Protein AF-A0A811T6P3-F1 (afdb_monomer_lite)

Radius of gyration: 28.56 Å; chains: 1; bounding box: 84×73×71 Å

Foldseek 3Di:
DDDDDDDDDDDDDDDDPDPPPDDPPPPPDDDDDPPPDPDDDDDDDDDDPVVVVVVVVPPDPDDDDDDDPDPPPPPLDFDDLVLLVVLCVLADLVQEAEEEAADLCQQLLLLLLLVLPHAYEYEEEPPGQCVQVPVQAWDADPVGRTPGHRHPYYHYDNFSLCCLPPVNLVVCSNRNYAYADDPVNCVRNPLSCQGHRRSHWYFKASQCQCLQVPPPPRHVVNLCVVLVHFAFDWDPDQQPQQAKKKKWWAFQPPRVFIDIDIDNHSVRVVVVVVLCVVVSGDDPVRRVVIIIGHDFPFDKKKFKWWAAPPDDPDHSIFRFFIKDFDFPPVVVLVPDPPVVLVVDDSVPNTTGRHTDAMDGDDDDPVCVVVVVVSVVSQQVSQVVPRPVGTHTIKIQIWGAHPVRDTHRHHIRSHDGSRLNNQSPPTHPRNCVVVVHRHGSSSVSSVSSVVCSVVVNNSVRTD

pLDDT: mean 84.64, std 24.24, range [23.34, 98.88]

Organism: NCBI:txid2608793

Secondary structure (DSSP, 8-state):
--------------------S-SSSSSS-------S--S-----S---HHHHHHHHHSS------S-----------PPPHHHHHHGGGG--GGG-EEEEESSTTHHHHHHHHHHTT-EEEEEEETTS-HIIIIISB-EE-TTS-EEE-SBSEEEEESSGGGGGSHHHHHHHHTTTEEEEP-HHHHHHH-HHHHHHH--SPBBS-TGGGGGGSTTSTTSHHHHHHHHT---PPEESSGGG--S-EEEEEE-SS-TTSEEEEEESSHHHHHHHHHHHHHTTSS-HHHHHT-EEEE---S-EEEEEEEE-TT--SS-SEEEEEEEEEEEEEHHHHTTS-HHHHHT--HHHHS--EEEEEEEE----GGGHHHHHHHHHHHHHHHHHHSTT---EEEEEEEEE-TT--EEEEEEESS--SGGGGGTTT--HHHHHHHSS---HHHHHHHHHHHHHHTT-GGGTB-

Sequence (462 aa):
MGLCVPSRCSDQNPGDFLIFRNKVLENYLGNFDASRVKKSQKLHSKINLAMYQLLLLETCNITKPQGFITFSYKESYMIERSHITGCLDDYDYEKIKIGVLASHSAIDVCDGAIEEGFHTVAVCQKGRDKTYSKYFKSKRSNNGTVTRGVVDEAIVYEKFNEILKPKNQQALLDDNVLFVPNRSFTSYCGIDAVENQFYVPLVGSRNLLRSEERGDERDYYWLLDKAGLPYPEKLDGPGEIDELCIIKLPHAVKKLERGFFTAASYKEYIDKSELLSRQGIITEEALEHARIERYVIGPVFNLDFFYSPIEEERSPIELLGIDWRFETSLDGHVRLPAPQQISLSQSQIAPEYTVCGHNTATLRESLLEEAFRLAEDYVKAARRYYEPGIIGPFCLQTCVDKDLNFYIYDVAPRIGGGTNVHVSVGHPYGNTLWRKPMSTGRRIAIEIRSAIDTNQLEKIIT

Structure (mmCIF, N/CA/C/O backbone):
data_AF-A0A811T6P3-F1
#
_entry.id   AF-A0A811T6P3-F1
#
loop_
_atom_site.group_PDB
_atom_site.id
_atom_site.type_symbol
_atom_site.label_atom_id
_atom_site.label_alt_id
_atom_site.label_comp_id
_atom_site.label_asym_id
_atom_site.label_entity_id
_atom_site.label_seq_id
_atom_site.pdbx_PDB_ins_code
_atom_site.Cartn_x
_atom_site.Cartn_y
_atom_site.Cartn_z
_atom_site.occupancy
_atom_site.B_iso_or_equiv
_atom_site.auth_seq_id
_atom_site.auth_comp_id
_atom_site.auth_asym_id
_atom_site.auth_atom_id
_atom_site.pdbx_PDB_model_num
ATOM 1 N N . MET A 1 1 ? 58.741 6.554 -43.052 1.00 36.50 1 MET A N 1
ATOM 2 C CA . MET A 1 1 ? 59.481 6.020 -41.887 1.00 36.50 1 MET A CA 1
ATOM 3 C C . MET A 1 1 ? 58.499 5.094 -41.172 1.00 36.50 1 MET A C 1
ATOM 5 O O . MET A 1 1 ? 57.572 5.613 -40.580 1.00 36.50 1 MET A O 1
ATOM 9 N N . GLY A 1 2 ? 58.419 3.783 -41.437 1.00 24.11 2 GLY A N 1
ATOM 10 C CA . GLY A 1 2 ? 59.462 2.750 -41.284 1.00 24.11 2 GLY A CA 1
ATOM 11 C C . GLY A 1 2 ? 59.707 2.556 -39.782 1.00 24.11 2 GLY A C 1
ATOM 12 O O . GLY A 1 2 ? 60.241 3.481 -39.188 1.00 24.11 2 GLY A O 1
ATOM 13 N N . LEU A 1 3 ? 59.248 1.499 -39.098 1.00 24.84 3 LEU A N 1
ATOM 14 C CA . LEU A 1 3 ? 59.654 0.079 -39.189 1.00 24.84 3 LEU A CA 1
ATOM 15 C C . LEU A 1 3 ? 58.626 -0.791 -38.407 1.00 24.84 3 LEU A C 1
ATOM 17 O O . LEU A 1 3 ? 58.202 -0.387 -37.332 1.00 24.84 3 LEU A O 1
ATOM 21 N N . CYS A 1 4 ? 58.018 -1.828 -38.999 1.00 23.34 4 CYS A N 1
ATOM 22 C CA . CYS A 1 4 ? 58.399 -3.263 -39.038 1.00 23.34 4 CYS A CA 1
ATOM 23 C C . CYS A 1 4 ? 57.923 -4.151 -37.855 1.00 23.34 4 CYS A C 1
ATOM 25 O O . CYS A 1 4 ? 58.466 -4.114 -36.759 1.00 23.34 4 CYS A O 1
ATOM 27 N N . VAL A 1 5 ? 56.953 -5.022 -38.171 1.00 28.88 5 VAL A N 1
ATOM 28 C CA . VAL A 1 5 ? 56.675 -6.395 -37.647 1.00 28.88 5 VAL A CA 1
ATOM 29 C C . VAL A 1 5 ? 57.645 -7.377 -38.396 1.00 28.88 5 VAL A C 1
ATOM 31 O O . VAL A 1 5 ? 58.307 -6.866 -39.306 1.00 28.88 5 VAL A O 1
ATOM 34 N N . PRO A 1 6 ? 57.748 -8.732 -38.214 1.00 42.12 6 PRO A N 1
ATOM 35 C CA . PRO A 1 6 ? 57.010 -9.692 -37.360 1.00 42.12 6 PRO A CA 1
ATOM 36 C C . PRO A 1 6 ? 57.786 -10.949 -36.849 1.00 42.12 6 PRO A C 1
ATOM 38 O O . PRO A 1 6 ? 58.977 -11.105 -37.101 1.00 42.12 6 PRO A O 1
ATOM 41 N N . SER A 1 7 ? 57.059 -11.892 -36.211 1.00 24.94 7 SER A N 1
ATOM 42 C CA . SER A 1 7 ? 57.073 -13.379 -36.402 1.00 24.94 7 SER A CA 1
ATOM 43 C C . SER A 1 7 ? 56.938 -14.147 -35.067 1.00 24.94 7 SER A C 1
ATOM 45 O O . SER A 1 7 ? 57.467 -13.681 -34.069 1.00 24.94 7 SER A O 1
ATOM 47 N N . ARG A 1 8 ? 56.310 -15.326 -34.909 1.00 26.14 8 ARG A N 1
ATOM 48 C CA . ARG A 1 8 ? 55.289 -16.167 -35.590 1.00 26.14 8 ARG A CA 1
ATOM 49 C C . ARG A 1 8 ? 55.139 -17.439 -34.711 1.00 26.14 8 ARG A C 1
ATOM 51 O O . ARG A 1 8 ? 56.174 -17.919 -34.274 1.00 26.14 8 ARG A O 1
ATOM 58 N N . CYS A 1 9 ? 53.924 -18.016 -34.637 1.00 24.34 9 CYS A N 1
ATOM 59 C CA . CYS A 1 9 ? 53.592 -19.463 -34.488 1.00 24.34 9 CYS A CA 1
ATOM 60 C C . CYS A 1 9 ? 54.056 -20.202 -33.200 1.00 24.34 9 CYS A C 1
ATOM 62 O O . CYS A 1 9 ? 55.120 -19.922 -32.680 1.00 24.34 9 CYS A O 1
ATOM 64 N N . SER A 1 10 ? 53.349 -21.172 -32.607 1.00 25.94 10 SER A N 1
ATOM 65 C CA . SER A 1 10 ? 52.310 -22.110 -33.075 1.00 25.94 10 SER A CA 1
ATOM 66 C C . SER A 1 10 ? 51.652 -22.838 -31.883 1.00 25.94 10 SER A C 1
ATOM 68 O O . SER A 1 10 ? 52.334 -23.114 -30.903 1.00 25.94 10 SER A O 1
ATOM 70 N N . ASP A 1 11 ? 50.370 -23.184 -32.044 1.00 26.89 11 ASP A N 1
ATOM 71 C CA . ASP A 1 11 ? 49.675 -24.432 -31.665 1.00 26.89 11 ASP A CA 1
ATOM 72 C C . ASP A 1 11 ? 49.945 -25.118 -30.308 1.00 26.89 11 ASP A C 1
ATOM 74 O O . ASP A 1 11 ? 51.005 -25.700 -30.102 1.00 26.89 11 ASP A O 1
ATOM 78 N N . GLN A 1 12 ? 48.906 -25.237 -29.464 1.00 27.88 12 GLN A N 1
ATOM 79 C CA . GLN A 1 12 ? 48.199 -26.507 -29.189 1.00 27.88 12 GLN A CA 1
ATOM 80 C C . GLN A 1 12 ? 47.017 -26.316 -28.210 1.00 27.88 12 GLN A C 1
ATOM 82 O O . GLN A 1 12 ? 46.963 -25.369 -27.434 1.00 27.88 12 GLN A O 1
ATOM 87 N N . ASN A 1 13 ? 46.032 -27.205 -28.341 1.00 27.28 13 ASN A N 1
ATOM 88 C CA . ASN A 1 13 ? 44.661 -27.158 -27.817 1.00 27.28 13 ASN A CA 1
ATOM 89 C C . ASN A 1 13 ? 44.537 -27.985 -26.493 1.00 27.28 13 ASN A C 1
ATOM 91 O O . ASN A 1 13 ? 45.554 -28.436 -25.976 1.00 27.28 13 ASN A O 1
ATOM 95 N N . PRO A 1 14 ? 43.338 -28.220 -25.924 1.00 36.72 14 PRO A N 1
ATOM 96 C CA . PRO A 1 14 ? 42.874 -27.734 -24.626 1.00 36.72 14 PRO A CA 1
ATOM 97 C C . PRO A 1 14 ? 42.917 -28.781 -23.494 1.00 36.72 14 PRO A C 1
ATOM 99 O O . PRO A 1 14 ? 42.547 -29.940 -23.674 1.00 36.72 14 PRO A O 1
ATOM 102 N N . GLY A 1 15 ? 43.251 -28.343 -22.283 1.00 35.69 15 GLY A N 1
ATOM 103 C CA . GLY A 1 15 ? 43.085 -29.149 -21.077 1.00 35.69 15 GLY A CA 1
ATOM 104 C C . GLY A 1 15 ? 43.863 -28.558 -19.920 1.00 35.69 15 GLY A C 1
ATOM 105 O O . GLY A 1 15 ? 45.031 -28.868 -19.801 1.00 35.69 15 GLY A O 1
ATOM 106 N N . ASP A 1 16 ? 43.218 -27.684 -19.143 1.00 28.56 16 ASP A N 1
ATOM 107 C CA . ASP A 1 16 ? 43.564 -27.355 -17.749 1.00 28.56 16 ASP A CA 1
ATOM 108 C C . ASP A 1 16 ? 42.496 -26.399 -17.192 1.00 28.56 16 ASP A C 1
ATOM 110 O O . ASP A 1 16 ? 42.696 -25.206 -16.985 1.00 28.56 16 ASP A O 1
ATOM 114 N N . PHE A 1 17 ? 41.293 -26.944 -16.999 1.00 33.56 17 PHE A N 1
ATOM 115 C CA . PHE A 1 17 ? 40.198 -26.296 -16.275 1.00 33.56 17 PHE A CA 1
ATOM 116 C C . PHE A 1 17 ? 39.877 -27.106 -15.018 1.00 33.56 17 PHE A C 1
ATOM 118 O O . PHE A 1 17 ? 38.766 -27.572 -14.823 1.00 33.56 17 PHE A O 1
ATOM 125 N N . LEU A 1 18 ? 40.873 -27.345 -14.172 1.00 31.45 18 LEU A N 1
ATOM 126 C CA . LEU A 1 18 ? 40.688 -27.824 -12.805 1.00 31.45 18 LEU A CA 1
ATOM 127 C C . LEU A 1 18 ? 42.018 -27.617 -12.074 1.00 31.45 18 LEU A C 1
ATOM 129 O O . LEU A 1 18 ? 43.061 -27.872 -12.654 1.00 31.45 18 LEU A O 1
ATOM 133 N N . ILE A 1 19 ? 41.969 -27.195 -10.805 1.00 30.14 19 ILE A N 1
ATOM 134 C CA . ILE A 1 19 ? 43.098 -26.811 -9.922 1.00 30.14 19 ILE A CA 1
ATOM 135 C C . ILE A 1 19 ? 43.270 -25.283 -9.781 1.00 30.14 19 ILE A C 1
ATOM 137 O O . ILE A 1 19 ? 44.314 -24.696 -10.025 1.00 30.14 19 ILE A O 1
ATOM 141 N N . PHE A 1 20 ? 42.228 -24.635 -9.255 1.00 28.50 20 PHE A N 1
ATOM 142 C CA . PHE A 1 20 ? 42.376 -23.439 -8.413 1.00 28.50 20 PHE A CA 1
ATOM 143 C C . PHE A 1 20 ? 41.426 -23.532 -7.215 1.00 28.50 20 PHE A C 1
ATOM 145 O O . PHE A 1 20 ? 40.570 -22.691 -6.967 1.00 28.50 20 PHE A O 1
ATOM 152 N N . ARG A 1 21 ? 41.535 -24.636 -6.473 1.00 32.19 21 ARG A N 1
ATOM 153 C CA . ARG A 1 21 ? 40.876 -24.793 -5.173 1.00 32.19 21 ARG A CA 1
ATOM 154 C C . ARG A 1 21 ? 41.608 -25.851 -4.357 1.00 32.19 21 ARG A C 1
ATOM 156 O O . ARG A 1 21 ? 41.115 -26.956 -4.224 1.00 32.19 21 ARG A O 1
ATOM 163 N N . ASN A 1 22 ? 42.829 -25.536 -3.920 1.00 33.47 22 ASN A N 1
ATOM 164 C CA . ASN A 1 22 ? 43.510 -26.165 -2.776 1.00 33.47 22 ASN A CA 1
ATOM 165 C C . ASN A 1 22 ? 44.919 -25.581 -2.607 1.00 33.47 22 ASN A C 1
ATOM 167 O O . ASN A 1 22 ? 45.912 -26.186 -2.991 1.00 33.47 22 ASN A O 1
ATOM 171 N N . LYS A 1 23 ? 45.010 -24.376 -2.034 1.00 29.75 23 LYS A N 1
ATOM 172 C CA . LYS A 1 23 ? 46.291 -23.838 -1.538 1.00 29.75 23 LYS A CA 1
ATOM 173 C C . LYS A 1 23 ? 46.183 -23.067 -0.220 1.00 29.75 23 LYS A C 1
ATOM 175 O O . LYS A 1 23 ? 47.073 -22.304 0.129 1.00 29.75 23 LYS A O 1
ATOM 180 N N . VAL A 1 24 ? 45.096 -23.287 0.524 1.00 30.77 24 VAL A N 1
ATOM 181 C CA . VAL A 1 24 ? 44.885 -22.699 1.862 1.00 30.77 24 VAL A CA 1
ATOM 182 C C . VAL A 1 24 ? 44.781 -23.777 2.956 1.00 30.77 24 VAL A C 1
ATOM 184 O O . VAL A 1 24 ? 44.896 -23.465 4.133 1.00 30.77 24 VAL A O 1
ATOM 187 N N . LEU A 1 25 ? 44.664 -25.062 2.595 1.00 30.06 25 LEU A N 1
ATOM 188 C CA . LEU A 1 25 ? 44.448 -26.155 3.556 1.00 30.06 25 LEU A CA 1
ATOM 189 C C . LEU A 1 25 ? 45.698 -26.970 3.938 1.00 30.06 25 LEU A C 1
ATOM 191 O O . LEU A 1 25 ? 45.618 -27.772 4.860 1.00 30.06 25 LEU A O 1
ATOM 195 N N . GLU A 1 26 ? 46.861 -26.744 3.319 1.00 31.08 26 GLU A N 1
ATOM 196 C CA . GLU A 1 26 ? 48.091 -27.497 3.648 1.00 31.08 26 GLU A CA 1
ATOM 197 C C . GLU A 1 26 ? 48.978 -26.851 4.726 1.00 31.08 26 GLU A C 1
ATOM 199 O O . GLU A 1 26 ? 49.918 -27.483 5.193 1.00 31.08 26 GLU A O 1
ATOM 204 N N . ASN A 1 27 ? 48.660 -25.644 5.209 1.00 32.56 27 ASN A N 1
ATOM 205 C CA . ASN A 1 27 ? 49.464 -24.983 6.250 1.00 32.56 27 ASN A CA 1
ATOM 206 C C . ASN A 1 27 ? 48.948 -25.169 7.689 1.00 32.56 27 ASN A C 1
ATOM 208 O O . ASN A 1 27 ? 49.545 -24.608 8.603 1.00 32.56 27 ASN A O 1
ATOM 212 N N . TYR A 1 28 ? 47.873 -25.937 7.921 1.00 30.55 28 TYR A N 1
ATOM 213 C CA . TYR A 1 28 ? 47.236 -26.006 9.250 1.00 30.55 28 TYR A CA 1
ATOM 214 C C . TYR A 1 28 ? 47.098 -27.393 9.893 1.00 30.55 28 TYR A C 1
ATOM 216 O O . TYR A 1 28 ? 46.636 -27.472 11.027 1.00 30.55 28 TYR A O 1
ATOM 224 N N . LEU A 1 29 ? 47.527 -28.484 9.251 1.00 33.00 29 LEU A N 1
ATOM 225 C CA . LEU A 1 29 ? 47.435 -29.830 9.839 1.00 33.00 29 LEU A CA 1
ATOM 226 C C . LEU A 1 29 ? 48.730 -30.622 9.624 1.00 33.00 29 LEU A C 1
ATOM 228 O O . LEU A 1 29 ? 48.814 -31.515 8.787 1.00 33.00 29 LEU A O 1
ATOM 232 N N . GLY A 1 30 ? 49.757 -30.278 10.401 1.00 28.31 30 GLY A N 1
ATOM 233 C CA . GLY A 1 30 ? 50.948 -31.108 10.554 1.00 28.31 30 GLY A CA 1
ATOM 234 C C . GLY A 1 30 ? 50.695 -32.246 11.547 1.00 28.31 30 GLY A C 1
ATOM 235 O O . GLY A 1 30 ? 50.367 -31.987 12.701 1.00 28.31 30 GLY A O 1
ATOM 236 N N . ASN A 1 31 ? 50.930 -33.479 11.090 1.00 35.19 31 ASN A N 1
ATOM 237 C CA . ASN A 1 31 ? 50.991 -34.748 11.831 1.00 35.19 31 ASN A CA 1
ATOM 238 C C . ASN A 1 31 ? 49.660 -35.387 12.264 1.00 35.19 31 ASN A C 1
ATOM 240 O O . ASN A 1 31 ? 49.221 -35.250 13.403 1.00 35.19 31 ASN A O 1
ATOM 244 N N . PHE A 1 32 ? 49.110 -36.242 11.395 1.00 30.14 32 PHE A N 1
ATOM 245 C CA . PHE A 1 32 ? 48.261 -37.356 11.825 1.00 30.14 32 PHE A CA 1
ATOM 246 C C . PHE A 1 32 ? 48.645 -38.640 11.071 1.00 30.14 32 PHE A C 1
ATOM 248 O O . PHE A 1 32 ? 48.635 -38.686 9.843 1.00 30.14 32 PHE A O 1
ATOM 255 N N . ASP A 1 33 ? 49.042 -39.665 11.826 1.00 29.75 33 ASP A N 1
ATOM 256 C CA . ASP A 1 33 ? 49.520 -40.970 11.354 1.00 29.75 33 ASP A CA 1
ATOM 257 C C . ASP A 1 33 ? 48.361 -41.807 10.773 1.00 29.75 33 ASP A C 1
ATOM 259 O O . ASP A 1 33 ? 47.401 -42.161 11.462 1.00 29.75 33 ASP A O 1
ATOM 263 N N . ALA A 1 34 ? 48.453 -42.119 9.479 1.00 31.22 34 ALA A N 1
ATOM 264 C CA . ALA A 1 34 ? 47.425 -42.780 8.678 1.00 31.22 34 ALA A CA 1
ATOM 265 C C . ALA A 1 34 ? 47.503 -44.323 8.704 1.00 31.22 34 ALA A C 1
ATOM 267 O O . ALA A 1 34 ? 47.287 -44.978 7.684 1.00 31.22 34 ALA A O 1
ATOM 268 N N . SER A 1 35 ? 47.790 -44.936 9.857 1.00 28.55 35 SER A N 1
ATOM 269 C CA . SER A 1 35 ? 47.899 -46.403 9.985 1.00 28.55 35 SER A CA 1
ATOM 270 C C . SER A 1 35 ? 46.754 -47.092 10.752 1.00 28.55 35 SER A C 1
ATOM 272 O O . SER A 1 35 ? 46.770 -48.313 10.922 1.00 28.55 35 SER A O 1
ATOM 274 N N . ARG A 1 36 ? 45.692 -46.373 11.152 1.00 30.58 36 ARG A N 1
ATOM 275 C CA . ARG A 1 36 ? 44.563 -46.945 11.924 1.00 30.58 36 ARG A CA 1
ATOM 276 C C . ARG A 1 36 ? 43.156 -46.584 11.424 1.00 30.58 36 ARG A C 1
ATOM 278 O O . ARG A 1 36 ? 42.302 -46.244 12.226 1.00 30.58 36 ARG A O 1
ATOM 285 N N . VAL A 1 37 ? 42.841 -46.742 10.136 1.00 29.80 37 VAL A N 1
ATOM 286 C CA . VAL A 1 37 ? 41.426 -46.868 9.706 1.00 29.80 37 VAL A CA 1
ATOM 287 C C . VAL A 1 37 ? 41.295 -47.874 8.559 1.00 29.80 37 VAL A C 1
ATOM 289 O O . VAL A 1 37 ? 41.151 -47.531 7.391 1.00 29.80 37 VAL A O 1
ATOM 292 N N . LYS A 1 38 ? 41.332 -49.167 8.894 1.00 29.36 38 LYS A N 1
ATOM 293 C CA . LYS A 1 38 ? 40.805 -50.244 8.042 1.00 29.36 38 LYS A CA 1
ATOM 294 C C . LYS A 1 38 ? 39.832 -51.080 8.864 1.00 29.36 38 LYS A C 1
ATOM 296 O O . LYS A 1 38 ? 40.244 -52.051 9.490 1.00 29.36 38 LYS A O 1
ATOM 301 N N . LYS A 1 39 ? 38.555 -50.691 8.853 1.00 26.22 39 LYS A N 1
ATOM 302 C CA . LYS A 1 39 ? 37.364 -51.565 8.796 1.00 26.22 39 LYS A CA 1
ATOM 303 C C . LYS A 1 39 ? 36.107 -50.773 9.159 1.00 26.22 39 LYS A C 1
ATOM 305 O O . LYS A 1 39 ? 36.115 -49.993 10.098 1.00 26.22 39 LYS A O 1
ATOM 310 N N . SER A 1 40 ? 35.026 -51.107 8.454 1.00 27.52 40 SER A N 1
ATOM 311 C CA . SER A 1 40 ? 33.625 -50.777 8.750 1.00 27.52 40 SER A CA 1
ATOM 312 C C . SER A 1 40 ? 33.044 -49.509 8.109 1.00 27.52 40 SER A C 1
ATOM 314 O O . SER A 1 40 ? 32.546 -48.605 8.775 1.00 27.52 40 SER A O 1
ATOM 316 N N . GLN A 1 41 ? 32.979 -49.526 6.774 1.00 30.64 41 GLN A N 1
ATOM 317 C CA . GLN A 1 41 ? 31.853 -48.956 6.028 1.00 30.64 41 GLN A CA 1
ATOM 318 C C . GLN A 1 41 ? 30.557 -49.695 6.418 1.00 30.64 41 GLN A C 1
ATOM 320 O O . GLN A 1 41 ? 30.353 -50.820 5.967 1.00 30.64 41 GLN A O 1
ATOM 325 N N . LYS A 1 42 ? 29.713 -49.086 7.265 1.00 31.64 42 LYS A N 1
ATOM 326 C CA . LYS A 1 42 ? 28.239 -49.255 7.335 1.00 31.64 42 LYS A CA 1
ATOM 327 C C . LYS A 1 42 ? 27.683 -48.551 8.582 1.00 31.64 42 LYS A C 1
ATOM 329 O O . LYS A 1 42 ? 27.393 -49.195 9.580 1.00 31.64 42 LYS A O 1
ATOM 334 N N . LEU A 1 43 ? 27.536 -47.229 8.511 1.00 25.56 43 LEU A N 1
ATOM 335 C CA . LEU A 1 43 ? 26.513 -46.472 9.247 1.00 25.56 43 LEU A CA 1
ATOM 336 C C . LEU A 1 43 ? 26.519 -45.034 8.706 1.00 25.56 43 LEU A C 1
ATOM 338 O O . LEU A 1 43 ? 27.389 -44.242 9.048 1.00 25.56 43 LEU A O 1
ATOM 342 N N . HIS A 1 44 ? 25.612 -44.711 7.787 1.00 30.14 44 HIS A N 1
ATOM 343 C CA . HIS A 1 44 ? 25.364 -43.334 7.347 1.00 30.14 44 HIS A CA 1
ATOM 344 C C . HIS A 1 44 ? 23.854 -43.109 7.321 1.00 30.14 44 HIS A C 1
ATOM 346 O O . HIS A 1 44 ? 23.197 -43.244 6.294 1.00 30.14 44 HIS A O 1
ATOM 352 N N . SER A 1 45 ? 23.305 -42.795 8.491 1.00 29.81 45 SER A N 1
ATOM 353 C CA . SER A 1 45 ? 22.041 -42.076 8.626 1.00 29.81 45 SER A CA 1
ATOM 354 C C . SER A 1 45 ? 22.000 -41.438 10.014 1.00 29.81 45 SER A C 1
ATOM 356 O O . SER A 1 45 ? 22.051 -42.158 11.008 1.00 29.81 45 SER A O 1
ATOM 358 N N . LYS A 1 46 ? 21.872 -40.106 10.053 1.00 35.53 46 LYS A N 1
ATOM 359 C CA . LYS A 1 46 ? 21.664 -39.254 11.240 1.00 35.53 46 LYS A CA 1
ATOM 360 C C . LYS A 1 46 ? 22.833 -39.158 12.230 1.00 35.53 46 LYS A C 1
ATOM 362 O O . LYS A 1 46 ? 22.816 -39.804 13.270 1.00 35.53 46 LYS A O 1
ATOM 367 N N . ILE A 1 47 ? 23.767 -38.238 11.976 1.00 30.22 47 ILE A N 1
ATOM 368 C CA . ILE A 1 47 ? 24.511 -37.561 13.051 1.00 30.22 47 ILE A CA 1
ATOM 369 C C . ILE A 1 47 ? 24.519 -36.058 12.748 1.00 30.22 47 ILE A C 1
ATOM 371 O O . ILE A 1 47 ? 24.936 -35.627 11.677 1.00 30.22 47 ILE A O 1
ATOM 375 N N . ASN A 1 48 ? 23.968 -35.297 13.695 1.00 35.91 48 ASN A N 1
ATOM 376 C CA . ASN A 1 48 ? 23.783 -33.849 13.680 1.00 35.91 48 ASN A CA 1
ATOM 377 C C . ASN A 1 48 ? 25.120 -33.094 13.661 1.00 35.91 48 ASN A C 1
ATOM 379 O O . ASN A 1 48 ? 26.032 -33.422 14.421 1.00 35.91 48 ASN A O 1
ATOM 383 N N . LEU A 1 49 ? 25.168 -32.005 12.887 1.00 34.56 49 LEU A N 1
ATOM 384 C CA . LEU A 1 49 ? 26.269 -31.032 12.819 1.00 34.56 49 LEU A CA 1
ATOM 385 C C . LEU A 1 49 ? 26.682 -30.495 14.211 1.00 34.56 49 LEU A C 1
ATOM 387 O O . LEU A 1 49 ? 27.851 -30.202 14.448 1.00 34.56 49 LEU A O 1
ATOM 391 N N . ALA A 1 50 ? 25.740 -30.463 15.161 1.00 34.44 50 ALA A N 1
ATOM 392 C CA . ALA A 1 50 ? 25.955 -30.044 16.547 1.00 34.44 50 ALA A CA 1
ATOM 393 C C . ALA A 1 50 ? 26.903 -30.964 17.343 1.00 34.44 50 ALA A C 1
ATOM 395 O O . ALA A 1 50 ? 27.604 -30.507 18.243 1.00 34.44 50 ALA A O 1
ATOM 396 N N . MET A 1 51 ? 26.982 -32.255 17.003 1.00 33.12 51 MET A N 1
ATOM 397 C CA . MET A 1 51 ? 27.850 -33.196 17.722 1.00 33.12 51 MET A CA 1
ATOM 398 C C . MET A 1 51 ? 29.324 -33.074 17.307 1.00 33.12 51 MET A C 1
ATOM 400 O O . MET A 1 51 ? 30.217 -33.380 18.093 1.00 33.12 51 MET A O 1
ATOM 404 N N . TYR A 1 52 ? 29.583 -32.576 16.092 1.00 35.50 52 TYR A N 1
ATOM 405 C CA . TYR A 1 52 ? 30.940 -32.323 15.599 1.00 35.50 52 TYR A CA 1
ATOM 406 C C . TYR A 1 52 ? 31.558 -31.069 16.244 1.00 35.50 52 TYR A C 1
ATOM 408 O O . TYR A 1 52 ? 32.766 -31.021 16.458 1.00 35.50 52 TYR A O 1
ATOM 416 N N . GLN A 1 53 ? 30.732 -30.084 16.622 1.00 35.88 53 GLN A N 1
ATOM 417 C CA . GLN A 1 53 ? 31.171 -28.901 17.376 1.00 35.88 53 GLN A CA 1
ATOM 418 C C . GLN A 1 53 ? 31.498 -29.217 18.842 1.00 35.88 53 GLN A C 1
ATOM 420 O O . GLN A 1 53 ? 32.451 -28.659 19.379 1.00 35.88 53 GLN A O 1
ATOM 425 N N . LEU A 1 54 ? 30.769 -30.144 19.471 1.00 34.25 54 LEU A N 1
ATOM 426 C CA . LEU A 1 54 ? 31.036 -30.574 20.849 1.00 34.25 54 LEU A CA 1
ATOM 427 C C . LEU A 1 54 ? 32.324 -31.403 20.976 1.00 34.25 54 LEU A C 1
ATOM 429 O O . LEU A 1 54 ? 33.070 -31.211 21.931 1.00 34.25 54 LEU A O 1
ATOM 433 N N . LEU A 1 55 ? 32.651 -32.245 19.987 1.00 32.22 55 LEU A N 1
ATOM 434 C CA . LEU A 1 55 ? 33.891 -33.035 20.013 1.00 32.22 55 LEU A CA 1
ATOM 435 C C . LEU A 1 55 ? 35.169 -32.213 19.771 1.00 32.22 55 LEU A C 1
ATOM 437 O O . LEU A 1 55 ? 36.245 -32.633 20.183 1.00 32.22 55 LEU A O 1
ATOM 441 N N . LEU A 1 56 ? 35.071 -31.042 19.135 1.00 32.81 56 LEU A N 1
ATOM 442 C CA . LEU A 1 56 ? 36.213 -30.137 18.937 1.00 32.81 56 LEU A CA 1
ATOM 443 C C . LEU A 1 56 ? 36.523 -29.278 20.177 1.00 32.81 56 LEU A C 1
ATOM 445 O O . LEU A 1 56 ? 37.619 -28.729 20.274 1.00 32.81 56 LEU A O 1
ATOM 449 N N . LEU A 1 57 ? 35.595 -29.189 21.137 1.00 34.47 57 LEU A N 1
ATOM 450 C CA . LEU A 1 57 ? 35.746 -28.392 22.359 1.00 34.47 57 LEU A CA 1
ATOM 451 C C . LEU A 1 57 ? 36.398 -29.154 23.529 1.00 34.47 57 LEU A C 1
ATOM 453 O O . LEU A 1 57 ? 36.847 -28.512 24.474 1.00 34.47 57 LEU A O 1
ATOM 457 N N . GLU A 1 58 ? 36.529 -30.485 23.466 1.00 32.66 58 GLU A N 1
ATOM 458 C CA . GLU A 1 58 ? 37.102 -31.295 24.561 1.00 32.66 58 GLU A CA 1
ATOM 459 C C . GLU A 1 58 ? 38.579 -31.709 24.381 1.00 32.66 58 GLU A C 1
ATOM 461 O O . GLU A 1 58 ? 39.156 -32.303 25.290 1.00 32.66 58 GLU A O 1
ATOM 466 N N . THR A 1 59 ? 39.252 -31.367 23.271 1.00 32.16 59 THR A N 1
ATOM 467 C CA . THR A 1 59 ? 40.636 -31.837 23.004 1.00 32.16 59 THR A CA 1
ATOM 468 C C . THR A 1 59 ? 41.725 -30.768 22.865 1.00 32.16 59 THR A C 1
ATOM 470 O O . THR A 1 59 ? 42.866 -31.114 22.564 1.00 32.16 59 THR A O 1
ATOM 473 N N . CYS A 1 60 ? 41.463 -29.487 23.141 1.00 29.16 60 CYS A N 1
ATOM 474 C CA . CYS A 1 60 ? 42.512 -28.458 23.095 1.00 29.16 60 CYS A CA 1
ATOM 475 C C . CYS A 1 60 ? 42.591 -27.639 24.387 1.00 29.16 60 CYS A C 1
ATOM 477 O O . CYS A 1 60 ? 41.940 -26.614 24.559 1.00 29.16 60 CYS A O 1
ATOM 479 N N . ASN A 1 61 ? 43.471 -28.090 25.280 1.00 32.47 61 ASN A N 1
ATOM 480 C CA . ASN A 1 61 ? 43.973 -27.331 26.419 1.00 32.47 61 ASN A CA 1
ATOM 481 C C . ASN A 1 61 ? 44.915 -26.225 25.899 1.00 32.47 61 ASN A C 1
ATOM 483 O O . ASN A 1 61 ? 46.117 -26.450 25.766 1.00 32.47 61 ASN A O 1
ATOM 487 N N . ILE A 1 62 ? 44.382 -25.049 25.547 1.00 31.69 62 ILE A N 1
ATOM 488 C CA . ILE A 1 62 ? 45.192 -23.870 25.200 1.00 31.69 62 ILE A CA 1
ATOM 489 C C . ILE A 1 62 ? 44.635 -22.631 25.912 1.00 31.69 62 ILE A C 1
ATOM 491 O O . ILE A 1 62 ? 43.464 -22.276 25.822 1.00 31.69 62 ILE A O 1
ATOM 495 N N . THR A 1 63 ? 45.527 -22.001 26.666 1.00 29.77 63 THR A N 1
ATOM 496 C CA . THR A 1 63 ? 45.373 -20.802 27.493 1.00 29.77 63 THR A CA 1
ATOM 497 C C . THR A 1 63 ? 44.882 -19.570 26.721 1.00 29.77 63 THR A C 1
ATOM 499 O O . THR A 1 63 ? 45.365 -19.284 25.628 1.00 29.77 63 THR A O 1
ATOM 502 N N . LYS A 1 64 ? 43.964 -18.809 27.342 1.00 30.80 64 LYS A N 1
ATOM 503 C CA . LYS A 1 64 ? 43.385 -17.533 26.865 1.00 30.80 64 LYS A CA 1
ATOM 504 C C . LYS A 1 64 ? 44.438 -16.509 26.402 1.00 30.80 64 LYS A C 1
ATOM 506 O O . LYS A 1 64 ? 45.430 -16.304 27.100 1.00 30.80 64 LYS A O 1
ATOM 511 N N . PRO A 1 65 ? 44.093 -15.713 25.375 1.00 29.11 65 PRO A N 1
ATOM 512 C CA . PRO A 1 65 ? 44.070 -14.261 25.552 1.00 29.11 65 PRO A CA 1
ATOM 513 C C . PRO A 1 65 ? 42.747 -13.614 25.098 1.00 29.11 65 PRO A C 1
ATOM 515 O O . PRO A 1 65 ? 41.936 -14.196 24.386 1.00 29.11 65 PRO A O 1
ATOM 518 N N . GLN A 1 66 ? 42.523 -12.407 25.613 1.00 36.28 66 GLN A N 1
ATOM 519 C CA . GLN A 1 66 ? 41.317 -11.583 25.523 1.00 36.28 66 GLN A CA 1
ATOM 520 C C . GLN A 1 66 ? 40.951 -11.171 24.088 1.00 36.28 66 GLN A C 1
ATOM 522 O O . GLN A 1 66 ? 41.812 -10.736 23.330 1.00 36.28 66 GLN A O 1
ATOM 527 N N . GLY A 1 67 ? 39.651 -11.216 23.776 1.00 30.42 67 GLY A N 1
ATOM 528 C CA . GLY A 1 67 ? 39.078 -10.645 22.553 1.00 30.42 67 GLY A CA 1
ATOM 529 C C . GLY A 1 67 ? 37.920 -11.471 21.999 1.00 30.42 67 GLY A C 1
ATOM 530 O O . GLY A 1 67 ? 38.039 -12.046 20.925 1.00 30.42 67 GLY A O 1
ATOM 531 N N . PHE A 1 68 ? 36.801 -11.561 22.724 1.00 25.36 68 PHE A N 1
ATOM 532 C CA . PHE A 1 68 ? 35.582 -12.145 22.160 1.00 25.36 68 PHE A CA 1
ATOM 533 C C . PHE A 1 68 ? 34.932 -11.126 21.220 1.00 25.36 68 PHE A C 1
ATOM 535 O O . PHE A 1 68 ? 34.261 -10.200 21.666 1.00 25.36 68 PHE A O 1
ATOM 542 N N . ILE A 1 69 ? 35.126 -11.313 19.915 1.00 26.98 69 ILE A N 1
ATOM 543 C CA . ILE A 1 69 ? 34.166 -10.843 18.917 1.00 26.98 69 ILE A CA 1
ATOM 544 C C . ILE A 1 69 ? 32.986 -11.808 19.013 1.00 26.98 69 ILE A C 1
ATOM 546 O O . ILE A 1 69 ? 33.042 -12.938 18.529 1.00 26.98 69 ILE A O 1
ATOM 550 N N . THR A 1 70 ? 31.936 -11.391 19.711 1.00 24.39 70 THR A N 1
ATOM 551 C CA . THR A 1 70 ? 30.646 -12.069 19.670 1.00 24.39 70 THR A CA 1
ATOM 552 C C . THR A 1 70 ? 30.047 -11.863 18.283 1.00 24.39 70 THR A C 1
ATOM 554 O O . THR A 1 70 ? 29.508 -10.802 17.975 1.00 24.39 70 THR A O 1
ATOM 557 N N . PHE A 1 71 ? 30.112 -12.890 17.436 1.00 28.64 71 PHE A N 1
ATOM 558 C CA . PHE A 1 71 ? 29.149 -13.029 16.349 1.00 28.64 71 PHE A CA 1
ATOM 559 C C . PHE A 1 71 ? 27.794 -13.319 16.995 1.00 28.64 71 PHE A C 1
ATOM 561 O O . PHE A 1 71 ? 27.462 -14.460 17.307 1.00 28.64 71 PHE A O 1
ATOM 568 N N . SER A 1 72 ? 27.048 -12.252 17.277 1.00 29.09 72 SER A N 1
ATOM 569 C CA . SER A 1 72 ? 25.627 -12.350 17.575 1.00 29.09 72 SER A CA 1
ATOM 570 C C . SER A 1 72 ? 24.942 -12.824 16.298 1.00 29.09 72 SER A C 1
ATOM 572 O O . SER A 1 72 ? 24.784 -12.053 15.351 1.00 29.09 72 SER A O 1
ATOM 574 N N . TYR A 1 73 ? 24.562 -14.100 16.250 1.00 32.00 73 TYR A N 1
ATOM 575 C CA . TYR A 1 73 ? 23.401 -14.472 15.457 1.00 32.00 73 TYR A CA 1
ATOM 576 C C . TYR A 1 73 ? 22.241 -13.673 16.058 1.00 32.00 73 TYR A C 1
ATOM 578 O O . TYR A 1 73 ? 21.795 -13.972 17.163 1.00 32.00 73 TYR A O 1
ATOM 586 N N . LYS A 1 74 ? 21.805 -12.604 15.378 1.00 39.12 74 LYS A N 1
ATOM 587 C CA . LYS A 1 74 ? 20.510 -11.984 15.662 1.00 39.12 74 LYS A CA 1
ATOM 588 C C . LYS A 1 74 ? 19.461 -13.055 15.357 1.00 39.12 74 LYS A C 1
ATOM 590 O O . LYS A 1 74 ? 19.015 -13.173 14.223 1.00 39.12 74 LYS A O 1
ATOM 595 N N . GLU A 1 75 ? 19.090 -13.854 16.350 1.00 42.53 75 GLU A N 1
ATOM 596 C CA . GLU A 1 75 ? 17.757 -14.442 16.357 1.00 42.53 75 GLU A CA 1
ATOM 597 C C . GLU A 1 75 ? 16.787 -13.257 16.315 1.00 42.53 75 GLU A C 1
ATOM 599 O O . GLU A 1 75 ? 16.772 -12.411 17.213 1.00 42.53 75 GLU A O 1
ATOM 604 N N . SER A 1 76 ? 16.072 -13.108 15.201 1.00 50.31 76 SER A N 1
ATOM 605 C CA . SER A 1 76 ? 15.048 -12.083 15.034 1.00 50.31 76 SER A CA 1
ATOM 606 C C . SER A 1 76 ? 13.889 -12.423 15.966 1.00 50.31 76 SER A C 1
ATOM 608 O O . SER A 1 76 ? 13.021 -13.225 15.625 1.00 50.31 76 SER A O 1
ATOM 610 N N . TYR A 1 77 ? 13.916 -11.872 17.176 1.00 67.69 77 TYR A N 1
ATOM 611 C CA . TYR A 1 77 ? 12.846 -12.039 18.150 1.00 67.69 77 TYR A CA 1
ATOM 612 C C . TYR A 1 77 ? 11.655 -11.161 17.752 1.00 67.69 77 TYR A C 1
ATOM 614 O O . TYR A 1 77 ? 11.583 -10.000 18.153 1.00 67.69 77 TYR A O 1
ATOM 622 N N . MET A 1 78 ? 10.760 -11.710 16.927 1.00 84.88 78 MET A N 1
ATOM 623 C CA . MET A 1 78 ? 9.475 -11.092 16.598 1.00 84.88 78 MET A CA 1
ATOM 624 C C . MET A 1 78 ? 8.541 -11.171 17.802 1.00 84.88 78 MET A C 1
ATOM 626 O O . MET A 1 78 ? 8.545 -12.169 18.522 1.00 84.88 78 MET A O 1
ATOM 630 N N . ILE A 1 79 ? 7.740 -10.125 18.024 1.00 90.69 79 ILE A N 1
ATOM 631 C CA . ILE A 1 79 ? 6.737 -10.137 19.092 1.00 90.69 79 ILE A CA 1
ATOM 632 C C . ILE A 1 79 ? 5.782 -11.314 18.862 1.00 90.69 79 ILE A C 1
ATOM 634 O O . ILE A 1 79 ? 5.192 -11.460 17.791 1.00 90.69 79 ILE A O 1
ATOM 638 N N . GLU A 1 80 ? 5.631 -12.147 19.888 1.00 91.06 80 GLU A N 1
ATOM 639 C CA . GLU A 1 80 ? 4.687 -13.259 19.875 1.00 91.06 80 GLU A CA 1
ATOM 640 C C . GLU A 1 80 ? 3.252 -12.736 19.802 1.00 91.06 80 GLU A C 1
ATOM 642 O O . GLU A 1 80 ? 2.842 -11.884 20.595 1.00 91.06 80 GLU A O 1
ATOM 647 N N . ARG A 1 81 ? 2.451 -13.297 18.891 1.00 90.81 81 ARG A N 1
ATOM 648 C CA . ARG A 1 81 ? 1.053 -12.880 18.692 1.00 90.81 81 ARG A CA 1
ATOM 649 C C . ARG A 1 81 ? 0.229 -12.977 19.977 1.00 90.81 81 ARG A C 1
ATOM 651 O O . ARG A 1 81 ? -0.620 -12.127 20.210 1.00 90.81 81 ARG A O 1
ATOM 658 N N . SER A 1 82 ? 0.508 -13.971 20.824 1.00 92.69 82 SER A N 1
ATOM 659 C CA . SER A 1 82 ? -0.168 -14.159 22.114 1.00 92.69 82 SER A CA 1
ATOM 660 C C . SER A 1 82 ? 0.005 -12.969 23.061 1.00 92.69 82 SER A C 1
ATOM 662 O O . SER A 1 82 ? -0.903 -12.664 23.831 1.00 92.69 82 SER A O 1
ATOM 664 N N . HIS A 1 83 ? 1.142 -12.271 22.984 1.00 93.12 83 HIS A N 1
ATOM 665 C CA . HIS A 1 83 ? 1.373 -11.057 23.755 1.00 93.12 83 HIS A CA 1
ATOM 666 C C . HIS A 1 83 ? 0.446 -9.933 23.286 1.00 93.12 83 HIS A C 1
ATOM 668 O O . HIS A 1 83 ? -0.190 -9.280 24.104 1.00 93.12 83 HIS A O 1
ATOM 674 N N . ILE A 1 84 ? 0.328 -9.753 21.968 1.00 95.50 84 ILE A N 1
ATOM 675 C CA . ILE A 1 84 ? -0.537 -8.731 21.373 1.00 95.50 84 ILE A CA 1
ATOM 676 C C . ILE A 1 84 ? -2.014 -9.022 21.635 1.00 95.50 84 ILE A C 1
ATOM 678 O O . ILE A 1 84 ? -2.765 -8.118 21.991 1.00 95.50 84 ILE A O 1
ATOM 682 N N . THR A 1 85 ? -2.444 -10.277 21.500 1.00 93.94 85 THR A N 1
ATOM 683 C CA . THR A 1 85 ? -3.830 -10.649 21.807 1.00 93.94 85 THR A CA 1
ATOM 684 C C . THR A 1 85 ? -4.138 -10.483 23.291 1.00 93.94 85 THR A C 1
ATOM 686 O O . THR A 1 85 ? -5.243 -10.079 23.619 1.00 93.94 85 THR A O 1
ATOM 689 N N . GLY A 1 86 ? -3.162 -10.716 24.178 1.00 93.88 86 GLY A N 1
ATOM 690 C CA . GLY A 1 86 ? -3.315 -10.473 25.615 1.00 93.88 86 GLY A CA 1
ATOM 691 C C . GLY A 1 86 ? -3.555 -9.001 25.964 1.00 93.88 86 GLY A C 1
ATOM 692 O O . GLY A 1 86 ? -4.220 -8.718 26.951 1.00 93.88 86 GLY A O 1
ATOM 693 N N . CYS A 1 87 ? -3.101 -8.051 25.136 1.00 93.00 87 CYS A N 1
ATOM 694 C CA . CYS A 1 87 ? -3.428 -6.634 25.331 1.00 93.00 87 CYS A CA 1
ATOM 695 C C . CYS A 1 87 ? -4.932 -6.346 25.209 1.00 93.00 87 CYS A C 1
ATOM 697 O O . CYS A 1 87 ? -5.395 -5.351 25.757 1.00 93.00 87 CYS A O 1
ATOM 699 N N . LEU A 1 88 ? -5.692 -7.188 24.495 1.00 93.81 88 LEU A N 1
ATOM 700 C CA . LEU A 1 88 ? -7.135 -7.006 24.344 1.00 93.81 88 LEU A CA 1
ATOM 701 C C . LEU A 1 88 ? -7.916 -7.288 25.633 1.00 93.81 88 LEU A C 1
ATOM 703 O O . LEU A 1 88 ? -9.044 -6.815 25.739 1.00 93.81 88 LEU A O 1
ATOM 707 N N . ASP A 1 89 ? -7.347 -8.023 26.593 1.00 93.88 89 ASP A N 1
ATOM 708 C CA . ASP A 1 89 ? -8.017 -8.337 27.864 1.00 93.88 89 ASP A CA 1
ATOM 709 C C . ASP A 1 89 ? -8.282 -7.069 28.697 1.00 93.88 89 ASP A C 1
ATOM 711 O O . ASP A 1 89 ? -9.253 -7.006 29.453 1.00 93.88 89 ASP A O 1
ATOM 715 N N . ASP A 1 90 ? -7.445 -6.044 28.516 1.00 94.69 90 ASP A N 1
ATOM 716 C CA . ASP A 1 90 ? -7.557 -4.746 29.183 1.00 94.69 90 ASP A CA 1
ATOM 717 C C . ASP A 1 90 ? -8.355 -3.712 28.359 1.00 94.69 90 ASP A C 1
ATOM 719 O O . ASP A 1 90 ? -8.580 -2.593 28.830 1.00 94.69 90 ASP A O 1
ATOM 723 N N . TYR A 1 91 ? -8.778 -4.049 27.131 1.00 97.31 91 TYR A N 1
ATOM 724 C CA . TYR A 1 91 ? -9.467 -3.113 26.239 1.00 97.31 91 TYR A CA 1
ATOM 725 C C . TYR A 1 91 ? -10.964 -3.014 26.552 1.00 97.31 91 TYR A C 1
ATOM 727 O O . TYR A 1 91 ? -11.678 -4.009 26.655 1.00 97.31 91 TYR A O 1
ATOM 735 N N . ASP A 1 92 ? -11.478 -1.787 26.577 1.00 97.56 92 ASP A N 1
ATOM 736 C CA . ASP A 1 92 ? -12.909 -1.499 26.505 1.00 97.56 92 ASP A CA 1
ATOM 737 C C . ASP A 1 92 ? -13.337 -1.409 25.033 1.00 97.56 92 ASP A C 1
ATOM 739 O O . ASP A 1 92 ? -13.048 -0.425 24.342 1.00 97.56 92 ASP A O 1
ATOM 743 N N . TYR A 1 93 ? -14.026 -2.443 24.541 1.00 96.31 93 TYR A N 1
ATOM 744 C CA . TYR A 1 93 ? -14.348 -2.586 23.116 1.00 96.31 93 TYR A CA 1
ATOM 745 C C . TYR A 1 93 ? -15.287 -1.485 22.600 1.00 96.31 93 TYR A C 1
ATOM 747 O O . TYR A 1 93 ? -15.211 -1.107 21.431 1.00 96.31 93 TYR A O 1
ATOM 755 N N . GLU A 1 94 ? -16.102 -0.894 23.478 1.00 95.62 94 GLU A N 1
ATOM 756 C CA . GLU A 1 94 ? -16.981 0.235 23.143 1.00 95.62 94 GLU A CA 1
ATOM 757 C C . GLU A 1 94 ? -16.205 1.546 22.944 1.00 95.62 94 GLU A C 1
ATOM 759 O O . GLU A 1 94 ? -16.711 2.499 22.348 1.00 95.62 94 GLU A O 1
ATOM 764 N N . LYS A 1 95 ? -14.964 1.613 23.443 1.00 97.38 95 LYS A N 1
ATOM 765 C CA . LYS A 1 95 ? -14.093 2.793 23.367 1.00 97.38 95 LYS A CA 1
ATOM 766 C C . LYS A 1 95 ? -12.921 2.630 22.409 1.00 97.38 95 LYS A C 1
ATOM 768 O O . LYS A 1 95 ? -12.070 3.520 22.365 1.00 97.38 95 LYS A O 1
ATOM 773 N N . ILE A 1 96 ? -12.875 1.539 21.642 1.00 98.50 96 ILE A N 1
ATOM 774 C CA . ILE A 1 96 ? -11.807 1.305 20.671 1.00 98.50 96 ILE A CA 1
ATOM 775 C C . ILE A 1 96 ? -11.662 2.505 19.733 1.00 98.50 96 ILE A C 1
ATOM 777 O O . ILE A 1 96 ? -12.635 3.033 19.181 1.00 98.50 96 ILE A O 1
ATOM 781 N N . LYS A 1 97 ? -10.409 2.914 19.529 1.00 98.75 97 LYS A N 1
ATOM 782 C CA . LYS A 1 97 ? -10.031 3.951 18.568 1.00 98.75 97 LYS A CA 1
ATOM 783 C C . LYS A 1 97 ? -9.178 3.353 17.464 1.00 98.75 97 LYS A C 1
ATOM 785 O O . LYS A 1 97 ? -8.414 2.419 17.689 1.00 98.75 97 LYS A O 1
ATOM 790 N N . ILE A 1 98 ? -9.265 3.932 16.272 1.00 98.88 98 ILE A N 1
ATOM 791 C CA . ILE A 1 98 ? -8.429 3.537 15.138 1.00 98.88 98 ILE A CA 1
ATOM 792 C C . ILE A 1 98 ? -7.258 4.514 15.027 1.00 98.88 98 ILE A C 1
ATOM 794 O O . ILE A 1 98 ? -7.430 5.710 14.767 1.00 98.88 98 ILE A O 1
ATOM 798 N N . GLY A 1 99 ? -6.058 3.988 15.256 1.00 98.81 99 GLY A N 1
ATOM 799 C CA . GLY A 1 99 ? -4.795 4.709 15.193 1.00 98.81 99 GLY A CA 1
ATOM 800 C C . GLY A 1 99 ? -4.073 4.506 13.867 1.00 98.81 99 GLY A C 1
ATOM 801 O O . GLY A 1 99 ? -4.098 3.421 13.293 1.00 98.81 99 GLY A O 1
ATOM 802 N N . VAL A 1 100 ? -3.387 5.537 13.378 1.00 98.81 100 VAL A N 1
ATOM 803 C CA . VAL A 1 100 ? -2.572 5.449 12.159 1.00 98.81 100 VAL A CA 1
ATOM 804 C C . VAL A 1 100 ? -1.402 6.432 12.204 1.00 98.81 100 VAL A C 1
ATOM 806 O O . VAL A 1 100 ? -1.507 7.541 12.739 1.00 98.81 100 VAL A O 1
ATOM 809 N N . LEU A 1 101 ? -0.263 6.058 11.611 1.00 98.56 101 LEU A N 1
ATOM 810 C CA . LEU A 1 101 ? 0.830 7.006 11.396 1.00 98.56 101 LEU A CA 1
ATOM 811 C C . LEU A 1 101 ? 0.421 8.030 10.333 1.00 98.56 101 LEU A C 1
ATOM 813 O O . LEU A 1 101 ? 0.059 7.652 9.221 1.00 98.56 101 LEU A O 1
ATOM 817 N N . ALA A 1 102 ? 0.517 9.319 10.650 1.00 98.19 102 ALA A N 1
ATOM 818 C CA . ALA A 1 102 ? -0.074 10.418 9.893 1.00 98.19 102 ALA A CA 1
ATOM 819 C C . ALA A 1 102 ? 0.695 10.755 8.594 1.00 98.19 102 ALA A C 1
ATOM 821 O O . ALA A 1 102 ? 1.314 11.812 8.436 1.00 98.19 102 ALA A O 1
ATOM 822 N N . SER A 1 103 ? 0.678 9.826 7.641 1.00 97.25 103 SER A N 1
ATOM 823 C CA . SER A 1 103 ? 1.215 9.952 6.285 1.00 97.25 103 SER A CA 1
ATOM 824 C C . SER A 1 103 ? 0.617 8.869 5.370 1.00 97.25 103 SER A C 1
ATOM 826 O O . SER A 1 103 ? -0.181 8.054 5.826 1.00 97.25 103 SER A O 1
ATOM 828 N N . HIS A 1 104 ? 1.000 8.857 4.089 1.00 96.50 104 HIS A N 1
ATOM 829 C CA . HIS A 1 104 ? 0.632 7.850 3.081 1.00 96.50 104 HIS A CA 1
ATOM 830 C C . HIS A 1 104 ? -0.880 7.686 2.809 1.00 96.50 104 HIS A C 1
ATOM 832 O O . HIS A 1 104 ? -1.362 8.181 1.797 1.00 96.50 104 HIS A O 1
ATOM 838 N N . SER A 1 105 ? -1.623 7.018 3.692 1.00 97.38 105 SER A N 1
ATOM 839 C CA . SER A 1 105 ? -3.058 6.701 3.560 1.00 97.38 105 SER A CA 1
ATOM 840 C C . SER A 1 105 ? -3.853 7.004 4.839 1.00 97.38 105 SER A C 1
ATOM 842 O O . SER A 1 105 ? -4.975 6.543 5.018 1.00 97.38 105 SER A O 1
ATOM 844 N N . ALA A 1 106 ? -3.284 7.796 5.754 1.00 98.31 106 ALA A N 1
ATOM 845 C CA . ALA A 1 106 ? -3.908 8.107 7.041 1.00 98.31 106 ALA A CA 1
ATOM 846 C C . ALA A 1 106 ? -5.276 8.801 6.924 1.00 98.31 106 ALA A C 1
ATOM 848 O O . ALA A 1 106 ? -6.137 8.565 7.761 1.00 98.31 106 ALA A O 1
ATOM 849 N N . ILE A 1 107 ? -5.494 9.633 5.897 1.00 98.00 107 ILE A N 1
ATOM 850 C CA . ILE A 1 107 ? -6.799 10.281 5.686 1.00 98.00 107 ILE A CA 1
ATOM 851 C C . ILE A 1 107 ? -7.870 9.236 5.351 1.00 98.00 107 ILE A C 1
ATOM 853 O O . ILE A 1 107 ? -8.936 9.301 5.944 1.00 98.00 107 ILE A O 1
ATOM 857 N N . ASP A 1 108 ? -7.574 8.267 4.477 1.00 98.19 108 ASP A N 1
ATOM 858 C CA . ASP A 1 108 ? -8.489 7.167 4.128 1.00 98.19 108 ASP A CA 1
ATOM 859 C C . ASP A 1 108 ? -8.865 6.339 5.365 1.00 98.19 108 ASP A C 1
ATOM 861 O O . ASP A 1 108 ? -10.041 6.145 5.663 1.00 98.19 108 ASP A O 1
ATOM 865 N N . VAL A 1 109 ? -7.865 5.927 6.151 1.00 98.69 109 VAL A N 1
ATOM 866 C CA . VAL A 1 109 ? -8.092 5.171 7.395 1.00 98.69 109 VAL A CA 1
ATOM 867 C C . VAL A 1 109 ? -8.961 5.960 8.377 1.00 98.69 109 VAL A C 1
ATOM 869 O O . VAL A 1 109 ? -9.912 5.417 8.930 1.00 98.69 109 VAL A O 1
ATOM 872 N N . CYS A 1 110 ? -8.652 7.240 8.592 1.00 98.56 110 CYS A N 1
ATOM 873 C CA . CYS A 1 110 ? -9.405 8.089 9.508 1.00 98.56 110 CYS A CA 1
ATOM 874 C C . CYS A 1 110 ? -10.844 8.355 9.030 1.00 98.56 110 CYS A C 1
ATOM 876 O O . CYS A 1 110 ? -11.771 8.324 9.836 1.00 98.56 110 CYS A O 1
ATOM 878 N N . ASP A 1 111 ? -11.038 8.615 7.738 1.00 98.19 111 ASP A N 1
ATOM 879 C CA . ASP A 1 111 ? -12.360 8.838 7.146 1.00 98.19 111 ASP A CA 1
ATOM 880 C C . ASP A 1 111 ? -13.232 7.581 7.269 1.00 98.19 111 ASP A C 1
ATOM 882 O O . ASP A 1 111 ? -14.320 7.623 7.843 1.00 98.19 111 ASP A O 1
ATOM 886 N N . GLY A 1 112 ? -12.688 6.430 6.863 1.00 98.00 112 GLY A N 1
ATOM 887 C CA . GLY A 1 112 ? -13.359 5.140 6.975 1.00 98.00 112 GLY A CA 1
ATOM 888 C C . GLY A 1 112 ? -13.699 4.741 8.412 1.00 98.00 112 GLY A C 1
ATOM 889 O O . GLY A 1 112 ? -14.780 4.217 8.666 1.00 98.00 112 GLY A O 1
ATOM 890 N N . ALA A 1 113 ? -12.811 5.032 9.365 1.00 98.50 113 ALA A N 1
ATOM 891 C CA . ALA A 1 113 ? -13.059 4.817 10.788 1.00 98.50 113 ALA A CA 1
ATOM 892 C C . ALA A 1 113 ? -14.257 5.634 11.300 1.00 98.50 113 ALA A C 1
ATOM 894 O O . ALA A 1 113 ? -15.106 5.096 12.009 1.00 98.50 113 ALA A O 1
ATOM 895 N N . ILE A 1 114 ? -14.360 6.910 10.914 1.00 97.81 114 ILE A N 1
ATOM 896 C CA . ILE A 1 114 ? -15.485 7.778 11.297 1.00 97.81 114 ILE A CA 1
ATOM 897 C C . ILE A 1 114 ? -16.798 7.304 10.680 1.00 97.81 114 ILE A C 1
ATOM 899 O O . ILE A 1 114 ? -17.815 7.286 11.373 1.00 97.81 114 ILE A O 1
ATOM 903 N N . GLU A 1 115 ? -16.773 6.895 9.411 1.00 96.62 115 GLU A N 1
ATOM 904 C CA . GLU A 1 115 ? -17.935 6.342 8.705 1.00 96.62 115 GLU A CA 1
ATOM 905 C C . GLU A 1 115 ? -18.504 5.082 9.377 1.00 96.62 115 GLU A C 1
ATOM 907 O O . GLU A 1 115 ? -19.693 4.797 9.242 1.00 96.62 115 GLU A O 1
ATOM 912 N N . GLU A 1 116 ? -17.678 4.348 10.127 1.00 97.62 116 GLU A N 1
ATOM 913 C CA . GLU A 1 116 ? -18.071 3.161 10.899 1.00 97.62 116 GLU A CA 1
ATOM 914 C C . GLU A 1 116 ? -18.104 3.426 12.422 1.00 97.62 116 GLU A C 1
ATOM 916 O O . GLU A 1 116 ? -18.141 2.501 13.240 1.00 97.62 116 GLU A O 1
ATOM 921 N N . GLY A 1 117 ? -18.124 4.704 12.820 1.00 96.69 117 GLY A N 1
ATOM 922 C CA . GLY A 1 117 ? -18.408 5.153 14.185 1.00 96.69 117 GLY A CA 1
ATOM 923 C C . GLY A 1 117 ? -17.232 5.126 15.165 1.00 96.69 117 GLY A C 1
ATOM 924 O O . GLY A 1 117 ? -17.447 5.337 16.356 1.00 96.69 117 GLY A O 1
ATOM 925 N N . PHE A 1 118 ? -16.005 4.887 14.707 1.00 98.38 118 PHE A N 1
ATOM 926 C CA . PHE A 1 118 ? -14.818 4.906 15.563 1.00 98.38 118 PHE A CA 1
ATOM 927 C C . PHE A 1 118 ? -14.282 6.326 15.784 1.00 98.38 118 PHE A C 1
ATOM 929 O O . PHE A 1 118 ? -14.455 7.238 14.968 1.00 98.38 118 PHE A O 1
ATOM 936 N N . HIS A 1 119 ? -13.586 6.502 16.905 1.00 98.38 119 HIS A N 1
ATOM 937 C CA . HIS A 1 119 ? -12.729 7.660 17.133 1.00 98.38 119 HIS A CA 1
ATOM 938 C C . HIS A 1 119 ? -11.352 7.453 16.493 1.00 98.38 119 HIS A C 1
ATOM 940 O O . HIS A 1 119 ? -10.877 6.321 16.385 1.00 98.38 119 HIS A O 1
ATOM 946 N N . THR A 1 120 ? -10.702 8.538 16.060 1.00 98.81 120 THR A N 1
ATOM 947 C CA . THR A 1 120 ? -9.468 8.456 15.257 1.00 98.81 120 THR A CA 1
ATOM 948 C C . THR A 1 120 ? -8.256 9.115 15.903 1.00 98.81 120 THR A C 1
ATOM 950 O O . THR A 1 120 ? -8.312 10.252 16.375 1.00 98.81 120 THR A O 1
ATOM 953 N N . VAL A 1 121 ? -7.114 8.424 15.844 1.00 98.88 121 VAL A N 1
ATOM 954 C CA . VAL A 1 121 ? -5.830 8.901 16.375 1.00 98.88 121 VAL A CA 1
ATOM 955 C C . VAL A 1 121 ? -4.787 8.955 15.256 1.00 98.88 121 VAL A C 1
ATOM 957 O O . VAL A 1 121 ? -4.397 7.938 14.690 1.00 98.88 121 VAL A O 1
ATOM 960 N N . ALA A 1 122 ? -4.290 10.151 14.944 1.00 98.75 122 ALA A N 1
ATOM 961 C CA . ALA A 1 122 ? -3.230 10.365 13.964 1.00 98.75 122 ALA A CA 1
ATOM 962 C C . ALA A 1 122 ? -1.895 10.672 14.660 1.00 98.75 122 ALA A C 1
ATOM 964 O O . ALA A 1 122 ? -1.720 11.736 15.266 1.00 98.75 122 ALA A O 1
ATOM 965 N N . VAL A 1 123 ? -0.919 9.771 14.529 1.00 98.69 123 VAL A N 1
ATOM 966 C CA . VAL A 1 123 ? 0.434 9.968 15.073 1.00 98.69 123 VAL A CA 1
ATOM 967 C C . VAL A 1 123 ? 1.268 10.786 14.095 1.00 98.69 123 VAL A C 1
ATOM 969 O O . VAL A 1 123 ? 1.651 10.315 13.027 1.00 98.69 123 VAL A O 1
ATOM 972 N N . CYS A 1 124 ? 1.539 12.031 14.461 1.00 98.50 124 CYS A N 1
ATOM 973 C CA . CYS A 1 124 ? 2.156 13.056 13.635 1.00 98.50 124 CYS A CA 1
ATOM 974 C C . CYS A 1 124 ? 3.618 13.312 14.016 1.00 98.50 124 CYS A C 1
ATOM 976 O O . CYS A 1 124 ? 4.033 13.141 15.161 1.00 98.50 124 CYS A O 1
ATOM 978 N N . GLN A 1 125 ? 4.375 13.847 13.059 1.00 98.19 125 GLN A N 1
ATOM 979 C CA . GLN A 1 125 ? 5.689 14.432 13.302 1.00 98.19 125 GLN A CA 1
ATOM 980 C C . GLN A 1 125 ? 5.609 15.956 13.211 1.00 98.19 125 GLN A C 1
ATOM 982 O O . GLN A 1 125 ? 5.000 16.502 12.287 1.00 98.19 125 GLN A O 1
ATOM 987 N N . LYS A 1 126 ? 6.278 16.646 14.134 1.00 97.94 126 LYS A N 1
ATOM 988 C CA . LYS A 1 126 ? 6.400 18.104 14.147 1.00 97.94 126 LYS A CA 1
ATOM 989 C C . LYS A 1 126 ? 6.875 18.643 12.796 1.00 97.94 126 LYS A C 1
ATOM 991 O O . LYS A 1 126 ? 7.847 18.159 12.217 1.00 97.94 126 LYS A O 1
ATOM 996 N N . GLY A 1 127 ? 6.160 19.642 12.278 1.00 97.44 127 GLY A N 1
ATOM 997 C CA . GLY A 1 127 ? 6.422 20.236 10.961 1.00 97.44 127 GLY A CA 1
ATOM 998 C C . GLY A 1 127 ? 5.723 19.519 9.800 1.00 97.44 127 GLY A C 1
ATOM 999 O O . GLY A 1 127 ? 5.656 20.070 8.704 1.00 97.44 127 GLY A O 1
ATOM 1000 N N . ARG A 1 128 ? 5.148 18.335 10.042 1.00 96.56 128 ARG A N 1
ATOM 1001 C CA . ARG A 1 128 ? 4.329 17.556 9.095 1.00 96.56 128 ARG A CA 1
ATOM 1002 C C . ARG A 1 128 ? 2.937 17.238 9.660 1.00 96.56 128 ARG A C 1
ATOM 1004 O O . ARG A 1 128 ? 2.223 16.403 9.118 1.00 96.56 128 ARG A O 1
ATOM 1011 N N . ASP A 1 129 ? 2.545 17.908 10.740 1.00 98.06 129 ASP A N 1
ATOM 1012 C CA . ASP A 1 129 ? 1.333 17.630 11.512 1.00 98.06 129 ASP A CA 1
ATOM 1013 C C . ASP A 1 129 ? 0.103 18.408 11.026 1.00 98.06 129 ASP A C 1
ATOM 1015 O O . ASP A 1 129 ? -1.010 17.905 11.136 1.00 98.06 129 ASP A O 1
ATOM 1019 N N . LYS A 1 130 ? 0.282 19.609 10.452 1.00 98.25 130 LYS A N 1
ATOM 1020 C CA . LYS A 1 130 ? -0.815 20.562 10.173 1.00 98.25 130 LYS A CA 1
ATOM 1021 C C . LYS A 1 130 ? -1.957 19.986 9.341 1.00 98.25 130 LYS A C 1
ATOM 1023 O O . LYS A 1 130 ? -3.104 20.389 9.542 1.00 98.25 130 LYS A O 1
ATOM 1028 N N . THR A 1 131 ? -1.665 19.067 8.419 1.00 98.00 131 THR A N 1
ATOM 1029 C CA . THR A 1 131 ? -2.691 18.331 7.668 1.00 98.00 131 THR A CA 1
ATOM 1030 C C . THR A 1 131 ? -3.709 17.721 8.629 1.00 98.00 131 THR A C 1
ATOM 1032 O O . THR A 1 131 ? -4.896 17.971 8.486 1.00 98.00 131 THR A O 1
ATOM 1035 N N . TYR A 1 132 ? -3.250 17.049 9.678 1.00 98.44 132 TYR A N 1
ATOM 1036 C CA . TYR A 1 132 ? -4.072 16.297 10.624 1.00 98.44 132 TYR A CA 1
ATOM 1037 C C . TYR A 1 132 ? -4.474 17.128 11.850 1.00 98.44 132 TYR A C 1
ATOM 1039 O O . TYR A 1 132 ? -5.626 17.104 12.269 1.00 98.44 132 TYR A O 1
ATOM 1047 N N . SER A 1 133 ? -3.550 17.922 12.398 1.00 98.00 133 SER A N 1
ATOM 1048 C CA . SER A 1 133 ? -3.770 18.719 13.613 1.00 98.00 133 SER A CA 1
ATOM 1049 C C . SER A 1 133 ? -4.636 19.962 13.382 1.00 98.00 133 SER A C 1
ATOM 1051 O O . SER A 1 133 ? -5.210 20.491 14.334 1.00 98.00 133 SER A O 1
ATOM 1053 N N . LYS A 1 134 ? -4.757 20.432 12.129 1.00 98.06 134 LYS A N 1
ATOM 1054 C CA . LYS A 1 134 ? -5.478 21.667 11.780 1.00 98.06 134 LYS A CA 1
ATOM 1055 C C . LYS A 1 134 ? -6.458 21.508 10.620 1.00 98.06 134 LYS A C 1
ATOM 1057 O O . LYS A 1 134 ? -7.626 21.862 10.768 1.00 98.06 134 LYS A O 1
ATOM 1062 N N . TYR A 1 135 ? -5.997 21.063 9.450 1.00 98.19 135 TYR A N 1
ATOM 1063 C CA . TYR A 1 135 ? -6.814 21.120 8.228 1.00 98.19 135 TYR A CA 1
ATOM 1064 C C . TYR A 1 135 ? -7.905 20.043 8.200 1.00 98.19 135 TYR A C 1
ATOM 1066 O O . TYR A 1 135 ? -9.054 20.365 7.899 1.00 98.19 135 TYR A O 1
ATOM 1074 N N . PHE A 1 136 ? -7.557 18.820 8.601 1.00 97.94 136 PHE A N 1
ATOM 1075 C CA . PHE A 1 136 ? -8.441 17.657 8.715 1.00 97.94 136 PHE A CA 1
ATOM 1076 C C . PHE A 1 136 ? -8.815 17.324 10.165 1.00 97.94 136 PHE A C 1
ATOM 1078 O O . PHE A 1 136 ? -9.379 16.263 10.422 1.00 97.94 136 PHE A O 1
ATOM 1085 N N . LYS A 1 137 ? -8.549 18.229 11.116 1.00 98.38 137 LYS A N 1
ATOM 1086 C CA . LYS A 1 137 ? -8.997 18.075 12.504 1.00 98.38 137 LYS A CA 1
ATOM 1087 C C . LYS A 1 137 ? -10.518 17.959 12.547 1.00 98.38 137 LYS A C 1
ATOM 1089 O O . LYS A 1 137 ? -11.212 18.779 11.934 1.00 98.38 137 LYS A O 1
ATOM 1094 N N . SER A 1 138 ? -11.017 16.956 13.258 1.00 97.94 138 SER A N 1
ATOM 1095 C CA . SER A 1 138 ? -12.446 16.720 13.364 1.00 97.94 138 SER A CA 1
ATOM 1096 C C . SER A 1 138 ? -13.131 17.810 14.200 1.00 97.94 138 SER A C 1
ATOM 1098 O O . SER A 1 138 ? -12.556 18.412 15.112 1.00 97.94 138 SER A O 1
ATOM 1100 N N . LYS A 1 139 ? -14.394 18.074 13.874 1.00 97.75 139 LYS A N 1
ATOM 1101 C CA . LYS A 1 139 ? -15.333 18.834 14.693 1.00 97.75 139 LYS A CA 1
ATOM 1102 C C . LYS A 1 139 ? -16.585 17.992 14.863 1.00 97.75 139 LYS A C 1
ATOM 1104 O O . LYS A 1 139 ? -17.282 17.731 13.881 1.00 97.75 139 LYS A O 1
ATOM 1109 N N . ARG A 1 140 ? -16.897 17.618 16.100 1.00 95.62 140 ARG A N 1
ATOM 1110 C CA . ARG A 1 140 ? -18.119 16.881 16.436 1.00 95.62 140 ARG A CA 1
ATOM 1111 C C . ARG A 1 140 ? -19.233 17.827 16.893 1.00 95.62 140 ARG A C 1
ATOM 1113 O O . ARG A 1 140 ? -18.960 18.880 17.471 1.00 95.62 140 ARG A O 1
ATOM 1120 N N . SER A 1 141 ? -20.478 17.488 16.579 1.00 94.94 141 SER A N 1
ATOM 1121 C CA . SER A 1 141 ? -21.676 18.126 17.133 1.00 94.94 141 SER A CA 1
ATOM 1122 C C . SER A 1 141 ? -21.937 17.650 18.566 1.00 94.94 141 SER A C 1
ATOM 1124 O O . SER A 1 141 ? -21.298 16.721 19.055 1.00 94.94 141 SER A O 1
ATOM 1126 N N . ASN A 1 142 ? -22.906 18.268 19.247 1.00 92.19 142 ASN A N 1
ATOM 1127 C CA . ASN A 1 142 ? -23.234 17.952 20.646 1.00 92.19 142 ASN A CA 1
ATOM 1128 C C . ASN A 1 142 ? -23.684 16.495 20.865 1.00 92.19 142 ASN A C 1
ATOM 1130 O O . ASN A 1 142 ? -23.561 15.982 21.969 1.00 92.19 142 ASN A O 1
ATOM 1134 N N . ASN A 1 143 ? -24.206 15.837 19.828 1.00 91.75 143 ASN A N 1
ATOM 1135 C CA . ASN A 1 143 ? -24.597 14.424 19.839 1.00 91.75 143 ASN A CA 1
ATOM 1136 C C . ASN A 1 143 ? -23.457 13.473 19.409 1.00 91.75 143 ASN A C 1
ATOM 1138 O O . ASN A 1 143 ? -23.712 12.302 19.162 1.00 91.75 143 ASN A O 1
ATOM 1142 N N . GLY A 1 144 ? -22.225 13.970 19.261 1.00 90.19 144 GLY A N 1
ATOM 1143 C CA . GLY A 1 144 ? -21.048 13.163 18.935 1.00 90.19 144 GLY A CA 1
ATOM 1144 C C . GLY A 1 144 ? -20.801 12.918 17.443 1.00 90.19 144 GLY A C 1
ATOM 1145 O O . GLY A 1 144 ? -19.734 12.415 17.099 1.00 90.19 144 GLY A O 1
ATOM 1146 N N . THR A 1 145 ? -21.705 13.306 16.539 1.00 94.06 145 THR A N 1
ATOM 1147 C CA . THR A 1 145 ? -21.522 13.124 15.086 1.00 94.06 145 THR A CA 1
ATOM 1148 C C . THR A 1 145 ? -20.425 14.038 14.533 1.00 94.06 145 THR A C 1
ATOM 1150 O O . THR A 1 145 ? -20.355 15.217 14.878 1.00 94.06 145 THR A O 1
ATOM 1153 N N . VAL A 1 146 ? -19.565 13.532 13.648 1.00 96.62 146 VAL A N 1
ATOM 1154 C CA . VAL A 1 146 ? -18.553 14.358 12.972 1.00 96.62 146 VAL A CA 1
ATOM 1155 C C . VAL A 1 146 ? -19.226 15.242 11.921 1.00 96.62 146 VAL A C 1
ATOM 1157 O O . VAL A 1 146 ? -19.985 14.774 11.084 1.00 96.62 146 VAL A O 1
ATOM 1160 N N . THR A 1 147 ? -18.944 16.543 11.968 1.00 96.62 147 THR A N 1
ATOM 1161 C CA . THR A 1 147 ? -19.504 17.550 11.045 1.00 96.62 147 THR A CA 1
ATOM 1162 C C . THR A 1 147 ? -18.468 18.119 10.076 1.00 96.62 147 THR A C 1
ATOM 1164 O O . THR A 1 147 ? -18.828 18.768 9.096 1.00 96.62 147 THR A O 1
ATOM 1167 N N . ARG A 1 148 ? -17.173 17.931 10.361 1.00 97.00 148 ARG A N 1
ATOM 1168 C CA . ARG A 1 148 ? -16.050 18.389 9.532 1.00 97.00 148 ARG A CA 1
ATOM 1169 C C . ARG A 1 148 ? -14.770 17.681 9.953 1.00 97.00 148 ARG A C 1
ATOM 1171 O O . ARG A 1 148 ? -14.542 17.585 11.152 1.00 97.00 148 ARG A O 1
ATOM 1178 N N . GLY A 1 149 ? -13.904 17.341 8.997 1.00 97.50 149 GLY A N 1
ATOM 1179 C CA . GLY A 1 149 ? -12.590 16.740 9.259 1.00 97.50 149 GLY A CA 1
ATOM 1180 C C . GLY A 1 149 ? -12.686 15.273 9.667 1.00 97.50 149 GLY A C 1
ATOM 1181 O O . GLY A 1 149 ? -13.782 14.769 9.872 1.00 97.50 149 GLY A O 1
ATOM 1182 N N . VAL A 1 150 ? -11.537 14.605 9.776 1.00 97.88 150 VAL A N 1
ATOM 1183 C CA . VAL A 1 150 ? -11.469 13.154 10.007 1.00 97.88 150 VAL A CA 1
ATOM 1184 C C . VAL A 1 150 ? -10.556 12.739 11.166 1.00 97.88 150 VAL A C 1
ATOM 1186 O O . VAL A 1 150 ? -10.466 11.565 11.496 1.00 97.88 150 VAL A O 1
ATOM 1189 N N . VAL A 1 151 ? -9.869 13.687 11.811 1.00 98.62 151 VAL A N 1
ATOM 1190 C CA . VAL A 1 151 ? -8.877 13.399 12.862 1.00 98.62 151 VAL A CA 1
ATOM 1191 C C . VAL A 1 151 ? -9.351 13.910 14.221 1.00 98.62 151 VAL A C 1
ATOM 1193 O O . VAL A 1 151 ? -9.264 15.113 14.487 1.00 98.62 151 VAL A O 1
ATOM 1196 N N . ASP A 1 152 ? -9.807 13.017 15.099 1.00 98.50 152 ASP A N 1
ATOM 1197 C CA . ASP A 1 152 ? -10.222 13.376 16.462 1.00 98.50 152 ASP A CA 1
ATOM 1198 C C . ASP A 1 152 ? -9.049 13.738 17.355 1.00 98.50 152 ASP A C 1
ATOM 1200 O O . ASP A 1 152 ? -9.131 14.698 18.121 1.00 98.50 152 ASP A O 1
ATOM 1204 N N . GLU A 1 153 ? -7.924 13.045 17.211 1.00 98.44 153 GLU A N 1
ATOM 1205 C CA . GLU A 1 153 ? -6.733 13.230 18.032 1.00 98.44 153 GLU A CA 1
ATOM 1206 C C . GLU A 1 153 ? -5.484 13.244 17.157 1.00 98.44 153 GLU A C 1
ATOM 1208 O O . GLU A 1 153 ? -5.285 12.386 16.306 1.00 98.44 153 GLU A O 1
ATOM 1213 N N . ALA A 1 154 ? -4.647 14.266 17.335 1.00 98.50 154 ALA A N 1
ATOM 1214 C CA . ALA A 1 154 ? -3.390 14.401 16.610 1.00 98.50 154 ALA A CA 1
ATOM 1215 C C . ALA A 1 154 ? -2.262 14.441 17.639 1.00 98.50 154 ALA A C 1
ATOM 1217 O O . ALA A 1 154 ? -2.057 15.464 18.295 1.00 98.50 154 ALA A O 1
ATOM 1218 N N . ILE A 1 155 ? -1.560 13.322 17.798 1.00 98.50 155 ILE A N 1
ATOM 1219 C CA . ILE A 1 155 ? -0.437 13.203 18.728 1.00 98.50 155 ILE A CA 1
ATOM 1220 C C . ILE A 1 155 ? 0.817 13.647 17.983 1.00 98.50 155 ILE A C 1
ATOM 1222 O O . ILE A 1 155 ? 1.187 13.033 16.989 1.00 98.50 155 ILE A O 1
ATOM 1226 N N . VAL A 1 156 ? 1.463 14.727 18.423 1.00 98.56 156 VAL A N 1
ATOM 1227 C CA . VAL A 1 156 ? 2.618 15.300 17.715 1.00 98.56 156 VAL A CA 1
ATOM 1228 C C . VAL A 1 156 ? 3.908 14.965 18.454 1.00 98.56 156 VAL A C 1
ATOM 1230 O O . VAL A 1 156 ? 4.154 15.480 19.542 1.00 98.56 156 VAL A O 1
ATOM 1233 N N . TYR A 1 157 ? 4.749 14.143 17.831 1.00 98.38 157 TYR A N 1
ATOM 1234 C CA . TYR A 1 157 ? 6.096 13.830 18.305 1.00 98.38 157 TYR A CA 1
ATOM 1235 C C . TYR A 1 157 ? 7.167 14.629 17.554 1.00 98.38 157 TYR A C 1
ATOM 1237 O O . TYR A 1 157 ? 6.926 15.150 16.461 1.00 98.38 157 TYR A O 1
ATOM 1245 N N . GLU A 1 158 ? 8.381 14.705 18.108 1.00 98.12 158 GLU A N 1
ATOM 1246 C CA . GLU A 1 158 ? 9.514 15.335 17.407 1.00 98.12 158 GLU A CA 1
ATOM 1247 C C . GLU A 1 158 ? 9.927 14.519 16.171 1.00 98.12 158 GLU A C 1
ATOM 1249 O O . GLU A 1 158 ? 10.279 15.084 15.133 1.00 98.12 158 GLU A O 1
ATOM 1254 N N . LYS A 1 159 ? 9.828 13.186 16.255 1.00 97.81 159 LYS A N 1
ATOM 1255 C CA . LYS A 1 159 ? 10.036 12.247 15.146 1.00 97.81 159 LYS A CA 1
ATOM 1256 C C . LYS A 1 159 ? 8.989 11.139 15.170 1.00 97.81 159 LYS A C 1
ATOM 1258 O O . LYS A 1 159 ? 8.539 10.733 16.235 1.00 97.81 159 LYS A O 1
ATOM 1263 N N . PHE A 1 160 ? 8.639 10.612 14.000 1.00 97.75 160 PHE A N 1
ATOM 1264 C CA . PHE A 1 160 ? 7.673 9.513 13.886 1.00 97.75 160 PHE A CA 1
ATOM 1265 C C . PHE A 1 160 ? 8.048 8.276 14.714 1.00 97.75 160 PHE A C 1
ATOM 1267 O O . PHE A 1 160 ? 7.186 7.703 15.374 1.00 97.75 160 PHE A O 1
ATOM 1274 N N . ASN A 1 161 ? 9.332 7.907 14.746 1.00 97.19 161 ASN A N 1
ATOM 1275 C CA . ASN A 1 161 ? 9.810 6.738 15.485 1.00 97.19 161 ASN A CA 1
ATOM 1276 C C . ASN A 1 161 ? 9.693 6.862 17.015 1.00 97.19 161 ASN A C 1
ATOM 1278 O O . ASN A 1 161 ? 9.901 5.879 17.720 1.00 97.19 161 ASN A O 1
ATOM 1282 N N . GLU A 1 162 ? 9.327 8.029 17.556 1.00 98.25 162 GLU A N 1
ATOM 1283 C CA . GLU A 1 162 ? 9.040 8.153 18.985 1.00 98.25 162 GLU A CA 1
ATOM 1284 C C . GLU A 1 162 ? 7.812 7.351 19.413 1.00 98.25 162 GLU A C 1
ATOM 1286 O O . GLU A 1 162 ? 7.701 7.032 20.595 1.00 98.25 162 GLU A O 1
ATOM 1291 N N . ILE A 1 163 ? 6.931 6.972 18.481 1.00 98.31 163 ILE A N 1
ATOM 1292 C CA . ILE A 1 163 ? 5.819 6.056 18.757 1.00 98.31 163 ILE A CA 1
ATOM 1293 C C . ILE A 1 163 ? 6.302 4.724 19.361 1.00 98.31 163 ILE A C 1
ATOM 1295 O O . ILE A 1 163 ? 5.588 4.119 20.145 1.00 98.31 163 ILE A O 1
ATOM 1299 N N . LEU A 1 164 ? 7.545 4.309 19.078 1.00 98.25 164 LEU A N 1
ATOM 1300 C CA . LEU A 1 164 ? 8.161 3.096 19.623 1.00 98.25 164 LEU A CA 1
ATOM 1301 C C . LEU A 1 164 ? 8.607 3.238 21.089 1.00 98.25 164 LEU A C 1
ATOM 1303 O O . LEU A 1 164 ? 9.010 2.257 21.707 1.00 98.25 164 LEU A O 1
ATOM 1307 N N . LYS A 1 165 ? 8.575 4.432 21.692 1.00 98.44 165 LYS A N 1
ATOM 1308 C CA . LYS A 1 165 ? 8.970 4.590 23.102 1.00 98.44 165 LYS A CA 1
ATOM 1309 C C . LYS A 1 165 ? 7.928 3.918 24.011 1.00 98.44 165 LYS A C 1
ATOM 1311 O O . LYS A 1 165 ? 6.746 4.210 23.837 1.00 98.44 165 LYS A O 1
ATOM 1316 N N . PRO A 1 166 ? 8.322 3.141 25.042 1.00 98.25 166 PRO A N 1
ATOM 1317 C CA . PRO A 1 166 ? 7.375 2.422 25.904 1.00 98.25 166 PRO A CA 1
ATOM 1318 C C . PRO A 1 166 ? 6.250 3.296 26.473 1.00 98.25 166 PRO A C 1
ATOM 1320 O O . PRO A 1 166 ? 5.087 2.933 26.396 1.00 98.25 166 PRO A O 1
ATOM 1323 N N . LYS A 1 167 ? 6.572 4.508 26.946 1.00 98.31 167 LYS A N 1
ATOM 1324 C CA . LYS A 1 167 ? 5.575 5.473 27.446 1.00 98.31 167 LYS A CA 1
ATOM 1325 C C . LYS A 1 167 ? 4.522 5.854 26.395 1.00 98.31 167 LYS A C 1
ATOM 1327 O O . LYS A 1 167 ? 3.362 6.048 26.734 1.00 98.31 167 LYS A O 1
ATOM 1332 N N . ASN A 1 168 ? 4.941 6.019 25.143 1.00 98.38 168 ASN A N 1
ATOM 1333 C CA . ASN A 1 168 ? 4.056 6.429 24.057 1.00 98.38 168 ASN A CA 1
ATOM 1334 C C . ASN A 1 168 ? 3.158 5.270 23.619 1.00 98.38 168 ASN A C 1
ATOM 1336 O O . ASN A 1 168 ? 1.982 5.487 23.364 1.00 98.38 168 ASN A O 1
ATOM 1340 N N . GLN A 1 169 ? 3.695 4.049 23.598 1.00 98.50 169 GLN A N 1
ATOM 1341 C CA . GLN A 1 169 ? 2.909 2.843 23.346 1.00 98.50 169 GLN A CA 1
ATOM 1342 C C . GLN A 1 169 ? 1.896 2.589 24.459 1.00 98.50 169 GLN A C 1
ATOM 1344 O O . GLN A 1 169 ? 0.736 2.339 24.161 1.00 98.50 169 GLN A O 1
ATOM 1349 N N . GLN A 1 170 ? 2.298 2.745 25.726 1.00 98.38 170 GLN A N 1
ATOM 1350 C CA . GLN A 1 170 ? 1.384 2.614 26.860 1.00 98.38 170 GLN A CA 1
ATOM 1351 C C . GLN A 1 170 ? 0.208 3.588 26.745 1.00 98.38 170 GLN A C 1
ATOM 1353 O O . GLN A 1 170 ? -0.927 3.185 26.928 1.00 98.38 170 GLN A O 1
ATOM 1358 N N . ALA A 1 171 ? 0.459 4.837 26.343 1.00 98.31 171 ALA A N 1
ATOM 1359 C CA . ALA A 1 171 ? -0.615 5.805 26.128 1.00 98.31 171 ALA A CA 1
ATOM 1360 C C . ALA A 1 171 ? -1.603 5.392 25.019 1.00 98.31 171 ALA A C 1
ATOM 1362 O O . ALA A 1 171 ? -2.766 5.763 25.093 1.00 98.31 171 ALA A O 1
ATOM 1363 N N . LEU A 1 172 ? -1.158 4.651 23.996 1.00 98.56 172 LEU A N 1
ATOM 1364 C CA . LEU A 1 172 ? -2.040 4.101 22.958 1.00 98.56 172 LEU A CA 1
ATOM 1365 C C . LEU A 1 172 ? -2.810 2.870 23.464 1.00 98.56 172 LEU A C 1
ATOM 1367 O O . LEU A 1 172 ? -3.983 2.714 23.141 1.00 98.56 172 LEU A O 1
ATOM 1371 N N . LEU A 1 173 ? -2.164 2.020 24.268 1.00 98.50 173 LEU A N 1
ATOM 1372 C CA . LEU A 1 173 ? -2.789 0.853 24.896 1.00 98.50 173 LEU A CA 1
ATOM 1373 C C . LEU A 1 173 ? -3.887 1.267 25.882 1.00 98.50 173 LEU A C 1
ATOM 1375 O O . LEU A 1 173 ? -5.013 0.799 25.756 1.00 98.50 173 LEU A O 1
ATOM 1379 N N . ASP A 1 174 ? -3.584 2.200 26.789 1.00 98.12 174 ASP A N 1
ATOM 1380 C CA . ASP A 1 174 ? -4.526 2.741 27.783 1.00 98.12 174 ASP A CA 1
ATOM 1381 C C . ASP A 1 174 ? -5.750 3.408 27.127 1.00 98.12 174 ASP A C 1
ATOM 1383 O O . ASP A 1 174 ? -6.803 3.562 27.747 1.00 98.12 174 ASP A O 1
ATOM 1387 N N . ASP A 1 175 ? -5.604 3.822 25.867 1.00 98.06 175 ASP A N 1
ATOM 1388 C CA . ASP A 1 175 ? -6.627 4.496 25.073 1.00 98.06 175 ASP A CA 1
ATOM 1389 C C . ASP A 1 175 ? -7.314 3.567 24.052 1.00 98.06 175 ASP A C 1
ATOM 1391 O O . ASP A 1 175 ? -8.031 4.035 23.168 1.00 98.06 175 ASP A O 1
ATOM 1395 N N . ASN A 1 176 ? -7.144 2.245 24.194 1.00 98.50 176 ASN A N 1
ATOM 1396 C CA . ASN A 1 176 ? -7.818 1.206 23.401 1.00 98.50 176 ASN A CA 1
ATOM 1397 C C . ASN A 1 176 ? -7.559 1.333 21.885 1.00 98.50 176 ASN A C 1
ATOM 1399 O O . ASN A 1 176 ? -8.455 1.125 21.059 1.00 98.50 176 ASN A O 1
ATOM 1403 N N . VAL A 1 177 ? -6.348 1.742 21.496 1.00 98.81 177 VAL A N 1
ATOM 1404 C CA . VAL A 1 177 ? -6.018 2.011 20.092 1.00 98.81 177 VAL A CA 1
ATOM 1405 C C . VAL A 1 177 ? -5.670 0.725 19.345 1.00 98.81 177 VAL A C 1
ATOM 1407 O O . VAL A 1 177 ? -4.647 0.097 19.605 1.00 98.81 177 VAL A O 1
ATOM 1410 N N . LEU A 1 178 ? -6.446 0.412 18.308 1.00 98.88 178 LEU A N 1
ATOM 1411 C CA . LEU A 1 178 ? -6.049 -0.531 17.263 1.00 98.88 178 LEU A CA 1
ATOM 1412 C C . LEU A 1 178 ? -5.306 0.222 16.155 1.00 98.88 178 LEU A C 1
ATOM 1414 O O . LEU A 1 178 ? -5.834 1.173 15.573 1.00 98.88 178 LEU A O 1
ATOM 1418 N N . PHE A 1 179 ? -4.071 -0.178 15.860 1.00 98.88 179 PHE A N 1
ATOM 1419 C CA . PHE A 1 179 ? -3.194 0.558 14.954 1.00 98.88 179 PHE A CA 1
ATOM 1420 C C . PHE A 1 179 ? -3.182 -0.038 13.543 1.00 98.88 179 PHE A C 1
ATOM 1422 O O . PHE A 1 179 ? -2.833 -1.199 13.348 1.00 98.88 179 PHE A O 1
ATOM 1429 N N . VAL A 1 180 ? -3.503 0.770 12.532 1.00 98.88 180 VAL A N 1
ATOM 1430 C CA . VAL A 1 180 ? -3.507 0.365 11.120 1.00 98.88 180 VAL A CA 1
ATOM 1431 C C . VAL A 1 180 ? -2.170 0.748 10.461 1.00 98.88 180 VAL A C 1
ATOM 1433 O O . VAL A 1 180 ? -1.843 1.940 10.379 1.00 98.88 180 VAL A O 1
ATOM 1436 N N . PRO A 1 181 ? -1.374 -0.218 9.961 1.00 98.12 181 PRO A N 1
ATOM 1437 C CA . PRO A 1 181 ? -0.087 0.055 9.334 1.00 98.12 181 PRO A CA 1
ATOM 1438 C C . PRO A 1 181 ? -0.242 0.643 7.928 1.00 98.12 181 PRO A C 1
ATOM 1440 O O . PRO A 1 181 ? -1.033 0.183 7.109 1.00 98.12 181 PRO A O 1
ATOM 1443 N N . ASN A 1 182 ? 0.611 1.612 7.604 1.00 97.38 182 ASN A N 1
ATOM 1444 C CA . ASN A 1 182 ? 0.836 2.088 6.238 1.00 97.38 182 ASN A CA 1
ATOM 1445 C C . ASN A 1 182 ? 2.344 2.108 5.924 1.00 97.38 182 ASN A C 1
ATOM 1447 O O . ASN A 1 182 ? 3.163 1.936 6.828 1.00 97.38 182 ASN A O 1
ATOM 1451 N N . ARG A 1 183 ? 2.744 2.363 4.667 1.00 94.88 183 ARG A N 1
ATOM 1452 C CA . ARG A 1 183 ? 4.173 2.344 4.269 1.00 94.88 183 ARG A CA 1
ATOM 1453 C C . ARG A 1 183 ? 5.052 3.279 5.093 1.00 94.88 183 ARG A C 1
ATOM 1455 O O . ARG A 1 183 ? 6.217 2.993 5.355 1.00 94.88 183 ARG A O 1
ATOM 1462 N N . SER A 1 184 ? 4.513 4.438 5.466 1.00 94.94 184 SER A N 1
ATOM 1463 C CA . SER A 1 184 ? 5.274 5.428 6.226 1.00 94.94 184 SER A CA 1
ATOM 1464 C C . SER A 1 184 ? 5.603 4.928 7.627 1.00 94.94 184 SER A C 1
ATOM 1466 O O . SER A 1 184 ? 6.645 5.296 8.162 1.00 94.94 184 SER A O 1
ATOM 1468 N N . PHE A 1 185 ? 4.763 4.072 8.211 1.00 97.50 185 PHE A N 1
ATOM 1469 C CA . PHE A 1 185 ? 5.040 3.480 9.512 1.00 97.50 185 PHE A CA 1
ATOM 1470 C C . PHE A 1 185 ? 6.324 2.646 9.488 1.00 97.50 185 PHE A C 1
ATOM 1472 O O . PHE A 1 185 ? 7.256 2.959 10.229 1.00 97.50 185 PHE A O 1
ATOM 1479 N N . THR A 1 186 ? 6.425 1.676 8.577 1.00 95.06 186 THR A N 1
ATOM 1480 C CA . THR A 1 186 ? 7.626 0.836 8.434 1.00 95.06 186 THR A CA 1
ATOM 1481 C C . THR A 1 186 ? 8.834 1.639 7.960 1.00 95.06 186 THR A C 1
ATOM 1483 O O . THR A 1 186 ? 9.925 1.464 8.492 1.00 95.06 186 THR A O 1
ATOM 1486 N N . SER A 1 187 ? 8.646 2.595 7.046 1.00 92.94 187 SER A N 1
ATOM 1487 C CA . SER A 1 187 ? 9.747 3.414 6.515 1.00 92.94 187 SER A CA 1
ATOM 1488 C C . SER A 1 187 ? 10.365 4.355 7.557 1.00 92.94 187 SER A C 1
ATOM 1490 O O . SER A 1 187 ? 11.577 4.559 7.560 1.00 92.94 187 SER A O 1
ATOM 1492 N N . TYR A 1 188 ? 9.555 4.961 8.435 1.00 95.56 188 TYR A N 1
ATOM 1493 C CA . TYR A 1 188 ? 10.059 5.911 9.436 1.00 95.56 188 TYR A CA 1
ATOM 1494 C C . TYR A 1 188 ? 10.427 5.266 10.773 1.00 95.56 188 TYR A C 1
ATOM 1496 O O . TYR A 1 188 ? 11.259 5.826 11.488 1.00 95.56 188 TYR A O 1
ATOM 1504 N N . CYS A 1 189 ? 9.826 4.127 11.123 1.00 96.19 189 CYS A N 1
ATOM 1505 C CA . CYS A 1 189 ? 10.129 3.409 12.364 1.00 96.19 189 CYS A CA 1
ATOM 1506 C C . CYS A 1 189 ? 11.175 2.300 12.164 1.00 96.19 189 CYS A C 1
ATOM 1508 O O . CYS A 1 189 ? 11.868 1.957 13.117 1.00 96.19 189 CYS A O 1
ATOM 1510 N N . GLY A 1 190 ? 11.334 1.800 10.935 1.00 94.81 190 GLY A N 1
ATOM 1511 C CA . GLY A 1 190 ? 12.162 0.645 10.591 1.00 94.81 190 GLY A CA 1
ATOM 1512 C C . GLY A 1 190 ? 11.413 -0.670 10.806 1.00 94.81 190 GLY A C 1
ATOM 1513 O O . GLY A 1 190 ? 10.810 -0.872 11.862 1.00 94.81 190 GLY A O 1
ATOM 1514 N N . ILE A 1 191 ? 11.467 -1.578 9.824 1.00 94.69 191 ILE A N 1
ATOM 1515 C CA . ILE A 1 191 ? 10.729 -2.851 9.871 1.00 94.69 191 ILE A CA 1
ATOM 1516 C C . ILE A 1 191 ? 11.098 -3.698 11.098 1.00 94.69 191 ILE A C 1
ATOM 1518 O O . ILE A 1 191 ? 10.209 -4.184 11.788 1.00 94.69 191 ILE A O 1
ATOM 1522 N N . ASP A 1 192 ? 12.387 -3.768 11.451 1.00 95.06 192 ASP A N 1
ATOM 1523 C CA . ASP A 1 192 ? 12.870 -4.515 12.618 1.00 95.06 192 ASP A CA 1
ATOM 1524 C C . ASP A 1 192 ? 12.227 -4.013 13.916 1.00 95.06 192 ASP A C 1
ATOM 1526 O O . ASP A 1 192 ? 11.925 -4.791 14.817 1.00 95.06 192 ASP A O 1
ATOM 1530 N N . ALA A 1 193 ? 12.042 -2.700 14.050 1.00 96.56 193 ALA A N 1
ATOM 1531 C CA . ALA A 1 193 ? 11.445 -2.133 15.251 1.00 96.56 193 ALA A CA 1
ATOM 1532 C C . ALA A 1 193 ? 9.924 -2.325 15.263 1.00 96.56 193 ALA A C 1
ATOM 1534 O O . ALA A 1 193 ? 9.347 -2.559 16.322 1.00 96.56 193 ALA A O 1
ATOM 1535 N N . VAL A 1 194 ? 9.278 -2.279 14.094 1.00 96.75 194 VAL A N 1
ATOM 1536 C CA . VAL A 1 194 ? 7.857 -2.621 13.963 1.00 96.75 194 VAL A CA 1
ATOM 1537 C C . VAL A 1 194 ? 7.612 -4.076 14.366 1.00 96.75 194 VAL A C 1
ATOM 1539 O O . VAL A 1 194 ? 6.696 -4.335 15.138 1.00 96.75 194 VAL A O 1
ATOM 1542 N N . GLU A 1 195 ? 8.436 -5.021 13.920 1.00 95.94 195 GLU A N 1
ATOM 1543 C CA . GLU A 1 195 ? 8.268 -6.442 14.255 1.00 95.94 195 GLU A CA 1
ATOM 1544 C C . GLU A 1 195 ? 8.571 -6.763 15.722 1.00 95.94 195 GLU A C 1
ATOM 1546 O O . GLU A 1 195 ? 7.883 -7.586 16.324 1.00 95.94 195 GLU A O 1
ATOM 1551 N N . ASN A 1 196 ? 9.578 -6.104 16.304 1.00 96.62 196 ASN A N 1
ATOM 1552 C CA . ASN A 1 196 ? 10.179 -6.559 17.562 1.00 96.62 196 ASN A CA 1
ATOM 1553 C C . ASN A 1 196 ? 9.921 -5.619 18.757 1.00 96.62 196 ASN A C 1
ATOM 1555 O O . ASN A 1 196 ? 10.239 -5.968 19.893 1.00 96.62 196 ASN A O 1
ATOM 1559 N N . GLN A 1 197 ? 9.431 -4.393 18.527 1.00 96.88 197 GLN A N 1
ATOM 1560 C CA . GLN A 1 197 ? 9.373 -3.348 19.565 1.00 96.88 197 GLN A CA 1
ATOM 1561 C C . GLN A 1 197 ? 8.040 -2.597 19.654 1.00 96.88 197 GLN A C 1
ATOM 1563 O O . GLN A 1 197 ? 7.889 -1.792 20.570 1.00 96.88 197 GLN A O 1
ATOM 1568 N N . PHE A 1 198 ? 7.088 -2.815 18.743 1.00 97.81 198 PHE A N 1
ATOM 1569 C CA . PHE A 1 198 ? 5.792 -2.128 18.748 1.00 97.81 198 PHE A CA 1
ATOM 1570 C C . PHE A 1 198 ? 4.671 -3.027 19.299 1.00 97.81 198 PHE A C 1
ATOM 1572 O O . PHE A 1 198 ? 4.083 -3.809 18.569 1.00 97.81 198 PHE A O 1
ATOM 1579 N N . TYR A 1 199 ? 4.358 -2.909 20.580 1.00 97.56 199 TYR A N 1
ATOM 1580 C CA . TYR A 1 199 ? 3.443 -3.769 21.337 1.00 97.56 199 TYR A CA 1
ATOM 1581 C C . TYR A 1 199 ? 1.963 -3.362 21.265 1.00 97.56 199 TYR A C 1
ATOM 1583 O O . TYR A 1 199 ? 1.115 -4.035 21.838 1.00 97.56 199 TYR A O 1
ATOM 1591 N N . VAL A 1 200 ? 1.627 -2.275 20.567 1.00 98.44 200 VAL A N 1
ATOM 1592 C CA . VAL A 1 200 ? 0.223 -1.905 20.316 1.00 98.44 200 VAL A CA 1
ATOM 1593 C C . VAL A 1 200 ? -0.377 -2.881 19.288 1.00 98.44 200 VAL A C 1
ATOM 1595 O O . VAL A 1 200 ? 0.308 -3.167 18.295 1.00 98.44 200 VAL A O 1
ATOM 1598 N N . PRO A 1 201 ? -1.625 -3.365 19.476 1.00 98.44 201 PRO A N 1
ATOM 1599 C CA . PRO A 1 201 ? -2.318 -4.210 18.507 1.00 98.44 201 PRO A CA 1
ATOM 1600 C C . PRO A 1 201 ? -2.296 -3.638 17.092 1.00 98.44 201 PRO A C 1
ATOM 1602 O O . PRO A 1 201 ? -2.842 -2.562 16.830 1.00 98.44 201 PRO A O 1
ATOM 1605 N N . LEU A 1 202 ? -1.658 -4.362 16.172 1.00 98.31 202 LEU A N 1
ATOM 1606 C CA . LEU A 1 202 ? -1.564 -3.980 14.772 1.00 98.31 202 LEU A CA 1
ATOM 1607 C C . LEU A 1 202 ? -2.654 -4.699 13.977 1.00 98.31 202 LEU A C 1
ATOM 1609 O O . LEU A 1 202 ? -2.661 -5.923 13.932 1.00 98.31 202 LEU A O 1
ATOM 1613 N N . VAL A 1 203 ? -3.544 -3.964 13.314 1.00 98.69 203 VAL A N 1
ATOM 1614 C CA . VAL A 1 203 ? -4.560 -4.556 12.430 1.00 98.69 203 VAL A CA 1
ATOM 1615 C C . VAL A 1 203 ? -3.899 -4.963 11.115 1.00 98.69 203 VAL A C 1
ATOM 1617 O O . VAL A 1 203 ? -3.405 -4.109 10.377 1.00 98.69 203 VAL A O 1
ATOM 1620 N N . GLY A 1 204 ? -3.892 -6.258 10.814 1.00 97.94 204 GLY A N 1
ATOM 1621 C CA . GLY A 1 204 ? -3.167 -6.834 9.681 1.00 97.94 204 GLY A CA 1
ATOM 1622 C C . GLY A 1 204 ? -2.018 -7.743 10.115 1.00 97.94 204 GLY A C 1
ATOM 1623 O O . GLY A 1 204 ? -1.901 -8.099 11.285 1.00 97.94 204 GLY A O 1
ATOM 1624 N N . SER A 1 205 ? -1.162 -8.119 9.162 1.00 97.25 205 SER A N 1
ATOM 1625 C CA . SER A 1 205 ? -0.074 -9.086 9.375 1.00 97.25 205 SER A CA 1
ATOM 1626 C C . SER A 1 205 ? 1.288 -8.412 9.506 1.00 97.25 205 SER A C 1
ATOM 1628 O O . SER A 1 205 ? 1.916 -8.053 8.509 1.00 97.25 205 SER A O 1
ATOM 1630 N N . ARG A 1 206 ? 1.774 -8.278 10.743 1.00 97.06 206 ARG A N 1
ATOM 1631 C CA . ARG A 1 206 ? 3.043 -7.631 11.107 1.00 97.06 206 ARG A CA 1
ATOM 1632 C C . ARG A 1 206 ? 4.244 -8.232 10.384 1.00 97.06 206 ARG A C 1
ATOM 1634 O O . ARG A 1 206 ? 5.031 -7.492 9.805 1.00 97.06 206 ARG A O 1
ATOM 1641 N N . ASN A 1 207 ? 4.350 -9.559 10.373 1.00 95.38 207 ASN A N 1
ATOM 1642 C CA . ASN A 1 207 ? 5.452 -10.293 9.745 1.00 95.38 207 ASN A CA 1
ATOM 1643 C C . ASN A 1 207 ? 5.480 -10.159 8.216 1.00 95.38 207 ASN A C 1
ATOM 1645 O O . ASN A 1 207 ? 6.540 -10.203 7.596 1.00 95.38 207 ASN A O 1
ATOM 1649 N N . LEU A 1 208 ? 4.312 -10.008 7.588 1.00 96.75 208 LEU A N 1
ATOM 1650 C CA . LEU A 1 208 ? 4.215 -9.909 6.138 1.00 96.75 208 LEU A CA 1
ATOM 1651 C C . LEU A 1 208 ? 4.649 -8.526 5.638 1.00 96.75 208 LEU A C 1
ATOM 1653 O O . LEU A 1 208 ? 5.075 -8.415 4.490 1.00 96.75 208 LEU A O 1
ATOM 1657 N N . LEU A 1 209 ? 4.632 -7.489 6.486 1.00 96.75 209 LEU A N 1
ATOM 1658 C CA . LEU A 1 209 ? 5.127 -6.152 6.131 1.00 96.75 209 LEU A CA 1
ATOM 1659 C C . LEU A 1 209 ? 6.583 -6.172 5.644 1.00 96.75 209 LEU A C 1
ATOM 1661 O O . LEU A 1 209 ? 6.934 -5.390 4.763 1.00 96.75 209 LEU A O 1
ATOM 1665 N N . ARG A 1 210 ? 7.414 -7.089 6.159 1.00 95.44 210 ARG A N 1
ATOM 1666 C CA . ARG A 1 210 ? 8.805 -7.260 5.721 1.00 95.44 210 ARG A CA 1
ATOM 1667 C C . ARG A 1 210 ? 8.945 -7.719 4.279 1.00 95.44 210 ARG A C 1
ATOM 1669 O O . ARG A 1 210 ? 9.944 -7.389 3.657 1.00 95.44 210 ARG A O 1
ATOM 1676 N N . SER A 1 211 ? 7.951 -8.404 3.712 1.00 95.25 211 SER A N 1
ATOM 1677 C CA . SER A 1 211 ? 8.003 -8.797 2.293 1.00 95.25 211 SER A CA 1
ATOM 1678 C C . SER A 1 211 ? 8.122 -7.592 1.344 1.00 95.25 211 SER A C 1
ATOM 1680 O O . SER A 1 211 ? 8.556 -7.730 0.204 1.00 95.25 211 SER A O 1
ATOM 1682 N N . GLU A 1 212 ? 7.788 -6.389 1.814 1.00 91.50 212 GLU A N 1
ATOM 1683 C CA . GLU A 1 212 ? 7.953 -5.145 1.065 1.00 91.50 212 GLU A CA 1
ATOM 1684 C C . GLU A 1 212 ? 9.391 -4.582 1.108 1.00 91.50 212 GLU A C 1
ATOM 1686 O O . GLU A 1 212 ? 9.743 -3.730 0.286 1.00 91.50 212 GLU A O 1
ATOM 1691 N N . GLU A 1 213 ? 10.241 -5.049 2.030 1.00 88.50 213 GLU A N 1
ATOM 1692 C CA . GLU A 1 213 ? 11.655 -4.669 2.111 1.00 88.50 213 GLU A CA 1
ATOM 1693 C C . GLU A 1 213 ? 12.465 -5.429 1.057 1.00 88.50 213 GLU A C 1
ATOM 1695 O O . GLU A 1 213 ? 12.826 -6.596 1.188 1.00 88.50 213 GLU A O 1
ATOM 1700 N N . ARG A 1 214 ? 12.708 -4.739 -0.056 1.00 78.75 214 ARG A N 1
ATOM 1701 C CA . ARG A 1 214 ? 13.344 -5.302 -1.248 1.00 78.75 214 ARG A CA 1
ATOM 1702 C C . ARG A 1 214 ? 14.809 -5.633 -0.978 1.00 78.75 214 ARG A C 1
ATOM 1704 O O . ARG A 1 214 ? 15.547 -4.777 -0.495 1.00 78.75 214 ARG A O 1
ATOM 1711 N N . GLY A 1 215 ? 15.237 -6.823 -1.393 1.00 77.12 215 GLY A N 1
ATOM 1712 C CA . GLY A 1 215 ? 16.604 -7.306 -1.177 1.00 77.12 215 GLY A CA 1
ATOM 1713 C C . GLY A 1 215 ? 16.784 -8.144 0.091 1.00 77.12 215 GLY A C 1
ATOM 1714 O O . GLY A 1 215 ? 17.833 -8.772 0.231 1.00 77.12 215 GLY A O 1
ATOM 1715 N N . ASP A 1 216 ? 15.772 -8.221 0.963 1.00 82.81 216 ASP A N 1
ATOM 1716 C CA . ASP A 1 216 ? 15.720 -9.251 2.004 1.00 82.81 216 ASP A CA 1
ATOM 1717 C C . ASP A 1 216 ? 15.537 -10.640 1.359 1.00 82.81 216 ASP A C 1
ATOM 1719 O O . ASP A 1 216 ? 14.950 -10.784 0.285 1.00 82.81 216 ASP A O 1
ATOM 1723 N N . GLU A 1 217 ? 16.016 -11.694 2.033 1.00 85.69 217 GLU A N 1
ATOM 1724 C CA . GLU A 1 217 ? 15.968 -13.086 1.539 1.00 85.69 217 GLU A CA 1
ATOM 1725 C C . GLU A 1 217 ? 14.550 -13.531 1.150 1.00 85.69 217 GLU A C 1
ATOM 1727 O O . GLU A 1 217 ? 14.355 -14.346 0.246 1.00 85.69 217 GLU A O 1
ATOM 1732 N N . ARG A 1 218 ? 13.558 -12.984 1.853 1.00 93.06 218 ARG A N 1
ATOM 1733 C CA . ARG A 1 218 ? 12.145 -13.272 1.662 1.00 93.06 218 ARG A CA 1
ATOM 1734 C C . ARG A 1 218 ? 11.400 -11.958 1.411 1.00 93.06 218 ARG A C 1
ATOM 1736 O O . ARG A 1 218 ? 10.596 -11.505 2.220 1.00 93.06 218 ARG A O 1
ATOM 1743 N N . ASP A 1 219 ? 11.736 -11.302 0.311 1.00 94.50 219 ASP A N 1
ATOM 1744 C CA . ASP A 1 219 ? 10.959 -10.180 -0.209 1.00 94.50 219 ASP A CA 1
ATOM 1745 C C . ASP A 1 219 ? 9.751 -10.674 -1.033 1.00 94.50 219 ASP A C 1
ATOM 1747 O O . ASP A 1 219 ? 9.459 -11.875 -1.122 1.00 94.50 219 ASP A O 1
ATOM 1751 N N . TYR A 1 220 ? 9.009 -9.753 -1.644 1.00 95.44 220 TYR A N 1
ATOM 1752 C CA . TYR A 1 220 ? 7.856 -10.120 -2.454 1.00 95.44 220 TYR A CA 1
ATOM 1753 C C . TYR A 1 220 ? 8.243 -10.919 -3.702 1.00 95.44 220 TYR A C 1
ATOM 1755 O O . TYR A 1 220 ? 7.464 -11.782 -4.086 1.00 95.44 220 TYR A O 1
ATOM 1763 N N . TYR A 1 221 ? 9.413 -10.709 -4.326 1.00 96.00 221 TYR A N 1
ATOM 1764 C CA . TYR A 1 221 ? 9.815 -11.527 -5.480 1.00 96.00 221 TYR A CA 1
ATOM 1765 C C . TYR A 1 221 ? 9.980 -12.982 -5.066 1.00 96.00 221 TYR A C 1
ATOM 1767 O O . TYR A 1 221 ? 9.522 -13.873 -5.780 1.00 96.00 221 TYR A O 1
ATOM 1775 N N . TRP A 1 222 ? 10.577 -13.223 -3.896 1.00 97.25 222 TRP A N 1
ATOM 1776 C CA . TRP A 1 222 ? 10.662 -14.566 -3.332 1.00 97.25 222 TRP A CA 1
ATOM 1777 C C . TRP A 1 222 ? 9.272 -15.180 -3.121 1.00 97.25 222 TRP A C 1
ATOM 1779 O O . TRP A 1 222 ? 9.054 -16.347 -3.447 1.00 97.25 222 TRP A O 1
ATOM 1789 N N . LEU A 1 223 ? 8.309 -14.406 -2.608 1.00 97.62 223 LEU A N 1
ATOM 1790 C CA . LEU A 1 223 ? 6.953 -14.907 -2.381 1.00 97.62 223 LEU A CA 1
ATOM 1791 C C . LEU A 1 223 ? 6.213 -15.196 -3.697 1.00 97.62 223 LEU A C 1
ATOM 1793 O O . LEU A 1 223 ? 5.553 -16.230 -3.797 1.00 97.62 223 LEU A O 1
ATOM 1797 N N . LEU A 1 224 ? 6.357 -14.330 -4.707 1.00 98.06 224 LEU A N 1
ATOM 1798 C CA . LEU A 1 224 ? 5.784 -14.530 -6.041 1.00 98.06 224 LEU A CA 1
ATOM 1799 C C . LEU A 1 224 ? 6.363 -15.781 -6.718 1.00 98.06 224 LEU A C 1
ATOM 1801 O O . LEU A 1 224 ? 5.598 -16.592 -7.235 1.00 98.06 224 LEU A O 1
ATOM 1805 N N . ASP A 1 225 ? 7.683 -15.989 -6.639 1.00 97.25 225 ASP A N 1
ATOM 1806 C CA . ASP A 1 225 ? 8.358 -17.201 -7.129 1.00 97.25 225 ASP A CA 1
ATOM 1807 C C . ASP A 1 225 ? 7.790 -18.465 -6.471 1.00 97.25 225 ASP A C 1
ATOM 1809 O O . ASP A 1 225 ? 7.393 -19.413 -7.149 1.00 97.25 225 ASP A O 1
ATOM 1813 N N . LYS A 1 226 ? 7.656 -18.469 -5.138 1.00 97.81 226 LYS A N 1
ATOM 1814 C CA . LYS A 1 226 ? 7.087 -19.617 -4.412 1.00 97.81 226 LYS A CA 1
ATOM 1815 C C . LYS A 1 226 ? 5.610 -19.857 -4.720 1.00 97.81 226 LYS A C 1
ATOM 1817 O O . LYS A 1 226 ? 5.150 -20.991 -4.580 1.00 97.81 226 LYS A O 1
ATOM 1822 N N . ALA A 1 227 ? 4.882 -18.813 -5.106 1.00 97.56 227 ALA A N 1
ATOM 1823 C CA . ALA A 1 227 ? 3.484 -18.887 -5.508 1.00 97.56 227 ALA A CA 1
ATOM 1824 C C . ALA A 1 227 ? 3.296 -19.282 -6.985 1.00 97.56 227 ALA A C 1
ATOM 1826 O O . ALA A 1 227 ? 2.175 -19.585 -7.381 1.00 97.56 227 ALA A O 1
ATOM 1827 N N . GLY A 1 228 ? 4.357 -19.273 -7.802 1.00 97.88 228 GLY A N 1
ATOM 1828 C CA . GLY A 1 228 ? 4.238 -19.420 -9.256 1.00 97.88 228 GLY A CA 1
ATOM 1829 C C . GLY A 1 228 ? 3.492 -18.252 -9.912 1.00 97.88 228 GLY A C 1
ATOM 1830 O O . GLY A 1 228 ? 2.840 -18.432 -10.940 1.00 97.88 228 GLY A O 1
ATOM 1831 N N . LEU A 1 229 ? 3.542 -17.069 -9.295 1.00 98.50 229 LEU A N 1
ATOM 1832 C CA . LEU A 1 229 ? 2.886 -15.865 -9.791 1.00 98.50 229 LEU A CA 1
ATOM 1833 C C . LEU A 1 229 ? 3.764 -15.160 -10.835 1.00 98.50 229 LEU A C 1
ATOM 1835 O O . LEU A 1 229 ? 4.982 -15.095 -10.660 1.00 98.50 229 LEU A O 1
ATOM 1839 N N . PRO A 1 230 ? 3.174 -14.602 -11.905 1.00 98.06 230 PRO A N 1
ATOM 1840 C CA . PRO A 1 230 ? 3.938 -13.960 -12.962 1.00 98.06 230 PRO A CA 1
ATOM 1841 C C . PRO A 1 230 ? 4.494 -12.610 -12.496 1.00 98.06 230 PRO A C 1
ATOM 1843 O O . PRO A 1 230 ? 3.770 -11.769 -11.964 1.00 98.06 230 PRO A O 1
ATOM 1846 N N . TYR A 1 231 ? 5.776 -12.378 -12.751 1.00 97.50 231 TYR A N 1
ATOM 1847 C CA . TYR A 1 231 ? 6.460 -11.096 -12.577 1.00 97.50 231 TYR A CA 1
ATOM 1848 C C . TYR A 1 231 ? 7.446 -10.886 -13.736 1.00 97.50 231 TYR A C 1
ATOM 1850 O O . TYR A 1 231 ? 7.782 -11.858 -14.419 1.00 97.50 231 TYR A O 1
ATOM 1858 N N . PRO A 1 232 ? 7.894 -9.645 -14.010 1.00 96.88 232 PRO A N 1
ATOM 1859 C CA . PRO A 1 232 ? 8.827 -9.390 -15.103 1.00 96.88 232 PRO A CA 1
ATOM 1860 C C . PRO A 1 232 ? 10.113 -10.214 -14.968 1.00 96.88 232 PRO A C 1
ATOM 1862 O O . PRO A 1 232 ? 10.697 -10.307 -13.884 1.00 96.88 232 PRO A O 1
ATOM 1865 N N . GLU A 1 233 ? 10.555 -10.807 -16.077 1.00 95.69 233 GLU A N 1
ATOM 1866 C CA . GLU A 1 233 ? 11.757 -11.640 -16.121 1.00 95.69 233 GLU A CA 1
ATOM 1867 C C . GLU A 1 233 ? 12.975 -10.856 -15.629 1.00 95.69 233 GLU A C 1
ATOM 1869 O O . GLU A 1 233 ? 13.230 -9.742 -16.088 1.00 95.69 233 GLU A O 1
ATOM 1874 N N . LYS A 1 234 ? 13.723 -11.449 -14.696 1.00 95.56 234 LYS A N 1
ATOM 1875 C CA . LYS A 1 234 ? 14.968 -10.891 -14.169 1.00 95.56 234 LYS A CA 1
ATOM 1876 C C . LYS A 1 234 ? 16.136 -11.328 -15.055 1.00 95.56 234 LYS A C 1
ATOM 1878 O O . LYS A 1 234 ? 16.266 -12.517 -15.321 1.00 95.56 234 LYS A O 1
ATOM 1883 N N . LEU A 1 235 ? 17.006 -10.387 -15.407 1.00 96.44 235 LEU A N 1
ATOM 1884 C CA . LEU A 1 235 ? 18.285 -10.658 -16.066 1.00 96.44 235 LEU A CA 1
ATOM 1885 C C . LEU A 1 235 ? 19.402 -10.770 -15.016 1.00 96.44 235 LEU A C 1
ATOM 1887 O O . LEU A 1 235 ? 19.357 -10.089 -13.982 1.00 96.44 235 LEU A O 1
ATOM 1891 N N . ASP A 1 236 ? 20.420 -11.593 -15.280 1.00 94.25 236 ASP A N 1
ATOM 1892 C CA . ASP A 1 236 ? 21.546 -11.782 -14.353 1.00 94.25 236 ASP A CA 1
ATOM 1893 C C . ASP A 1 236 ? 22.557 -10.632 -14.420 1.00 94.25 236 ASP A C 1
ATOM 1895 O O . ASP A 1 236 ? 23.278 -10.367 -13.454 1.00 94.25 236 ASP A O 1
ATOM 1899 N N . GLY A 1 237 ? 22.579 -9.893 -15.530 1.00 95.25 237 GLY A N 1
ATOM 1900 C CA . GLY A 1 237 ? 23.413 -8.709 -15.661 1.00 95.25 237 GLY A CA 1
ATOM 1901 C C . GLY A 1 237 ? 23.149 -7.892 -16.923 1.00 95.25 237 GLY A C 1
ATOM 1902 O O . GLY A 1 237 ? 22.416 -8.311 -17.818 1.00 95.25 237 GLY A O 1
ATOM 1903 N N . PRO A 1 238 ? 23.782 -6.712 -17.038 1.00 95.62 238 PRO A N 1
ATOM 1904 C CA . PRO A 1 238 ? 23.544 -5.799 -18.153 1.00 95.62 238 PRO A CA 1
ATOM 1905 C C . PRO A 1 238 ? 24.029 -6.350 -19.504 1.00 95.62 238 PRO A C 1
ATOM 1907 O O . PRO A 1 238 ? 23.580 -5.889 -20.551 1.00 95.62 238 PRO A O 1
ATOM 1910 N N . GLY A 1 239 ? 24.939 -7.331 -19.499 1.00 96.25 239 GLY A N 1
ATOM 1911 C CA . GLY A 1 239 ? 25.419 -7.998 -20.714 1.00 96.25 239 GLY A CA 1
ATOM 1912 C C . GLY A 1 239 ? 24.362 -8.856 -21.418 1.00 96.25 239 GLY A C 1
ATOM 1913 O O . GLY A 1 239 ? 24.540 -9.169 -22.590 1.00 96.25 239 GLY A O 1
ATOM 1914 N N . GLU A 1 240 ? 23.271 -9.201 -20.731 1.00 97.00 240 GLU A N 1
ATOM 1915 C CA . GLU A 1 240 ? 22.151 -9.979 -21.280 1.00 97.00 240 GLU A CA 1
ATOM 1916 C C . GLU A 1 240 ? 21.053 -9.097 -21.891 1.00 97.00 240 GLU A C 1
ATOM 1918 O O . GLU A 1 240 ? 20.075 -9.619 -22.413 1.00 97.00 240 GLU A O 1
ATOM 1923 N N . ILE A 1 241 ? 21.195 -7.766 -21.842 1.00 97.88 241 ILE A N 1
ATOM 1924 C CA . ILE A 1 241 ? 20.195 -6.840 -22.387 1.00 97.88 241 ILE A CA 1
ATOM 1925 C C . ILE A 1 241 ? 20.187 -6.940 -23.919 1.00 97.88 241 ILE A C 1
ATOM 1927 O O . ILE A 1 241 ? 21.055 -6.373 -24.594 1.00 97.88 241 ILE A O 1
ATOM 1931 N N . ASP A 1 242 ? 19.171 -7.618 -24.447 1.00 95.75 242 ASP A N 1
ATOM 1932 C CA . ASP A 1 242 ? 18.883 -7.788 -25.875 1.00 95.75 242 ASP A CA 1
ATOM 1933 C C . ASP A 1 242 ? 17.593 -7.076 -26.333 1.00 95.75 242 ASP A C 1
ATOM 1935 O O . ASP A 1 242 ? 17.364 -6.914 -27.533 1.00 95.75 242 ASP A O 1
ATOM 1939 N N . GLU A 1 243 ? 16.790 -6.584 -25.388 1.00 96.00 243 GLU A N 1
ATOM 1940 C CA . GLU A 1 243 ? 15.590 -5.780 -25.619 1.00 96.00 243 GLU A CA 1
ATOM 1941 C C . GLU A 1 243 ? 15.361 -4.738 -24.509 1.00 96.00 243 GLU A C 1
ATOM 1943 O O . GLU A 1 243 ? 16.188 -4.563 -23.611 1.00 96.00 243 GLU A O 1
ATOM 1948 N N . LEU A 1 244 ? 14.243 -4.002 -24.574 1.00 97.69 244 LEU A N 1
ATOM 1949 C CA . LEU A 1 244 ? 13.933 -2.957 -23.600 1.00 97.69 244 LEU A CA 1
ATOM 1950 C C . LEU A 1 244 ? 13.805 -3.548 -22.191 1.00 97.69 244 LEU A C 1
ATOM 1952 O O . LEU A 1 244 ? 12.896 -4.318 -21.899 1.00 97.69 244 LEU A O 1
ATOM 1956 N N . CYS A 1 245 ? 14.686 -3.109 -21.304 1.00 97.81 245 CYS A N 1
ATOM 1957 C CA . CYS A 1 245 ? 14.683 -3.456 -19.893 1.00 97.81 245 CYS A CA 1
ATOM 1958 C C . CYS A 1 245 ? 14.461 -2.211 -19.033 1.00 97.81 245 CYS A C 1
ATOM 1960 O O . CYS A 1 245 ? 14.807 -1.090 -19.423 1.00 97.81 245 CYS A O 1
ATOM 1962 N N . ILE A 1 246 ? 13.921 -2.417 -17.834 1.00 95.69 246 ILE A N 1
ATOM 1963 C CA . ILE A 1 246 ? 13.928 -1.433 -16.756 1.00 95.69 246 ILE A CA 1
ATOM 1964 C C . ILE A 1 246 ? 14.995 -1.813 -15.733 1.00 95.69 246 ILE A C 1
ATOM 1966 O O . ILE A 1 246 ? 15.071 -2.949 -15.267 1.00 95.69 246 ILE A O 1
ATOM 1970 N N . ILE A 1 247 ? 15.823 -0.839 -15.377 1.00 95.56 247 ILE A N 1
ATOM 1971 C CA . ILE A 1 247 ? 16.842 -0.964 -14.349 1.00 95.56 247 ILE A CA 1
ATOM 1972 C C . ILE A 1 247 ? 16.324 -0.221 -13.137 1.00 95.56 247 ILE A C 1
ATOM 1974 O O . ILE A 1 247 ? 16.017 0.973 -13.199 1.00 95.56 247 ILE A O 1
ATOM 1978 N N . LYS A 1 248 ? 16.207 -0.947 -12.034 1.00 92.25 248 LYS A N 1
ATOM 1979 C CA . LYS A 1 248 ? 15.573 -0.460 -10.826 1.00 92.25 248 LYS A CA 1
ATOM 1980 C C . LYS A 1 248 ? 16.570 -0.481 -9.665 1.00 92.25 248 LYS A C 1
ATOM 1982 O O . LYS A 1 248 ? 17.045 -1.550 -9.280 1.00 92.25 248 LYS A O 1
ATOM 1987 N N . LEU A 1 249 ? 16.823 0.674 -9.056 1.00 89.38 249 LEU A N 1
ATOM 1988 C CA . LEU A 1 249 ? 17.875 0.847 -8.049 1.00 89.38 249 LEU A CA 1
ATOM 1989 C C . LEU A 1 249 ? 17.541 1.946 -7.026 1.00 89.38 249 LEU A C 1
ATOM 1991 O O . LEU A 1 249 ? 16.663 2.766 -7.288 1.00 89.38 249 LEU A O 1
ATOM 1995 N N . PRO A 1 250 ? 18.185 1.986 -5.849 1.00 82.94 250 PRO A N 1
ATOM 1996 C CA . PRO A 1 250 ? 17.998 3.080 -4.897 1.00 82.94 250 PRO A CA 1
ATOM 1997 C C . PRO A 1 250 ? 18.418 4.439 -5.477 1.00 82.94 250 PRO A C 1
ATOM 1999 O O . PRO A 1 250 ? 19.444 4.545 -6.149 1.00 82.94 250 PRO A O 1
ATOM 2002 N N . HIS A 1 251 ? 17.660 5.501 -5.187 1.00 82.69 251 HIS A N 1
ATOM 2003 C CA . HIS A 1 251 ? 18.095 6.864 -5.503 1.00 82.69 251 HIS A CA 1
ATOM 2004 C C . HIS A 1 251 ? 19.085 7.363 -4.434 1.00 82.69 251 HIS A C 1
ATOM 2006 O O . HIS A 1 251 ? 18.818 7.282 -3.234 1.00 82.69 251 HIS A O 1
ATOM 2012 N N . ALA A 1 252 ? 20.208 7.950 -4.861 1.00 77.38 252 ALA A N 1
ATOM 2013 C CA . ALA A 1 252 ? 21.277 8.434 -3.982 1.00 77.38 252 ALA A CA 1
ATOM 2014 C C . ALA A 1 252 ? 20.822 9.474 -2.933 1.00 77.38 252 ALA A C 1
ATOM 2016 O O . ALA A 1 252 ? 21.273 9.448 -1.787 1.00 77.38 252 ALA A O 1
ATOM 2017 N N . VAL A 1 253 ? 19.922 10.391 -3.312 1.00 75.06 253 VAL A N 1
ATOM 2018 C CA . VAL A 1 253 ? 19.439 11.480 -2.443 1.00 75.06 253 VAL A CA 1
ATOM 2019 C C . VAL A 1 253 ? 18.090 11.129 -1.822 1.00 75.06 253 VAL A C 1
ATOM 2021 O O . VAL A 1 253 ? 17.913 11.201 -0.603 1.00 75.06 253 VAL A O 1
ATOM 2024 N N . LYS A 1 254 ? 17.125 10.733 -2.656 1.00 76.06 254 LYS A N 1
ATOM 2025 C CA . LYS A 1 254 ? 15.769 10.387 -2.227 1.00 76.06 254 LYS A CA 1
ATOM 2026 C C . LYS A 1 254 ? 15.730 8.928 -1.783 1.00 76.06 254 LYS A C 1
ATOM 2028 O O . LYS A 1 254 ? 15.152 8.098 -2.460 1.00 76.06 254 LYS A O 1
ATOM 2033 N N . LYS A 1 255 ? 16.328 8.612 -0.633 1.00 68.50 255 LYS A N 1
ATOM 2034 C CA . LYS A 1 255 ? 16.496 7.220 -0.162 1.00 68.50 255 LYS A CA 1
ATOM 2035 C C . LYS A 1 255 ? 15.198 6.402 -0.042 1.00 68.50 255 LYS A C 1
ATOM 2037 O O . LYS A 1 255 ? 15.264 5.181 -0.015 1.00 68.50 255 LYS A O 1
ATOM 2042 N N . LEU A 1 256 ? 14.042 7.064 0.077 1.00 67.19 256 LEU A N 1
ATOM 2043 C CA . LEU A 1 256 ? 12.721 6.419 0.114 1.00 67.19 256 LEU A CA 1
ATOM 2044 C C . LEU A 1 256 ? 12.126 6.177 -1.283 1.00 67.19 256 LEU A C 1
ATOM 2046 O O . LEU A 1 256 ? 11.208 5.375 -1.419 1.00 67.19 256 LEU A O 1
ATOM 2050 N N . GLU A 1 257 ? 12.644 6.864 -2.299 1.00 72.44 257 GLU A N 1
ATOM 2051 C CA . GLU A 1 257 ? 12.232 6.731 -3.690 1.00 72.44 257 GLU A CA 1
ATOM 2052 C C . GLU A 1 257 ? 13.183 5.792 -4.433 1.00 72.44 257 GLU A C 1
ATOM 2054 O O . GLU A 1 257 ? 14.378 5.679 -4.136 1.00 72.44 257 GLU A O 1
ATOM 2059 N N . ARG A 1 258 ? 12.649 5.125 -5.451 1.00 73.06 258 ARG A N 1
ATOM 2060 C CA . ARG A 1 258 ? 13.437 4.273 -6.335 1.00 73.06 258 ARG A CA 1
ATOM 2061 C C . ARG A 1 258 ? 13.877 5.085 -7.551 1.00 73.06 258 ARG A C 1
ATOM 2063 O O . ARG A 1 258 ? 13.089 5.820 -8.138 1.00 73.06 258 ARG A O 1
ATOM 2070 N N . GLY A 1 259 ? 15.148 4.960 -7.904 1.00 78.12 259 GLY A N 1
ATOM 2071 C CA . GLY A 1 259 ? 15.671 5.385 -9.190 1.00 78.12 259 GLY A CA 1
ATOM 2072 C C . GLY A 1 259 ? 15.313 4.359 -10.260 1.00 78.12 259 GLY A C 1
ATOM 2073 O O . GLY A 1 259 ? 15.317 3.148 -10.014 1.00 78.12 259 GLY A O 1
ATOM 2074 N N . PHE A 1 260 ? 15.016 4.852 -11.456 1.00 88.00 260 PHE A N 1
ATOM 2075 C CA . PHE A 1 260 ? 14.736 4.018 -12.611 1.00 88.00 260 PHE A CA 1
ATOM 2076 C C . PHE A 1 260 ? 15.396 4.612 -13.839 1.00 88.00 260 PHE A C 1
ATOM 2078 O O . PHE A 1 260 ? 15.411 5.827 -14.025 1.00 88.00 260 PHE A O 1
ATOM 2085 N N . PHE A 1 261 ? 15.882 3.741 -14.707 1.00 92.56 261 PHE A N 1
ATOM 2086 C CA . PHE A 1 261 ? 16.125 4.087 -16.096 1.00 92.56 261 PHE A CA 1
ATOM 2087 C C . PHE A 1 261 ? 15.868 2.869 -16.965 1.00 92.56 261 PHE A C 1
ATOM 2089 O O . PHE A 1 261 ? 15.821 1.741 -16.480 1.00 92.56 261 PHE A O 1
ATOM 2096 N N . THR A 1 262 ? 15.669 3.095 -18.255 1.00 94.81 262 THR A N 1
ATOM 2097 C CA . THR A 1 262 ? 15.470 2.018 -19.221 1.00 94.81 262 THR A CA 1
ATOM 2098 C C . THR A 1 262 ? 16.683 1.889 -20.117 1.00 94.81 262 THR A C 1
ATOM 2100 O O . THR A 1 262 ? 17.359 2.882 -20.387 1.00 94.81 262 THR A O 1
ATOM 2103 N N . ALA A 1 263 ? 16.958 0.693 -20.616 1.00 96.56 263 ALA A N 1
ATOM 2104 C CA . ALA A 1 263 ? 17.984 0.469 -21.628 1.00 96.56 263 ALA A CA 1
ATOM 2105 C C . ALA A 1 263 ? 17.539 -0.650 -22.564 1.00 96.56 263 ALA A C 1
ATOM 2107 O O . ALA A 1 263 ? 17.013 -1.654 -22.097 1.00 96.56 263 ALA A O 1
ATOM 2108 N N . ALA A 1 264 ? 17.756 -0.471 -23.866 1.00 97.12 264 ALA A N 1
ATOM 2109 C CA . ALA A 1 264 ? 17.494 -1.501 -24.876 1.00 97.12 264 ALA A CA 1
ATOM 2110 C C . ALA A 1 264 ? 18.772 -2.210 -25.366 1.00 97.12 264 ALA A C 1
ATOM 2112 O O . ALA A 1 264 ? 18.732 -2.990 -26.310 1.00 97.12 264 ALA A O 1
ATOM 2113 N N . SER A 1 265 ? 19.929 -1.895 -24.775 1.00 97.94 265 SER A N 1
ATOM 2114 C CA . SER A 1 265 ? 21.206 -2.562 -25.048 1.00 97.94 265 SER A CA 1
ATOM 2115 C C . SER A 1 265 ? 22.209 -2.322 -23.917 1.00 97.94 265 SER A C 1
ATOM 2117 O O . SER A 1 265 ? 22.089 -1.345 -23.171 1.00 97.94 265 SER A O 1
ATOM 2119 N N . TYR A 1 266 ? 23.264 -3.142 -23.851 1.00 97.38 266 TYR A N 1
ATOM 2120 C CA . TYR A 1 266 ? 24.399 -2.913 -22.944 1.00 97.38 266 TYR A CA 1
ATOM 2121 C C . TYR A 1 266 ? 25.028 -1.519 -23.119 1.00 97.38 266 TYR A C 1
ATOM 2123 O O . TYR A 1 266 ? 25.392 -0.863 -22.146 1.00 97.38 266 TYR A O 1
ATOM 2131 N N . LYS A 1 267 ? 25.115 -1.022 -24.361 1.00 97.31 267 LYS A N 1
ATOM 2132 C CA . LYS A 1 267 ? 25.651 0.317 -24.639 1.00 97.31 267 LYS A CA 1
ATOM 2133 C C . LYS A 1 267 ? 24.789 1.408 -24.001 1.00 97.31 267 LYS A C 1
ATOM 2135 O O . LYS A 1 267 ? 25.323 2.280 -23.326 1.00 97.31 267 LYS A O 1
ATOM 2140 N N . GLU A 1 268 ? 23.470 1.343 -24.185 1.00 96.19 268 GLU A N 1
ATOM 2141 C CA . GLU A 1 268 ? 22.556 2.301 -23.555 1.00 96.19 268 GLU A CA 1
ATOM 2142 C C . GLU A 1 268 ? 22.613 2.244 -22.031 1.00 96.19 268 GLU A C 1
ATOM 2144 O O . GLU A 1 268 ? 22.515 3.284 -21.382 1.00 96.19 268 GLU A O 1
ATOM 2149 N N . TYR A 1 269 ? 22.771 1.044 -21.465 1.00 96.62 269 TYR A N 1
ATOM 2150 C CA . TYR A 1 269 ? 22.938 0.865 -20.028 1.00 96.62 269 TYR A CA 1
ATOM 2151 C C . TYR A 1 269 ? 24.151 1.650 -19.515 1.00 96.62 269 TYR A C 1
ATOM 2153 O O . TYR A 1 269 ? 24.024 2.430 -18.570 1.00 96.62 269 TYR A O 1
ATOM 2161 N N . ILE A 1 270 ? 25.309 1.504 -20.168 1.00 96.12 270 ILE A N 1
ATOM 2162 C CA . ILE A 1 270 ? 26.531 2.236 -19.806 1.00 96.12 270 ILE A CA 1
ATOM 2163 C C . ILE A 1 270 ? 26.329 3.747 -19.971 1.00 96.12 270 ILE A C 1
ATOM 2165 O O . ILE A 1 270 ? 26.507 4.493 -19.011 1.00 96.12 270 ILE A O 1
ATOM 2169 N N . ASP A 1 271 ? 25.865 4.198 -21.139 1.00 94.00 271 ASP A N 1
ATOM 2170 C CA . ASP A 1 271 ? 25.709 5.627 -21.436 1.00 94.00 271 ASP A CA 1
ATOM 2171 C C . ASP A 1 271 ? 24.760 6.324 -20.428 1.00 94.00 271 ASP A C 1
ATOM 2173 O O . ASP A 1 271 ? 25.047 7.422 -19.939 1.00 94.00 271 ASP A O 1
ATOM 2177 N N . LYS A 1 272 ? 23.638 5.679 -20.068 1.00 92.94 272 LYS A N 1
ATOM 2178 C CA . LYS A 1 272 ? 22.655 6.219 -19.109 1.00 92.94 272 LYS A CA 1
ATOM 2179 C C . LYS A 1 272 ? 23.129 6.119 -17.661 1.00 92.94 272 LYS A C 1
ATOM 2181 O O . LYS A 1 272 ? 22.926 7.065 -16.900 1.00 92.94 272 LYS A O 1
ATOM 2186 N N . SER A 1 273 ? 23.763 5.014 -17.271 1.00 93.50 273 SER A N 1
ATOM 2187 C CA . SER A 1 273 ? 24.283 4.854 -15.907 1.00 93.50 273 SER A CA 1
ATOM 2188 C C . SER A 1 273 ? 25.364 5.897 -15.603 1.00 93.50 273 SER A C 1
ATOM 2190 O O . SER A 1 273 ? 25.297 6.564 -14.569 1.00 93.50 273 SER A O 1
ATOM 2192 N N . GLU A 1 274 ? 26.293 6.148 -16.531 1.00 92.69 274 GLU A N 1
ATOM 2193 C CA . GLU A 1 274 ? 27.292 7.212 -16.394 1.00 92.69 274 GLU A CA 1
ATOM 2194 C C . GLU A 1 274 ? 26.660 8.603 -16.275 1.00 92.69 274 GLU A C 1
ATOM 2196 O O . GLU A 1 274 ? 27.073 9.400 -15.427 1.00 92.69 274 GLU A O 1
ATOM 2201 N N . LEU A 1 275 ? 25.655 8.908 -17.104 1.00 89.12 275 LEU A N 1
ATOM 2202 C CA . LEU A 1 275 ? 24.939 10.182 -17.047 1.00 89.12 275 LEU A CA 1
ATOM 2203 C C . LEU A 1 275 ? 24.307 10.404 -15.668 1.00 89.12 275 LEU A C 1
ATOM 2205 O O . LEU A 1 275 ? 24.541 11.438 -15.040 1.00 89.12 275 LEU A O 1
ATOM 2209 N N . LEU A 1 276 ? 23.543 9.425 -15.182 1.00 89.19 276 LEU A N 1
ATOM 2210 C CA . LEU A 1 276 ? 22.856 9.500 -13.892 1.00 89.19 276 LEU A CA 1
ATOM 2211 C C . LEU A 1 276 ? 23.842 9.568 -12.719 1.00 89.19 276 LEU A C 1
ATOM 2213 O O . LEU A 1 276 ? 23.579 10.249 -11.725 1.00 89.19 276 LEU A O 1
ATOM 2217 N N . SER A 1 277 ? 24.998 8.915 -12.849 1.00 89.19 277 SER A N 1
ATOM 2218 C CA . SER A 1 277 ? 26.072 8.954 -11.851 1.00 89.19 277 SER A CA 1
ATOM 2219 C C . SER A 1 277 ? 26.718 10.340 -11.791 1.00 89.19 277 SER A C 1
ATOM 2221 O O . SER A 1 277 ? 26.879 10.905 -10.711 1.00 89.19 277 SER A O 1
ATOM 2223 N N . ARG A 1 278 ? 27.000 10.962 -12.948 1.00 89.06 278 ARG A N 1
ATOM 2224 C CA . ARG A 1 278 ? 27.501 12.351 -13.028 1.00 89.06 278 ARG A CA 1
ATOM 2225 C C . ARG A 1 278 ? 26.501 13.369 -12.476 1.00 89.06 278 ARG A C 1
ATOM 2227 O O . ARG A 1 278 ? 26.911 14.415 -11.981 1.00 89.06 278 ARG A O 1
ATOM 2234 N N . GLN A 1 279 ? 25.205 13.070 -12.549 1.00 85.06 279 GLN A N 1
ATOM 2235 C CA . GLN A 1 279 ? 24.138 13.888 -11.965 1.00 85.06 279 GLN A CA 1
ATOM 2236 C C . GLN A 1 279 ? 23.939 13.652 -10.461 1.00 85.06 279 GLN A C 1
ATOM 2238 O O . GLN A 1 279 ? 23.149 14.357 -9.838 1.00 85.06 279 GLN A O 1
ATOM 2243 N N . GLY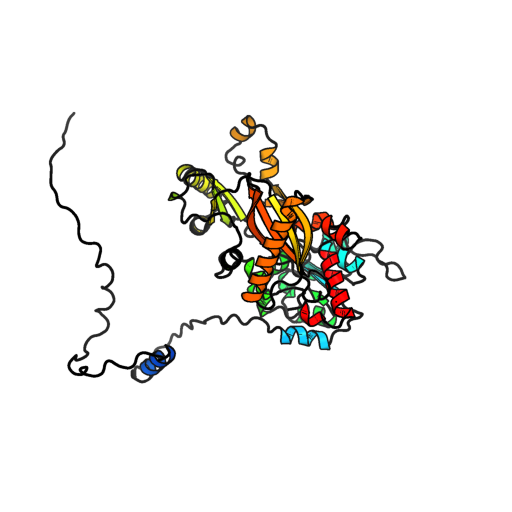 A 1 280 ? 24.635 12.677 -9.867 1.00 85.50 280 GLY A N 1
ATOM 2244 C CA . GLY A 1 280 ? 24.466 12.314 -8.460 1.00 85.50 280 GLY A CA 1
ATOM 2245 C C . GLY A 1 280 ? 23.098 11.700 -8.151 1.00 85.50 280 GLY A C 1
ATOM 2246 O O . GLY A 1 280 ? 22.641 11.766 -7.010 1.00 85.50 280 GLY A O 1
ATOM 2247 N N . ILE A 1 281 ? 22.420 11.133 -9.155 1.00 84.75 281 ILE A N 1
ATOM 2248 C CA . ILE A 1 281 ? 21.113 10.481 -8.986 1.00 84.75 281 ILE A CA 1
ATOM 2249 C C . ILE A 1 281 ? 21.300 9.058 -8.458 1.00 84.75 281 ILE A C 1
ATOM 2251 O O . ILE A 1 281 ? 20.542 8.624 -7.585 1.00 84.75 281 ILE A O 1
ATOM 2255 N N . ILE A 1 282 ? 22.330 8.362 -8.942 1.00 88.19 282 ILE A N 1
ATOM 2256 C CA . ILE A 1 282 ? 22.661 6.979 -8.582 1.00 88.19 282 ILE A CA 1
ATOM 2257 C C . ILE A 1 282 ? 24.126 6.872 -8.145 1.00 88.19 282 ILE A C 1
ATOM 2259 O O . ILE A 1 282 ? 24.945 7.727 -8.485 1.00 88.19 282 ILE A O 1
ATOM 2263 N N . THR A 1 283 ? 24.445 5.831 -7.379 1.00 89.38 283 THR A N 1
ATOM 2264 C CA . THR A 1 283 ? 25.811 5.493 -6.953 1.00 89.38 283 THR A CA 1
ATOM 2265 C C . THR A 1 283 ? 26.275 4.199 -7.618 1.00 89.38 283 THR A C 1
ATOM 2267 O O . THR A 1 283 ? 25.453 3.409 -8.081 1.00 89.38 283 THR A O 1
ATOM 2270 N N . GLU A 1 284 ? 27.587 3.964 -7.638 1.00 89.12 284 GLU A N 1
ATOM 2271 C CA . GLU A 1 284 ? 28.174 2.709 -8.131 1.00 89.12 284 GLU A CA 1
ATOM 2272 C C . GLU A 1 284 ? 27.670 1.500 -7.326 1.00 89.12 284 GLU A C 1
ATOM 2274 O O . GLU A 1 284 ? 27.174 0.543 -7.906 1.00 89.12 284 GLU A O 1
ATOM 2279 N N . GLU A 1 285 ? 27.629 1.612 -5.995 1.00 89.44 285 GLU A N 1
ATOM 2280 C CA . GLU A 1 285 ? 27.032 0.606 -5.100 1.00 89.44 285 GLU A CA 1
ATOM 2281 C C . GLU A 1 285 ? 25.558 0.307 -5.447 1.00 89.44 285 GLU A C 1
ATOM 2283 O O . GLU A 1 285 ? 25.127 -0.844 -5.474 1.00 89.44 285 GLU A O 1
ATOM 2288 N N . ALA A 1 286 ? 24.763 1.338 -5.764 1.00 87.56 286 ALA A N 1
ATOM 2289 C CA . ALA A 1 286 ? 23.366 1.150 -6.156 1.00 87.56 286 ALA A CA 1
ATOM 2290 C C . ALA A 1 286 ? 23.228 0.446 -7.518 1.00 87.56 286 ALA A C 1
ATOM 2292 O O . ALA A 1 286 ? 22.242 -0.257 -7.733 1.00 87.56 286 ALA A O 1
ATOM 2293 N N . LEU A 1 287 ? 24.192 0.635 -8.426 1.00 90.25 287 LEU A N 1
ATOM 2294 C CA . LEU A 1 287 ? 24.249 -0.050 -9.719 1.00 90.25 287 LEU A CA 1
ATOM 2295 C C . LEU A 1 287 ? 24.660 -1.518 -9.574 1.00 90.25 287 LEU A C 1
ATOM 2297 O O . LEU A 1 287 ? 24.062 -2.367 -10.229 1.00 90.25 287 LEU A O 1
ATOM 2301 N N . GLU A 1 288 ? 25.621 -1.831 -8.702 1.00 88.94 288 GLU A N 1
ATOM 2302 C CA . GLU A 1 288 ? 26.043 -3.213 -8.416 1.00 88.94 288 GLU A CA 1
ATOM 2303 C C . GLU A 1 288 ? 24.890 -4.072 -7.879 1.00 88.94 288 GLU A C 1
ATOM 2305 O O . GLU A 1 288 ? 24.790 -5.260 -8.185 1.00 88.94 288 GLU A O 1
ATOM 2310 N N . HIS A 1 289 ? 23.987 -3.456 -7.115 1.00 87.69 289 HIS A N 1
ATOM 2311 C CA . HIS A 1 289 ? 22.791 -4.098 -6.569 1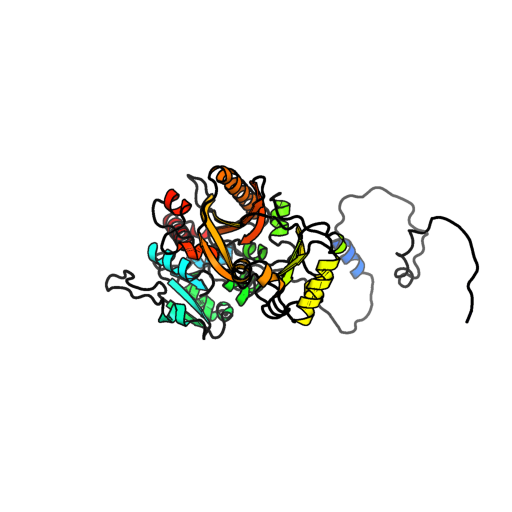.00 87.69 289 HIS A CA 1
ATOM 2312 C C . HIS A 1 289 ? 21.516 -3.813 -7.377 1.00 87.69 289 HIS A C 1
ATOM 2314 O O . HIS A 1 289 ? 20.408 -4.113 -6.919 1.00 87.69 289 HIS A O 1
ATOM 2320 N N . ALA A 1 290 ? 21.638 -3.220 -8.569 1.00 91.88 290 ALA A N 1
ATOM 2321 C CA . ALA A 1 290 ? 20.484 -2.899 -9.390 1.00 91.88 290 ALA A CA 1
ATOM 2322 C C . ALA A 1 290 ? 19.787 -4.170 -9.878 1.00 91.88 290 ALA A C 1
ATOM 2324 O O . ALA A 1 290 ? 20.408 -5.153 -10.280 1.00 91.88 290 ALA A O 1
ATOM 2325 N N . ARG A 1 291 ? 18.456 -4.122 -9.898 1.00 93.00 291 ARG A N 1
ATOM 2326 C CA . ARG A 1 291 ? 17.647 -5.180 -10.493 1.00 93.00 291 ARG A CA 1
ATOM 2327 C C . ARG A 1 291 ? 17.319 -4.810 -11.933 1.00 93.00 291 ARG A C 1
ATOM 2329 O O . ARG A 1 291 ? 16.752 -3.742 -12.169 1.00 93.00 291 ARG A O 1
ATOM 2336 N N . ILE A 1 292 ? 17.668 -5.690 -12.867 1.00 96.44 292 ILE A N 1
ATOM 2337 C CA . ILE A 1 292 ? 17.398 -5.538 -14.299 1.00 96.44 292 ILE A CA 1
ATOM 2338 C C . ILE A 1 292 ? 16.263 -6.488 -14.662 1.00 96.44 292 ILE A C 1
ATOM 2340 O O . ILE A 1 292 ? 16.341 -7.685 -14.382 1.00 96.44 292 ILE A O 1
ATOM 2344 N N . GLU A 1 293 ? 15.203 -5.947 -15.250 1.00 96.88 293 GLU A N 1
ATOM 2345 C CA . GLU A 1 293 ? 14.022 -6.713 -15.642 1.00 96.88 293 GLU A CA 1
ATOM 2346 C C . GLU A 1 293 ? 13.584 -6.372 -17.062 1.00 96.88 293 GLU A C 1
ATOM 2348 O O . GLU A 1 293 ? 13.669 -5.206 -17.461 1.00 96.88 293 GLU A O 1
ATOM 2353 N N . ARG A 1 294 ? 13.047 -7.357 -17.796 1.00 97.38 294 ARG A N 1
ATOM 2354 C CA . ARG A 1 294 ? 12.380 -7.101 -19.083 1.00 97.38 294 ARG A CA 1
ATOM 2355 C C . ARG A 1 294 ? 11.250 -6.089 -18.884 1.00 97.38 294 ARG A C 1
ATOM 2357 O O . ARG A 1 294 ? 10.454 -6.190 -17.947 1.00 97.38 294 ARG A O 1
ATOM 2364 N N . TYR A 1 295 ? 11.188 -5.082 -19.751 1.00 97.12 295 TYR A N 1
ATOM 2365 C CA . TYR A 1 295 ? 10.163 -4.049 -19.676 1.00 97.12 295 TYR A CA 1
ATOM 2366 C C . TYR A 1 295 ? 8.849 -4.583 -20.248 1.00 97.12 295 TYR A C 1
ATOM 2368 O O . TYR A 1 295 ? 8.738 -4.840 -21.446 1.00 97.12 295 TYR A O 1
ATOM 2376 N N . VAL A 1 296 ? 7.820 -4.691 -19.410 1.00 97.00 296 VAL A N 1
ATOM 2377 C CA . VAL A 1 296 ? 6.477 -5.072 -19.863 1.00 97.00 296 VAL A CA 1
ATOM 2378 C C . VAL A 1 296 ? 5.790 -3.855 -20.479 1.00 97.00 296 VAL A C 1
ATOM 2380 O O . VAL A 1 296 ? 5.450 -2.900 -19.782 1.00 97.00 296 VAL A O 1
ATOM 2383 N N . ILE A 1 297 ? 5.581 -3.881 -21.796 1.00 95.94 297 ILE A N 1
ATOM 2384 C CA . ILE A 1 297 ? 4.895 -2.807 -22.524 1.00 95.94 297 ILE A CA 1
ATOM 2385 C C . ILE A 1 297 ? 3.382 -3.013 -22.404 1.00 95.94 297 ILE A C 1
ATOM 2387 O O . ILE A 1 297 ? 2.804 -3.847 -23.101 1.00 95.94 297 ILE A O 1
ATOM 2391 N N . GLY A 1 298 ? 2.739 -2.230 -21.539 1.00 95.25 298 GLY A N 1
ATOM 2392 C CA . GLY A 1 298 ? 1.305 -2.333 -21.293 1.00 95.25 298 GLY A CA 1
ATOM 2393 C C . GLY A 1 298 ? 0.784 -1.325 -20.268 1.00 95.25 298 GLY A C 1
ATOM 2394 O O . GLY A 1 298 ? 1.583 -0.649 -19.617 1.00 95.25 298 GLY A O 1
ATOM 2395 N N . PRO A 1 299 ? -0.546 -1.184 -20.124 1.00 95.69 299 PRO A N 1
ATOM 2396 C CA . PRO A 1 299 ? -1.133 -0.403 -19.042 1.00 95.69 299 PRO A CA 1
ATOM 2397 C C . PRO A 1 299 ? -0.804 -1.002 -17.670 1.00 95.69 299 PRO A C 1
ATOM 2399 O O . PRO A 1 299 ? -0.710 -2.221 -17.507 1.00 95.69 299 PRO A O 1
ATOM 2402 N N . VAL A 1 300 ? -0.686 -0.114 -16.685 1.00 95.38 300 VAL A N 1
ATOM 2403 C CA . VAL A 1 300 ? -0.504 -0.449 -15.271 1.00 95.38 300 VAL A CA 1
ATOM 2404 C C . VAL A 1 300 ? -1.861 -0.487 -14.573 1.00 95.38 300 VAL A C 1
ATOM 2406 O O . VAL A 1 300 ? -2.656 0.442 -14.715 1.00 95.38 300 VAL A O 1
ATOM 2409 N N . PHE A 1 301 ? -2.093 -1.532 -13.784 1.00 97.69 301 PHE A N 1
ATOM 2410 C CA . PHE A 1 301 ? -3.252 -1.673 -12.910 1.00 97.69 301 PHE A CA 1
ATOM 2411 C C . PHE A 1 301 ? -2.800 -2.109 -11.516 1.00 97.69 301 PHE A C 1
ATOM 2413 O O . PHE A 1 301 ? -2.260 -3.203 -11.335 1.00 97.69 301 PHE A O 1
ATOM 2420 N N . ASN A 1 302 ? -3.052 -1.265 -10.522 1.00 97.88 302 ASN A N 1
ATOM 2421 C CA . ASN A 1 302 ? -2.884 -1.599 -9.115 1.00 97.88 302 ASN A CA 1
ATOM 2422 C C . ASN A 1 302 ? -4.190 -2.211 -8.619 1.00 97.88 302 ASN A C 1
ATOM 2424 O O . ASN A 1 302 ? -5.194 -1.515 -8.521 1.00 97.88 302 ASN A O 1
ATOM 2428 N N . LEU A 1 303 ? -4.201 -3.520 -8.385 1.00 98.50 303 LEU A N 1
ATOM 2429 C CA . LEU A 1 303 ? -5.394 -4.251 -7.974 1.00 98.50 303 LEU A CA 1
ATOM 2430 C C . LEU A 1 303 ? -5.506 -4.209 -6.446 1.00 98.50 303 LEU A C 1
ATOM 2432 O O . LEU A 1 303 ? -4.771 -4.922 -5.759 1.00 98.50 303 LEU A O 1
ATOM 2436 N N . ASP A 1 304 ? -6.405 -3.376 -5.923 1.00 98.38 304 ASP A N 1
ATOM 2437 C CA . ASP A 1 304 ? -6.616 -3.191 -4.486 1.00 98.38 304 ASP A CA 1
ATOM 2438 C C . ASP A 1 304 ? -7.561 -4.263 -3.942 1.00 98.38 304 AS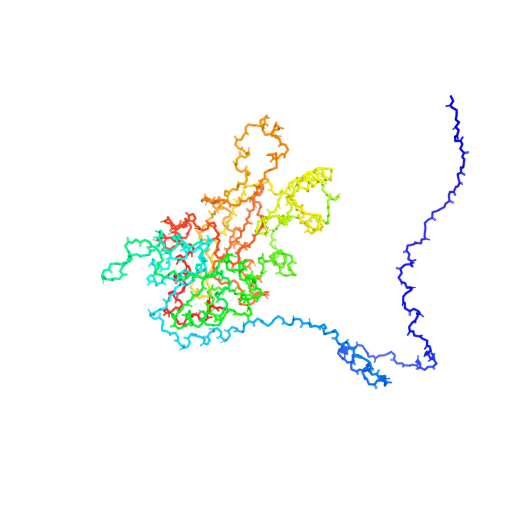P A C 1
ATOM 2440 O O . ASP A 1 304 ? -8.788 -4.157 -4.051 1.00 98.38 304 ASP A O 1
ATOM 2444 N N . PHE A 1 305 ? -6.985 -5.298 -3.343 1.00 98.81 305 PHE A N 1
ATOM 2445 C CA . PHE A 1 305 ? -7.707 -6.397 -2.723 1.00 98.81 305 PHE A CA 1
ATOM 2446 C C . PHE A 1 305 ? -7.841 -6.230 -1.206 1.00 98.81 305 PHE A C 1
ATOM 2448 O O . PHE A 1 305 ? -7.097 -5.502 -0.545 1.00 98.81 305 PHE A O 1
ATOM 2455 N N . PHE A 1 306 ? -8.782 -6.977 -0.641 1.00 98.81 306 PHE A N 1
ATOM 2456 C CA . PHE A 1 306 ? -8.944 -7.176 0.789 1.00 98.81 306 PHE A CA 1
ATOM 2457 C C . PHE A 1 306 ? -9.138 -8.663 1.079 1.00 98.81 306 PHE A C 1
ATOM 2459 O O . PHE A 1 306 ? -9.876 -9.338 0.363 1.00 98.81 306 PHE A O 1
ATOM 2466 N N . TYR A 1 307 ? -8.477 -9.169 2.118 1.00 98.81 307 TYR A N 1
ATOM 2467 C CA . TYR A 1 307 ? -8.681 -10.517 2.635 1.00 98.81 307 TYR A CA 1
ATOM 2468 C C . TYR A 1 307 ? -9.237 -10.475 4.060 1.00 98.81 307 TYR A C 1
ATOM 2470 O O . TYR A 1 307 ? -8.576 -9.967 4.969 1.00 98.81 307 TYR A O 1
ATOM 2478 N N . SER A 1 308 ? -10.423 -11.042 4.264 1.00 98.56 308 SER A N 1
ATOM 2479 C CA . SER A 1 308 ? -11.052 -11.178 5.578 1.00 98.56 308 SER A CA 1
ATOM 2480 C C . SER A 1 308 ? -10.807 -12.575 6.162 1.00 98.56 308 SER A C 1
ATOM 2482 O O . SER A 1 308 ? -11.302 -13.557 5.609 1.00 98.56 308 SER A O 1
ATOM 2484 N N . PRO A 1 309 ? -10.072 -12.719 7.283 1.00 97.62 309 PRO A N 1
ATOM 2485 C CA . PRO A 1 309 ? -9.906 -14.014 7.943 1.00 97.62 309 PRO A CA 1
ATOM 2486 C C . PRO A 1 309 ? -11.126 -14.440 8.782 1.00 97.62 309 PRO A C 1
ATOM 2488 O O . PRO A 1 309 ? -11.105 -15.541 9.333 1.00 97.62 309 PRO A O 1
ATOM 2491 N N . ILE A 1 310 ? -12.139 -13.576 8.925 1.00 97.56 310 ILE A N 1
ATOM 2492 C CA . ILE A 1 310 ? -13.362 -13.836 9.707 1.00 97.56 310 ILE A CA 1
ATOM 2493 C C . ILE A 1 310 ? -14.600 -14.072 8.827 1.00 97.56 310 ILE A C 1
ATOM 2495 O O . ILE A 1 310 ? -15.665 -14.371 9.359 1.00 97.56 310 ILE A O 1
ATOM 2499 N N . GLU A 1 311 ? -14.475 -13.934 7.505 1.00 96.62 311 GLU A N 1
ATOM 2500 C CA . GLU A 1 311 ? -15.535 -14.258 6.547 1.00 96.62 311 GLU A CA 1
ATOM 2501 C C . GLU A 1 311 ? -15.670 -15.783 6.394 1.00 96.62 311 GLU A C 1
ATOM 2503 O O . GLU A 1 311 ? -14.727 -16.467 5.988 1.00 96.62 311 GLU A O 1
ATOM 2508 N N . GLU A 1 312 ? -16.852 -16.310 6.720 1.00 92.31 312 GLU A N 1
ATOM 2509 C CA . GLU A 1 312 ? -17.166 -17.747 6.694 1.00 92.31 312 GLU A CA 1
ATOM 2510 C C . GLU A 1 312 ? -18.282 -18.107 5.693 1.00 92.31 312 GLU A C 1
ATOM 2512 O O . GLU A 1 312 ? -18.411 -19.270 5.307 1.00 92.31 312 GLU A O 1
ATOM 2517 N N . GLU A 1 313 ? -19.091 -17.139 5.254 1.00 91.56 313 GLU A N 1
ATOM 2518 C CA . GLU A 1 313 ? -20.261 -17.360 4.397 1.00 91.56 313 GLU A CA 1
ATOM 2519 C C . GLU A 1 313 ? -19.952 -17.174 2.906 1.00 91.56 313 GLU A C 1
ATOM 2521 O O . GLU A 1 313 ? -20.553 -17.830 2.050 1.00 91.56 313 GLU A O 1
ATOM 2526 N N . ARG A 1 314 ? -19.058 -16.237 2.577 1.00 93.12 314 ARG A N 1
ATOM 2527 C CA . ARG A 1 314 ? -18.778 -15.776 1.208 1.00 93.12 314 ARG A CA 1
ATOM 2528 C C . ARG A 1 314 ? -17.294 -15.899 0.872 1.00 93.12 314 ARG A C 1
ATOM 2530 O O . ARG A 1 314 ? -16.515 -16.512 1.594 1.00 93.12 314 ARG A O 1
ATOM 2537 N N . SER A 1 315 ? -16.899 -15.346 -0.277 1.00 96.19 315 SER A N 1
ATOM 2538 C CA . SER A 1 315 ? -15.480 -15.227 -0.614 1.00 96.19 315 SER A CA 1
ATOM 2539 C C . SER A 1 315 ? -14.786 -14.327 0.414 1.00 96.19 315 SER A C 1
ATOM 2541 O O . SER A 1 315 ? -15.184 -13.168 0.532 1.00 96.19 315 SER A O 1
ATOM 2543 N N . PRO A 1 316 ? -13.721 -14.797 1.089 1.00 97.75 316 PRO A N 1
ATOM 2544 C CA . PRO A 1 316 ? -12.922 -13.955 1.973 1.00 97.75 316 PRO A CA 1
ATOM 2545 C C . PRO A 1 316 ? -12.035 -12.972 1.198 1.00 97.75 316 PRO A C 1
ATOM 2547 O O . PRO A 1 316 ? -11.434 -12.093 1.806 1.00 97.75 316 PRO A O 1
ATOM 2550 N N . ILE A 1 317 ? -11.911 -13.131 -0.127 1.00 98.62 317 ILE A N 1
ATOM 2551 C CA . ILE A 1 317 ? -11.144 -12.246 -1.010 1.00 98.62 317 ILE A CA 1
ATOM 2552 C C . ILE A 1 317 ? -12.106 -11.322 -1.748 1.00 98.62 317 ILE A C 1
ATOM 2554 O O . ILE A 1 317 ? -13.024 -11.778 -2.436 1.00 98.62 317 ILE A O 1
ATOM 2558 N N . GLU A 1 318 ? -11.833 -10.027 -1.663 1.00 98.44 318 GLU A N 1
ATOM 2559 C CA . GLU A 1 318 ? -12.601 -8.968 -2.303 1.00 98.44 318 GLU A CA 1
ATOM 2560 C C . GLU A 1 318 ? -11.667 -8.111 -3.157 1.00 98.44 318 GLU A C 1
ATOM 2562 O O . GLU A 1 318 ? -10.665 -7.610 -2.653 1.00 98.44 318 GLU A O 1
ATOM 2567 N N . LEU A 1 319 ? -11.999 -7.888 -4.432 1.00 98.56 319 LEU A N 1
ATOM 2568 C CA . LEU A 1 319 ? -11.419 -6.776 -5.185 1.00 98.56 319 LEU A CA 1
ATOM 2569 C C . LEU A 1 319 ? -12.207 -5.519 -4.818 1.00 98.56 319 LEU A C 1
ATOM 2571 O O . LEU A 1 319 ? -13.391 -5.419 -5.140 1.00 98.56 319 LEU A O 1
ATOM 2575 N N . LEU A 1 320 ? -11.569 -4.562 -4.147 1.00 98.06 320 LEU A N 1
ATOM 2576 C CA . LEU A 1 320 ? -12.207 -3.296 -3.807 1.00 98.06 320 LEU A CA 1
ATOM 2577 C C . LEU A 1 320 ? -12.167 -2.361 -5.011 1.00 98.06 320 LEU A C 1
ATOM 2579 O O . LEU A 1 320 ? -13.214 -1.911 -5.480 1.00 98.06 320 LEU A O 1
ATOM 2583 N N . GLY A 1 321 ? -10.981 -2.084 -5.547 1.00 97.19 321 GLY A N 1
ATOM 2584 C CA . GLY A 1 321 ? -10.790 -1.111 -6.617 1.00 97.19 321 GLY A CA 1
ATOM 2585 C C . GLY A 1 321 ? -9.524 -1.325 -7.412 1.00 97.19 321 GLY A C 1
ATOM 2586 O O . GLY A 1 321 ? -8.784 -2.279 -7.191 1.00 97.19 321 GLY A O 1
ATOM 2587 N N . ILE A 1 322 ? -9.330 -0.440 -8.384 1.00 97.69 322 ILE A N 1
ATOM 2588 C CA . ILE A 1 322 ? -8.135 -0.433 -9.209 1.00 97.69 322 ILE A CA 1
ATOM 2589 C C . ILE A 1 322 ? -7.699 1.011 -9.399 1.00 97.69 322 ILE A C 1
ATOM 2591 O O . ILE A 1 322 ? -8.496 1.848 -9.833 1.00 97.69 322 ILE A O 1
ATOM 2595 N N . ASP A 1 323 ? -6.434 1.282 -9.114 1.00 96.62 323 ASP A N 1
ATOM 2596 C CA . ASP A 1 323 ? -5.809 2.573 -9.366 1.00 96.62 323 ASP A CA 1
ATOM 2597 C C . ASP A 1 323 ? -4.610 2.454 -10.316 1.00 96.62 323 ASP A C 1
ATOM 2599 O O . ASP A 1 323 ? -4.162 1.367 -10.689 1.00 96.62 323 ASP A O 1
ATOM 2603 N N . TRP A 1 324 ? -4.093 3.604 -10.726 1.00 94.62 324 TRP A N 1
ATOM 2604 C CA . TRP A 1 324 ? -2.778 3.738 -11.337 1.00 94.62 324 TRP A CA 1
ATOM 2605 C C . TRP A 1 324 ? -2.122 5.041 -10.873 1.00 94.62 324 TRP A C 1
ATOM 2607 O O . TRP A 1 324 ? -2.782 5.952 -10.360 1.00 94.62 324 TRP A O 1
ATOM 2617 N N . ARG A 1 325 ? -0.801 5.129 -11.027 1.00 93.75 325 ARG A N 1
ATOM 2618 C CA . ARG A 1 325 ? 0.022 6.203 -10.455 1.00 93.75 325 ARG A CA 1
ATOM 2619 C C . ARG A 1 325 ? 0.200 7.368 -11.418 1.00 93.75 325 ARG A C 1
ATOM 2621 O O . ARG A 1 325 ? 0.461 7.156 -12.594 1.00 93.75 325 ARG A O 1
ATOM 2628 N N . PHE A 1 326 ? 0.160 8.581 -10.874 1.00 94.19 326 PHE A N 1
ATOM 2629 C CA . PHE A 1 326 ? 0.773 9.746 -11.502 1.00 94.19 326 PHE A CA 1
ATOM 2630 C C . PHE A 1 326 ? 2.213 9.888 -11.015 1.00 94.19 326 PHE A C 1
ATOM 2632 O O . PHE A 1 326 ? 2.469 9.937 -9.806 1.00 94.19 326 PHE A O 1
ATOM 2639 N N . GLU A 1 327 ? 3.140 9.989 -11.955 1.00 92.88 327 GLU A N 1
ATOM 2640 C CA . GLU A 1 327 ? 4.576 9.942 -11.722 1.00 92.88 327 GLU A CA 1
ATOM 2641 C C . GLU A 1 327 ? 5.258 11.199 -12.271 1.00 92.88 327 GLU A C 1
ATOM 2643 O O . GLU A 1 327 ? 5.147 11.559 -13.445 1.00 92.88 327 GLU A O 1
ATOM 2648 N N . THR A 1 328 ? 5.990 11.893 -11.400 1.00 91.62 328 THR A N 1
ATOM 2649 C CA . THR A 1 328 ? 6.774 13.078 -11.747 1.00 91.62 328 THR A CA 1
ATOM 2650 C C . THR A 1 328 ? 8.262 12.729 -11.784 1.00 91.62 328 THR A C 1
ATOM 2652 O O . THR A 1 328 ? 8.795 12.123 -10.856 1.00 91.62 328 THR A O 1
ATOM 2655 N N . SER A 1 329 ? 8.998 13.086 -12.834 1.00 92.06 329 SER A N 1
ATOM 2656 C CA . SER A 1 329 ? 8.641 13.930 -13.982 1.00 92.06 329 SER A CA 1
ATOM 2657 C C . SER A 1 329 ? 8.098 13.181 -15.214 1.00 92.06 329 SER A C 1
ATOM 2659 O O . SER A 1 329 ? 7.789 13.845 -16.208 1.00 92.06 329 SER A O 1
ATOM 2661 N N . LEU A 1 330 ? 7.983 11.847 -15.187 1.00 92.88 330 LEU A N 1
ATOM 2662 C CA . LEU A 1 330 ? 7.582 11.012 -16.332 1.00 92.88 330 LEU A CA 1
ATOM 2663 C C . LEU A 1 330 ? 6.324 11.518 -17.057 1.00 92.88 330 LEU A C 1
ATOM 2665 O O . LEU A 1 330 ? 6.372 11.779 -18.260 1.00 92.88 330 LEU A O 1
ATOM 2669 N N . ASP A 1 331 ? 5.231 11.756 -16.330 1.00 94.00 331 ASP A N 1
ATOM 2670 C CA . ASP A 1 331 ? 3.958 12.202 -16.915 1.00 94.00 331 ASP A CA 1
ATOM 2671 C C . ASP A 1 331 ? 4.025 13.608 -17.527 1.00 94.00 331 ASP A C 1
ATOM 2673 O O . ASP A 1 331 ? 3.178 13.995 -18.338 1.00 94.00 331 ASP A O 1
ATOM 2677 N N . GLY A 1 332 ? 5.031 14.398 -17.145 1.00 94.94 332 GLY A N 1
ATOM 2678 C CA . GLY A 1 332 ? 5.355 15.665 -17.793 1.00 94.94 332 GLY A CA 1
ATOM 2679 C C . GLY A 1 332 ? 6.089 15.461 -19.119 1.00 94.94 332 GLY A C 1
ATOM 2680 O O . GLY A 1 332 ? 5.775 16.134 -20.100 1.00 94.94 332 GLY A O 1
ATOM 2681 N N . HIS A 1 333 ? 7.022 14.506 -19.173 1.00 94.62 333 HIS A N 1
ATOM 2682 C CA . HIS A 1 333 ? 7.811 14.203 -20.372 1.00 94.62 333 HIS A CA 1
ATOM 2683 C C . HIS A 1 333 ? 6.937 13.697 -21.513 1.00 94.62 333 HIS A C 1
ATOM 2685 O O . HIS A 1 333 ? 7.030 14.203 -22.630 1.00 94.62 333 HIS A O 1
ATOM 2691 N N . VAL A 1 334 ? 6.035 12.757 -21.222 1.00 94.12 334 VAL A N 1
ATOM 2692 C CA . VAL A 1 334 ? 5.166 12.132 -22.235 1.00 94.12 334 VAL A CA 1
ATOM 2693 C C . VAL A 1 334 ? 4.153 13.104 -22.856 1.00 94.12 334 VAL A C 1
ATOM 2695 O O . VAL A 1 334 ? 3.551 12.795 -23.880 1.00 94.12 334 VAL A O 1
ATOM 2698 N N . ARG A 1 335 ? 3.978 14.300 -22.275 1.00 96.00 335 ARG A N 1
ATOM 2699 C CA . ARG A 1 335 ? 3.131 15.377 -22.821 1.00 96.00 335 ARG A CA 1
ATOM 2700 C C . ARG A 1 335 ? 3.859 16.281 -23.814 1.00 96.00 335 ARG A C 1
ATOM 2702 O O . ARG A 1 335 ? 3.207 17.060 -24.509 1.00 96.00 335 ARG A O 1
ATOM 2709 N N . LEU A 1 336 ? 5.1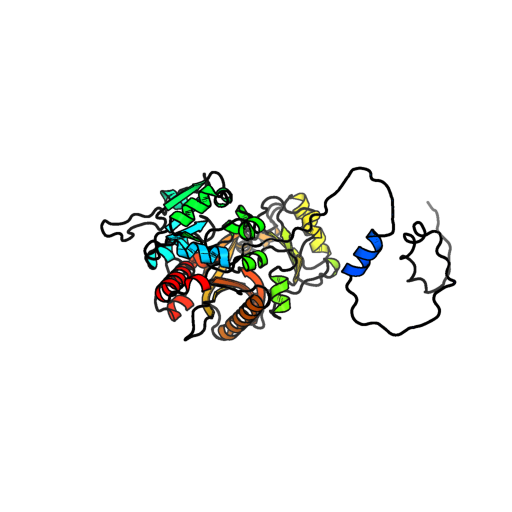89 16.220 -23.874 1.00 96.38 336 LEU A N 1
ATOM 2710 C CA . LEU A 1 336 ? 5.974 17.003 -24.824 1.00 96.38 336 LEU A CA 1
ATOM 2711 C C . LEU A 1 336 ? 5.940 16.339 -26.211 1.00 96.38 336 LEU A C 1
ATOM 2713 O O . LEU A 1 336 ? 6.044 15.116 -26.298 1.00 96.38 336 LEU A O 1
ATOM 2717 N N . PRO A 1 337 ? 5.868 17.103 -27.316 1.00 96.94 337 PRO A N 1
ATOM 2718 C CA . PRO A 1 337 ? 6.071 16.548 -28.652 1.00 96.94 337 PRO A CA 1
ATOM 2719 C C . PRO A 1 337 ? 7.440 15.868 -28.776 1.00 96.94 337 PRO A C 1
ATOM 2721 O O . PRO A 1 337 ? 8.427 16.365 -28.230 1.00 96.94 337 PRO A O 1
ATOM 2724 N N . ALA A 1 338 ? 7.529 14.783 -29.550 1.00 96.38 338 ALA A N 1
ATOM 2725 C CA . ALA A 1 338 ? 8.766 14.008 -29.694 1.00 96.38 338 ALA A CA 1
ATOM 2726 C C . ALA A 1 338 ? 10.013 14.853 -30.054 1.00 96.38 338 ALA A C 1
ATOM 2728 O O . ALA A 1 338 ? 11.041 14.670 -29.402 1.00 96.38 338 ALA A O 1
ATOM 2729 N N . PRO A 1 339 ? 9.960 15.839 -30.982 1.00 96.88 339 PRO A N 1
ATOM 2730 C CA . PRO A 1 339 ? 11.119 16.696 -31.254 1.00 96.88 339 PRO A CA 1
ATOM 2731 C C . PRO A 1 339 ? 11.605 17.476 -30.025 1.00 96.88 339 PRO A C 1
ATOM 2733 O O . PRO A 1 339 ? 12.808 17.647 -29.837 1.00 96.88 339 PRO A O 1
ATOM 2736 N N . GLN A 1 340 ? 10.681 17.913 -29.162 1.00 96.25 340 GLN A N 1
ATOM 2737 C CA . GLN A 1 340 ? 11.024 18.636 -27.943 1.00 96.25 340 GLN A CA 1
ATOM 2738 C C . GLN A 1 340 ? 11.669 17.707 -26.912 1.00 96.25 340 GLN A C 1
ATOM 2740 O O . GLN A 1 340 ? 12.663 18.107 -26.312 1.00 96.25 340 GLN A O 1
ATOM 2745 N N . GLN A 1 341 ? 11.155 16.481 -26.748 1.00 95.44 341 GLN A N 1
ATOM 2746 C CA . GLN A 1 341 ? 11.749 15.471 -25.861 1.00 95.44 341 GLN A CA 1
ATOM 2747 C C . GLN A 1 341 ? 13.208 15.177 -26.238 1.00 95.44 341 GLN A C 1
ATOM 2749 O O . GLN A 1 341 ? 14.077 15.171 -25.373 1.00 95.44 341 GLN A O 1
ATOM 2754 N N . ILE A 1 342 ? 13.492 15.020 -27.537 1.00 94.12 342 ILE A N 1
ATOM 2755 C CA . ILE A 1 342 ? 14.846 14.752 -28.054 1.00 94.12 342 ILE A CA 1
ATOM 2756 C C . ILE A 1 342 ? 15.793 15.935 -27.793 1.00 94.12 342 ILE A C 1
ATOM 2758 O O . ILE A 1 342 ? 16.986 15.741 -27.579 1.00 94.12 342 ILE A O 1
ATOM 2762 N N . SER A 1 343 ? 15.272 17.166 -27.805 1.00 94.88 343 SER A N 1
ATOM 2763 C CA . SER A 1 343 ? 16.063 18.389 -27.605 1.00 94.88 343 SER A CA 1
ATOM 2764 C C . SER A 1 343 ? 16.287 18.786 -26.137 1.00 94.88 343 SER A C 1
ATOM 2766 O O . SER A 1 343 ? 16.907 19.821 -25.881 1.00 94.88 343 SER A O 1
ATOM 2768 N N . LEU A 1 344 ? 15.764 18.019 -25.171 1.00 94.38 344 LEU A N 1
ATOM 2769 C CA . LEU A 1 344 ? 15.936 18.320 -23.749 1.00 94.38 344 LEU A CA 1
ATOM 2770 C C . LEU A 1 344 ? 17.417 18.314 -23.358 1.00 94.38 344 LEU A C 1
ATOM 2772 O O . LEU A 1 344 ? 18.220 17.513 -23.837 1.00 94.38 344 LEU A O 1
ATOM 2776 N N . SER A 1 345 ? 17.777 19.222 -22.452 1.00 91.50 345 SER A N 1
ATOM 2777 C CA . SER A 1 345 ? 19.126 19.256 -21.894 1.00 91.50 345 SER A CA 1
ATOM 2778 C C . SER A 1 345 ? 19.401 18.000 -21.064 1.00 91.50 345 SER A C 1
ATOM 2780 O O . SER A 1 345 ? 18.478 17.356 -20.570 1.00 91.50 345 SER A O 1
ATOM 2782 N N . GLN A 1 346 ? 20.676 17.668 -20.849 1.00 85.31 346 GLN A N 1
ATOM 2783 C CA . GLN A 1 346 ? 21.057 16.481 -20.073 1.00 85.31 346 GLN A CA 1
ATOM 2784 C C . GLN A 1 346 ? 20.430 16.456 -18.670 1.00 85.31 346 GLN A C 1
ATOM 2786 O O . GLN A 1 346 ? 20.040 15.395 -18.199 1.00 85.31 346 GLN A O 1
ATOM 2791 N N . SER A 1 347 ? 20.263 17.610 -18.016 1.00 84.25 347 SER A N 1
ATOM 2792 C CA . SER A 1 347 ? 19.619 17.706 -16.696 1.00 84.25 347 SER A CA 1
ATOM 2793 C C . SER A 1 347 ? 18.102 17.497 -16.715 1.00 84.25 347 SER A C 1
ATOM 2795 O O . SER A 1 347 ? 17.496 17.388 -15.655 1.00 84.25 347 SER A O 1
ATOM 2797 N N . GLN A 1 348 ? 17.482 17.480 -17.894 1.00 88.06 348 GLN A N 1
ATOM 2798 C CA . GLN A 1 348 ? 16.040 17.337 -18.071 1.00 88.06 348 GLN A CA 1
ATOM 2799 C C . GLN A 1 348 ? 15.664 16.092 -18.865 1.00 88.06 348 GLN A C 1
ATOM 2801 O O . GLN A 1 348 ? 14.498 15.758 -18.885 1.00 88.06 348 GLN A O 1
ATOM 2806 N N . ILE A 1 349 ? 16.598 15.435 -19.554 1.00 86.81 349 ILE A N 1
ATOM 2807 C CA . ILE A 1 349 ? 16.274 14.343 -20.482 1.00 86.81 349 ILE A CA 1
ATOM 2808 C C . ILE A 1 349 ? 15.861 13.047 -19.770 1.00 86.81 349 ILE A C 1
ATOM 2810 O O . ILE A 1 349 ? 15.172 12.217 -20.358 1.00 86.81 349 ILE A O 1
ATOM 2814 N N . ALA A 1 350 ? 16.289 12.859 -18.519 1.00 84.94 350 ALA A N 1
ATOM 2815 C CA . ALA A 1 350 ? 15.989 11.670 -17.735 1.00 84.94 350 ALA A CA 1
ATOM 2816 C C . ALA A 1 350 ? 14.695 11.872 -16.921 1.00 84.94 350 ALA A C 1
ATOM 2818 O O . ALA A 1 350 ? 14.681 12.704 -16.007 1.00 84.94 350 ALA A O 1
ATOM 2819 N N . PRO A 1 351 ? 13.609 11.130 -17.214 1.00 88.69 351 PRO A N 1
ATOM 2820 C CA . PRO A 1 351 ? 12.401 11.190 -16.409 1.00 88.69 351 PRO A CA 1
ATOM 2821 C C . PRO A 1 351 ? 12.602 10.490 -15.062 1.00 88.69 351 PRO A C 1
ATOM 2823 O O . PRO A 1 351 ? 13.283 9.470 -14.961 1.00 88.69 351 PRO A O 1
ATOM 2826 N N . GLU A 1 352 ? 11.938 11.010 -14.036 1.00 87.12 352 GLU A N 1
ATOM 2827 C CA . GLU A 1 352 ? 11.791 10.335 -12.748 1.00 87.12 352 GLU A CA 1
ATOM 2828 C C . GLU A 1 352 ? 10.401 9.704 -12.617 1.00 87.12 352 GLU A C 1
ATOM 2830 O O . GLU A 1 352 ? 9.434 10.177 -13.215 1.00 87.12 352 GLU A O 1
ATOM 2835 N N . TYR A 1 353 ? 10.304 8.669 -11.784 1.00 88.81 353 TYR A N 1
ATOM 2836 C CA . TYR A 1 353 ? 9.074 7.917 -11.518 1.00 88.81 353 TYR A CA 1
ATOM 2837 C C . TYR A 1 353 ? 8.566 8.192 -10.090 1.00 88.81 353 TYR A C 1
ATOM 2839 O O . TYR A 1 353 ? 7.994 7.324 -9.434 1.00 88.81 353 TYR A O 1
ATOM 2847 N N . THR A 1 354 ? 8.841 9.387 -9.547 1.00 89.38 354 THR A N 1
ATOM 2848 C CA . THR A 1 354 ? 8.410 9.735 -8.185 1.00 89.38 354 THR A CA 1
ATOM 2849 C C . THR A 1 354 ? 6.888 9.844 -8.175 1.00 89.38 354 THR A C 1
ATOM 2851 O O . THR A 1 354 ? 6.325 10.668 -8.896 1.00 89.38 354 THR A O 1
ATOM 2854 N N . VAL A 1 355 ? 6.211 9.062 -7.339 1.00 91.38 355 VAL A N 1
ATOM 2855 C CA . VAL A 1 355 ? 4.744 9.091 -7.263 1.00 91.38 355 VAL A CA 1
ATOM 2856 C C . VAL A 1 355 ? 4.279 10.421 -6.667 1.00 91.38 355 VAL A C 1
ATOM 2858 O O . VAL A 1 355 ? 4.689 10.802 -5.571 1.00 91.38 355 VAL A O 1
ATOM 2861 N N . CYS A 1 356 ? 3.405 11.134 -7.375 1.00 92.75 356 CYS A N 1
ATOM 2862 C CA . CYS A 1 356 ? 2.842 12.414 -6.931 1.00 92.75 356 CYS A CA 1
ATOM 2863 C C . CYS A 1 356 ? 1.313 12.406 -6.812 1.00 92.75 356 CYS A C 1
ATOM 2865 O O . CYS A 1 356 ? 0.734 13.335 -6.246 1.00 92.75 356 CYS A O 1
ATOM 2867 N N . GLY A 1 357 ? 0.655 11.357 -7.303 1.00 94.31 357 GLY A N 1
ATOM 2868 C CA . GLY A 1 357 ? -0.787 11.187 -7.217 1.00 94.31 357 GLY A CA 1
ATOM 2869 C C . GLY A 1 357 ? -1.226 9.827 -7.741 1.00 94.31 357 GLY A C 1
ATOM 2870 O O . GLY A 1 357 ? -0.400 9.008 -8.135 1.00 94.31 357 GLY A O 1
ATOM 2871 N N . HIS A 1 358 ? -2.537 9.607 -7.750 1.00 95.19 358 HIS A N 1
ATOM 2872 C CA . HIS A 1 358 ? -3.157 8.397 -8.280 1.00 95.19 358 HIS A CA 1
ATOM 2873 C C . HIS A 1 358 ? -4.449 8.755 -9.006 1.00 95.19 358 HIS A C 1
ATOM 2875 O O . HIS A 1 358 ? -5.029 9.821 -8.769 1.00 95.19 358 HIS A O 1
ATOM 2881 N N . ASN A 1 359 ? -4.906 7.860 -9.871 1.00 94.56 359 ASN A N 1
ATOM 2882 C CA . ASN A 1 359 ? -6.196 7.966 -10.530 1.00 94.56 359 ASN A CA 1
ATOM 2883 C C . ASN A 1 359 ? -6.901 6.609 -10.561 1.00 94.56 359 ASN A C 1
ATOM 2885 O O . ASN A 1 359 ? -6.266 5.564 -10.482 1.00 94.56 359 ASN A O 1
ATOM 2889 N N . THR A 1 360 ? -8.223 6.642 -10.686 1.00 93.81 360 THR A N 1
ATOM 2890 C CA . THR A 1 360 ? -9.060 5.445 -10.761 1.00 93.81 360 THR A CA 1
ATOM 2891 C C . THR A 1 360 ? -8.947 4.782 -12.132 1.00 93.81 360 THR A C 1
ATOM 2893 O O . THR A 1 360 ? -8.836 5.458 -13.162 1.00 93.81 360 THR A O 1
ATOM 2896 N N . ALA A 1 361 ? -9.013 3.456 -12.149 1.00 94.50 361 ALA A N 1
ATOM 2897 C CA . ALA A 1 361 ? -9.133 2.650 -13.349 1.00 94.50 361 ALA A CA 1
ATOM 2898 C C . ALA A 1 361 ? -10.222 1.584 -13.182 1.00 94.50 361 ALA A C 1
ATOM 2900 O O . ALA A 1 361 ? -10.656 1.231 -12.087 1.00 94.50 361 ALA A O 1
ATOM 2901 N N . THR A 1 362 ? -10.667 1.056 -14.316 1.00 94.56 362 THR A N 1
ATOM 2902 C CA . THR A 1 362 ? -11.442 -0.184 -14.371 1.00 94.56 362 THR A CA 1
ATOM 2903 C C . THR A 1 362 ? -10.686 -1.165 -15.242 1.00 94.56 362 THR A C 1
ATOM 2905 O O . THR A 1 362 ? -9.883 -0.770 -16.091 1.00 94.56 362 THR A O 1
ATOM 2908 N N . LEU A 1 363 ? -10.932 -2.445 -15.013 1.00 96.44 363 LEU A N 1
ATOM 2909 C CA . LEU A 1 363 ? -10.351 -3.509 -15.804 1.00 96.44 363 LEU A CA 1
ATOM 2910 C C . LEU A 1 363 ? -11.390 -3.956 -16.826 1.00 96.44 363 LEU A C 1
ATOM 2912 O O . LEU A 1 363 ? -12.593 -3.896 -16.568 1.00 96.44 363 LEU A O 1
ATOM 2916 N N . ARG A 1 364 ? -10.939 -4.447 -17.981 1.00 97.25 364 ARG A N 1
ATOM 2917 C CA . ARG A 1 364 ? -11.824 -5.212 -18.861 1.00 97.25 364 ARG A CA 1
ATOM 2918 C C . ARG A 1 364 ? -12.391 -6.384 -18.054 1.00 97.25 364 ARG A C 1
ATOM 2920 O O . ARG A 1 364 ? -11.621 -7.179 -17.531 1.00 97.25 364 ARG A O 1
ATOM 2927 N N . GLU A 1 365 ? -13.715 -6.505 -17.991 1.00 97.38 365 GLU A N 1
ATOM 2928 C CA . GLU A 1 365 ? -14.396 -7.445 -17.084 1.00 97.38 365 GLU A CA 1
ATOM 2929 C C . GLU A 1 365 ? -13.929 -8.901 -17.251 1.00 97.38 365 GLU A C 1
ATOM 2931 O O . GLU A 1 365 ? -13.723 -9.603 -16.268 1.00 97.38 365 GLU A O 1
ATOM 2936 N N . SER A 1 366 ? -13.630 -9.325 -18.484 1.00 97.56 366 SER A N 1
ATOM 2937 C CA . SER A 1 366 ? -13.106 -10.669 -18.777 1.00 97.56 366 SER A CA 1
ATOM 2938 C C . SER A 1 366 ? -11.712 -10.965 -18.202 1.00 97.56 366 SER A C 1
ATOM 2940 O O . SER A 1 366 ? -11.232 -12.079 -18.357 1.00 97.56 366 SER A O 1
ATOM 2942 N N . LEU A 1 367 ? -11.028 -9.982 -17.610 1.00 98.19 367 LEU A N 1
ATOM 2943 C CA . LEU A 1 367 ? -9.742 -10.157 -16.925 1.00 98.19 367 LEU A CA 1
ATOM 2944 C C . LEU A 1 367 ? -9.896 -10.269 -15.402 1.00 98.19 367 LEU A C 1
ATOM 2946 O O . LEU A 1 367 ? -8.914 -10.527 -14.712 1.00 98.19 367 LEU A O 1
ATOM 2950 N N . LEU A 1 368 ? -11.105 -10.066 -14.864 1.00 98.31 368 LEU A N 1
ATOM 2951 C CA . LEU A 1 368 ? -11.338 -10.118 -13.421 1.00 98.31 368 LEU A CA 1
ATOM 2952 C C . LEU A 1 368 ? -11.129 -11.524 -12.858 1.00 98.31 368 LEU A C 1
ATOM 2954 O O . LEU A 1 368 ? -10.572 -11.646 -11.773 1.00 98.31 368 LEU A O 1
ATOM 2958 N N . GLU A 1 369 ? -11.520 -12.574 -13.587 1.00 98.06 369 GLU A N 1
ATOM 2959 C CA . GLU A 1 369 ? -11.291 -13.962 -13.151 1.00 98.06 369 GLU A CA 1
ATOM 2960 C C . GLU A 1 369 ? -9.801 -14.239 -12.926 1.00 98.06 369 GLU A C 1
ATOM 2962 O O . GLU A 1 369 ? -9.417 -14.789 -11.895 1.00 98.06 369 GLU A O 1
ATOM 2967 N N . GLU A 1 370 ? -8.949 -13.776 -13.843 1.00 98.56 370 GLU A N 1
ATOM 2968 C CA . GLU A 1 370 ? -7.501 -13.909 -13.703 1.00 98.56 370 GLU A CA 1
ATOM 2969 C C . GLU A 1 370 ? -6.967 -13.058 -12.542 1.00 98.56 370 GLU A C 1
ATOM 2971 O O . GLU A 1 370 ? -6.165 -13.542 -11.749 1.00 98.56 370 GLU A O 1
ATOM 2976 N N . ALA A 1 371 ? -7.463 -11.829 -12.358 1.00 98.62 371 ALA A N 1
ATOM 2977 C CA . ALA A 1 371 ? -7.108 -11.001 -11.205 1.00 98.62 371 ALA A CA 1
ATOM 2978 C C . ALA A 1 371 ? -7.432 -11.692 -9.863 1.00 98.62 371 ALA A C 1
ATOM 2980 O O . ALA A 1 371 ? -6.604 -11.681 -8.949 1.00 98.62 371 ALA A O 1
ATOM 2981 N N . PHE A 1 372 ? -8.602 -12.331 -9.745 1.00 98.75 372 PHE A N 1
ATOM 2982 C CA . PHE A 1 372 ? -8.969 -13.111 -8.558 1.00 98.75 372 PHE A CA 1
ATOM 2983 C C . PHE A 1 372 ? -8.083 -14.346 -8.380 1.00 98.75 372 PHE A C 1
ATOM 2985 O O . PHE A 1 372 ? -7.650 -14.611 -7.260 1.00 98.75 372 PHE A O 1
ATOM 2992 N N . ARG A 1 373 ? -7.737 -15.054 -9.463 1.00 98.69 373 ARG A N 1
ATOM 2993 C CA . ARG A 1 373 ? -6.798 -16.185 -9.404 1.00 98.69 373 ARG A CA 1
ATOM 2994 C C . ARG A 1 373 ? -5.439 -15.762 -8.837 1.00 98.69 373 ARG A C 1
ATOM 2996 O O . ARG A 1 373 ? -4.918 -16.427 -7.942 1.00 98.69 373 ARG A O 1
ATOM 3003 N N . LEU A 1 374 ? -4.891 -14.632 -9.298 1.00 98.81 374 LEU A N 1
ATOM 3004 C CA . LEU A 1 374 ? -3.635 -14.077 -8.775 1.00 98.81 374 LEU A CA 1
ATOM 3005 C C . LEU A 1 374 ? -3.732 -13.767 -7.272 1.00 98.81 374 LEU A C 1
ATOM 3007 O O . LEU A 1 374 ? -2.815 -14.081 -6.511 1.00 98.81 374 LEU A O 1
ATOM 3011 N N . ALA A 1 375 ? -4.848 -13.177 -6.835 1.00 98.81 375 ALA A N 1
ATOM 3012 C CA . ALA A 1 375 ? -5.097 -12.874 -5.428 1.00 98.81 375 ALA A CA 1
ATOM 3013 C C . ALA A 1 375 ? -5.197 -14.143 -4.568 1.00 98.81 375 ALA A C 1
ATOM 3015 O O . ALA A 1 375 ? -4.582 -14.210 -3.504 1.00 98.81 375 ALA A O 1
ATOM 3016 N N . GLU A 1 376 ? -5.918 -15.166 -5.027 1.00 98.75 376 GLU A N 1
ATOM 3017 C CA . GLU A 1 376 ? -6.023 -16.449 -4.331 1.00 98.75 376 GLU A CA 1
ATOM 3018 C C . GLU A 1 376 ? -4.667 -17.130 -4.149 1.00 98.75 376 GLU A C 1
ATOM 3020 O O . GLU A 1 376 ? -4.358 -17.615 -3.059 1.00 98.75 376 GLU A O 1
ATOM 3025 N N . ASP A 1 377 ? -3.857 -17.176 -5.205 1.00 98.75 377 ASP A N 1
ATOM 3026 C CA . ASP A 1 377 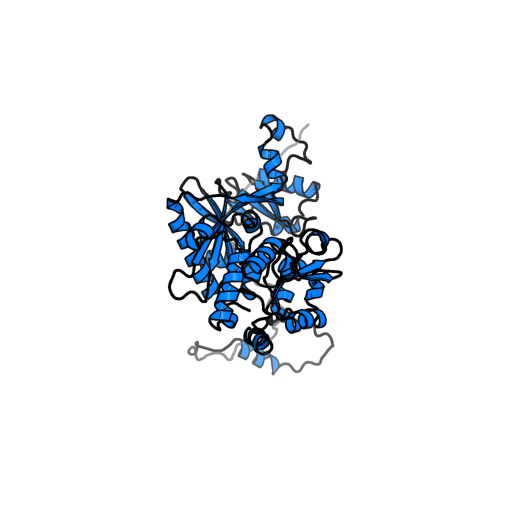? -2.540 -17.808 -5.164 1.00 98.75 377 ASP A CA 1
ATOM 3027 C C . ASP A 1 377 ? -1.588 -17.032 -4.243 1.00 98.75 377 ASP A C 1
ATOM 3029 O O . ASP A 1 377 ? -0.867 -17.638 -3.443 1.00 98.75 377 ASP A O 1
ATOM 3033 N N . TYR A 1 378 ? -1.668 -15.696 -4.251 1.00 98.75 378 TYR A N 1
ATOM 3034 C CA . TYR A 1 378 ? -0.936 -14.850 -3.310 1.00 98.75 378 TYR A CA 1
ATOM 3035 C C . TYR A 1 378 ? -1.358 -15.101 -1.856 1.00 98.75 378 TYR A C 1
ATOM 3037 O O . TYR A 1 378 ? -0.504 -15.314 -0.996 1.00 98.75 378 TYR A O 1
ATOM 3045 N N . VAL A 1 379 ? -2.663 -15.140 -1.568 1.00 98.69 379 VAL A N 1
ATOM 3046 C CA . VAL A 1 379 ? -3.206 -15.412 -0.224 1.00 98.69 379 VAL A CA 1
ATOM 3047 C C . VAL A 1 379 ? -2.766 -16.792 0.274 1.00 98.69 379 VAL A C 1
ATOM 3049 O O . VAL A 1 379 ? -2.298 -16.922 1.410 1.00 98.69 379 VAL A O 1
ATOM 3052 N N . LYS A 1 380 ? -2.858 -17.826 -0.574 1.00 98.56 380 LYS A N 1
ATOM 3053 C CA . LYS A 1 380 ? -2.410 -19.194 -0.256 1.00 98.56 380 LYS A CA 1
ATOM 3054 C C . LYS A 1 380 ? -0.912 -19.225 0.063 1.00 98.56 380 LYS A C 1
ATOM 3056 O O . LYS A 1 380 ? -0.509 -19.836 1.056 1.00 98.56 380 LYS A O 1
ATOM 3061 N N . ALA A 1 381 ? -0.088 -18.554 -0.743 1.00 98.44 381 ALA A N 1
ATOM 3062 C CA . ALA A 1 381 ? 1.353 -18.479 -0.524 1.00 98.44 381 ALA A CA 1
ATOM 3063 C C . ALA A 1 381 ? 1.699 -17.697 0.751 1.00 98.44 381 ALA A C 1
ATOM 3065 O O . ALA A 1 381 ? 2.472 -18.188 1.575 1.00 98.44 381 ALA A O 1
ATOM 3066 N N . ALA A 1 382 ? 1.086 -16.531 0.966 1.00 98.25 382 ALA A N 1
ATOM 3067 C CA . ALA A 1 382 ? 1.267 -15.740 2.178 1.00 98.25 382 ALA A CA 1
ATOM 3068 C C . ALA A 1 382 ? 0.922 -16.568 3.421 1.00 98.25 382 ALA A C 1
ATOM 3070 O O . ALA A 1 382 ? 1.716 -16.618 4.352 1.00 98.25 382 ALA A O 1
ATOM 3071 N N . ARG A 1 383 ? -0.195 -17.306 3.420 1.00 97.62 383 ARG A N 1
ATOM 3072 C CA . ARG A 1 383 ? -0.568 -18.193 4.535 1.00 97.62 383 ARG A CA 1
ATOM 3073 C C . ARG A 1 383 ? 0.453 -19.300 4.788 1.00 97.62 383 ARG A C 1
ATOM 3075 O O . ARG A 1 383 ? 0.736 -19.619 5.937 1.00 97.62 383 ARG A O 1
ATOM 3082 N N . ARG A 1 384 ? 1.008 -19.891 3.728 1.00 97.81 384 ARG A N 1
ATOM 3083 C CA . ARG A 1 384 ? 1.989 -20.982 3.830 1.00 97.81 384 ARG A CA 1
ATOM 3084 C C . ARG A 1 384 ? 3.346 -20.515 4.349 1.00 97.81 384 ARG A C 1
ATOM 3086 O O . ARG A 1 384 ? 4.019 -21.265 5.049 1.00 97.81 384 ARG A O 1
ATOM 3093 N N . TYR A 1 385 ? 3.778 -19.330 3.933 1.00 96.94 385 TYR A N 1
ATOM 3094 C CA . TYR A 1 385 ? 5.146 -18.869 4.142 1.00 96.94 385 TYR A CA 1
ATOM 3095 C C . TYR A 1 385 ? 5.252 -17.789 5.232 1.00 96.94 385 TYR A C 1
ATOM 3097 O O . TYR A 1 385 ? 6.285 -17.693 5.890 1.00 96.94 385 TYR A O 1
ATOM 3105 N N . TYR A 1 386 ? 4.199 -17.014 5.468 1.00 95.50 386 TYR A N 1
ATOM 3106 C CA . TYR A 1 386 ? 4.124 -15.930 6.451 1.00 95.50 386 TYR A CA 1
ATOM 3107 C C . TYR A 1 386 ? 2.897 -16.098 7.343 1.00 95.50 386 TYR A C 1
ATOM 3109 O O . TYR A 1 386 ? 2.003 -15.260 7.326 1.00 95.50 386 TYR A O 1
ATOM 3117 N N . GLU A 1 387 ? 2.829 -17.176 8.127 1.00 93.69 387 GLU A N 1
ATOM 3118 C CA . GLU A 1 387 ? 1.719 -17.393 9.065 1.00 93.69 387 GLU A CA 1
ATOM 3119 C C . GLU A 1 387 ? 1.519 -16.157 9.973 1.00 93.69 387 GLU A C 1
ATOM 3121 O O . GLU A 1 387 ? 2.510 -15.653 10.505 1.00 93.69 387 GLU A O 1
ATOM 3126 N N . PRO A 1 388 ? 0.294 -15.608 10.124 1.00 95.12 388 PRO A N 1
ATOM 3127 C CA . PRO A 1 388 ? -1.022 -16.180 9.786 1.00 95.12 388 PRO A CA 1
ATOM 3128 C C . PRO A 1 388 ? -1.469 -16.080 8.314 1.00 95.12 388 PRO A C 1
ATOM 3130 O O . PRO A 1 388 ? -2.509 -16.626 7.950 1.00 95.12 388 PRO A O 1
ATOM 3133 N N . GLY A 1 389 ? -0.699 -15.417 7.460 1.00 97.38 389 GLY A N 1
ATOM 3134 C CA . GLY A 1 389 ? -1.035 -15.083 6.078 1.00 97.38 389 GLY A CA 1
ATOM 3135 C C . GLY A 1 389 ? -1.239 -13.589 5.901 1.00 97.38 389 GLY A C 1
ATOM 3136 O O . GLY A 1 389 ? -0.838 -12.806 6.754 1.00 97.38 389 GLY A O 1
ATOM 3137 N N . ILE A 1 390 ? -1.853 -13.175 4.795 1.00 98.00 390 ILE A N 1
ATOM 3138 C CA . ILE A 1 390 ? -2.322 -11.794 4.642 1.00 98.00 390 ILE A CA 1
ATOM 3139 C C . ILE A 1 390 ? -3.586 -11.593 5.487 1.00 98.00 390 ILE A C 1
ATOM 3141 O O . ILE A 1 390 ? -4.415 -12.493 5.575 1.00 98.00 390 ILE A O 1
ATOM 3145 N N . ILE A 1 391 ? -3.721 -10.430 6.121 1.00 98.62 391 ILE A N 1
ATOM 3146 C CA . ILE A 1 391 ? -4.912 -10.009 6.864 1.00 98.62 391 ILE A CA 1
ATOM 3147 C C . ILE A 1 391 ? -5.236 -8.586 6.419 1.00 98.62 391 ILE A C 1
ATOM 3149 O O . ILE A 1 391 ? -4.397 -7.689 6.526 1.00 98.62 391 ILE A O 1
ATOM 3153 N N . GLY A 1 392 ? -6.460 -8.381 5.945 1.00 98.62 392 GLY A N 1
ATOM 3154 C CA . GLY A 1 392 ? -6.944 -7.093 5.485 1.00 98.62 392 GLY A CA 1
ATOM 3155 C C . GLY A 1 392 ? -6.425 -6.716 4.092 1.00 98.62 392 GLY A C 1
ATOM 3156 O O . GLY A 1 392 ? -6.375 -7.569 3.202 1.00 98.62 392 GLY A O 1
ATOM 3157 N N . PRO A 1 393 ? -6.104 -5.435 3.851 1.00 98.56 393 PRO A N 1
ATOM 3158 C CA . PRO A 1 393 ? -5.839 -4.923 2.512 1.00 98.56 393 PRO A CA 1
ATOM 3159 C C . PRO A 1 393 ? -4.484 -5.369 1.963 1.00 98.56 393 PRO A C 1
ATOM 3161 O O . PRO A 1 393 ? -3.478 -5.355 2.671 1.00 98.56 393 PRO A O 1
ATOM 3164 N N . PHE A 1 394 ? -4.439 -5.655 0.666 1.00 98.75 394 PHE A N 1
ATOM 3165 C CA . PHE A 1 394 ? -3.203 -5.828 -0.086 1.00 98.75 394 PHE A CA 1
ATOM 3166 C C . PHE A 1 394 ? -3.387 -5.379 -1.533 1.00 98.75 394 PHE A C 1
ATOM 3168 O O . PHE A 1 394 ? -4.493 -5.388 -2.059 1.00 98.75 394 PHE A O 1
ATOM 3175 N N . CYS A 1 395 ? -2.301 -4.985 -2.187 1.00 98.50 395 CYS A N 1
ATOM 3176 C CA . CYS A 1 395 ? -2.331 -4.529 -3.569 1.00 98.50 395 CYS A CA 1
ATOM 3177 C C . CYS A 1 395 ? -1.345 -5.334 -4.413 1.00 98.50 395 CYS A C 1
ATOM 3179 O O . CYS A 1 395 ? -0.154 -5.393 -4.084 1.00 98.50 395 CYS A O 1
ATOM 3181 N N . LEU A 1 396 ? -1.840 -5.927 -5.501 1.00 98.50 396 LEU A N 1
ATOM 3182 C CA . LEU A 1 396 ? -1.006 -6.504 -6.553 1.00 98.50 396 LEU A CA 1
ATOM 3183 C C . LEU A 1 396 ? -0.836 -5.448 -7.643 1.00 98.50 396 LEU A C 1
ATOM 3185 O O . LEU A 1 396 ? -1.792 -5.109 -8.340 1.00 98.50 396 LEU A O 1
ATOM 3189 N N . GLN A 1 397 ? 0.371 -4.904 -7.779 1.00 97.75 397 GLN A N 1
ATOM 3190 C CA . GLN A 1 397 ? 0.653 -3.890 -8.788 1.00 97.75 397 GLN A CA 1
ATOM 3191 C C . GLN A 1 397 ? 1.116 -4.573 -10.062 1.00 97.75 397 GLN A C 1
ATOM 3193 O O . GLN A 1 397 ? 2.136 -5.268 -10.071 1.00 97.75 397 GLN A O 1
ATOM 3198 N N . THR A 1 398 ? 0.337 -4.407 -11.125 1.00 98.19 398 THR A N 1
ATOM 3199 C CA . THR A 1 398 ? 0.471 -5.213 -12.335 1.00 98.19 398 THR A CA 1
ATOM 3200 C C . THR A 1 398 ? 0.657 -4.371 -13.583 1.00 98.19 398 THR A C 1
ATOM 3202 O O . THR A 1 398 ? 0.156 -3.253 -13.672 1.00 98.19 398 THR A O 1
ATOM 3205 N N . CYS A 1 399 ? 1.345 -4.939 -14.568 1.00 97.50 399 CYS A N 1
ATOM 3206 C CA . CYS A 1 399 ? 1.257 -4.535 -15.966 1.00 97.50 399 CYS A CA 1
ATOM 3207 C C . CYS A 1 399 ? 0.518 -5.623 -16.750 1.00 97.50 399 CYS A C 1
ATOM 3209 O O . CYS A 1 399 ? 0.661 -6.805 -16.432 1.00 97.50 399 CYS A O 1
ATOM 3211 N N . VAL A 1 400 ? -0.231 -5.236 -17.783 1.00 97.81 400 VAL A N 1
ATOM 3212 C CA . VAL A 1 400 ? -0.927 -6.177 -18.678 1.00 97.81 400 VAL A CA 1
ATOM 3213 C C . VAL A 1 400 ? -0.380 -6.038 -20.092 1.00 97.81 400 VAL A C 1
ATOM 3215 O O . VAL A 1 400 ? -0.471 -4.959 -20.669 1.00 97.81 400 VAL A O 1
ATOM 3218 N N . ASP A 1 401 ? 0.195 -7.099 -20.652 1.00 97.50 401 ASP A N 1
ATOM 3219 C CA . ASP A 1 401 ? 0.797 -7.054 -21.990 1.00 97.50 401 ASP A CA 1
ATOM 3220 C C . ASP A 1 401 ? -0.247 -7.051 -23.133 1.00 97.50 401 ASP A C 1
ATOM 3222 O O . ASP A 1 401 ? -1.465 -7.087 -22.924 1.00 97.50 401 ASP A O 1
ATOM 3226 N N . LYS A 1 402 ? 0.235 -7.017 -24.383 1.00 96.69 402 LYS A N 1
ATOM 3227 C CA . LYS A 1 402 ? -0.611 -7.040 -25.591 1.00 96.69 402 LYS A CA 1
ATOM 3228 C C . LYS A 1 402 ? -1.482 -8.300 -25.730 1.00 96.69 402 LYS A C 1
ATOM 3230 O O . LYS A 1 402 ? -2.481 -8.255 -26.446 1.00 96.69 402 LYS A O 1
ATOM 3235 N N . ASP A 1 403 ? -1.089 -9.401 -25.091 1.00 97.75 403 ASP A N 1
ATOM 3236 C CA . ASP A 1 403 ? -1.768 -10.698 -25.127 1.00 97.75 403 ASP A CA 1
ATOM 3237 C C . ASP A 1 403 ? -2.656 -10.901 -23.882 1.00 97.75 403 ASP A C 1
ATOM 3239 O O . ASP A 1 403 ? -3.274 -11.951 -23.723 1.00 97.75 403 ASP A O 1
ATOM 3243 N N . LEU A 1 404 ? -2.796 -9.850 -23.062 1.00 97.19 404 LEU A N 1
ATOM 3244 C CA . LEU A 1 404 ? -3.580 -9.784 -21.832 1.00 97.19 404 LEU A CA 1
ATOM 3245 C C . LEU A 1 404 ? -3.015 -10.613 -20.667 1.00 97.19 404 LEU A C 1
ATOM 3247 O O . LEU A 1 404 ? -3.751 -10.934 -19.734 1.00 97.19 404 LEU A O 1
ATOM 3251 N N . ASN A 1 405 ? -1.715 -10.916 -20.685 1.00 98.06 405 ASN A N 1
ATOM 3252 C CA . ASN A 1 405 ? -1.038 -11.561 -19.563 1.00 98.06 405 ASN A CA 1
ATOM 3253 C C . ASN A 1 405 ? -0.684 -10.532 -18.483 1.00 98.06 405 ASN A C 1
ATOM 3255 O O . ASN A 1 405 ? -0.172 -9.449 -18.783 1.00 98.06 405 ASN A O 1
ATOM 3259 N N . PHE A 1 406 ? -0.919 -10.890 -17.220 1.00 98.38 406 PHE A N 1
ATOM 3260 C CA . PHE A 1 406 ? -0.541 -10.081 -16.063 1.00 98.38 406 PHE A CA 1
ATOM 3261 C C . PHE A 1 406 ? 0.913 -10.314 -15.659 1.00 98.38 406 PHE A C 1
ATOM 3263 O O . PHE A 1 406 ? 1.377 -11.449 -15.618 1.00 98.38 406 PHE A O 1
ATOM 3270 N N . TYR A 1 407 ? 1.585 -9.242 -15.246 1.00 98.56 407 TYR A N 1
ATOM 3271 C CA . TYR A 1 407 ? 2.910 -9.277 -14.631 1.00 98.56 407 TYR A CA 1
ATOM 3272 C C . TYR A 1 407 ? 2.914 -8.415 -13.374 1.00 98.56 407 TYR A C 1
ATOM 3274 O O . TYR A 1 407 ? 2.755 -7.198 -13.459 1.00 98.56 407 TYR A O 1
ATOM 3282 N N . ILE A 1 408 ? 3.109 -9.030 -12.210 1.00 98.38 408 ILE A N 1
ATOM 3283 C CA . ILE A 1 408 ? 3.178 -8.340 -10.921 1.00 98.38 408 ILE A CA 1
ATOM 3284 C C . ILE A 1 408 ? 4.577 -7.738 -10.770 1.00 98.38 408 ILE A C 1
ATOM 3286 O O . ILE A 1 408 ? 5.560 -8.461 -10.623 1.00 98.38 408 ILE A O 1
ATOM 3290 N N . TYR A 1 409 ? 4.689 -6.412 -10.812 1.00 95.00 409 TYR A N 1
ATOM 3291 C CA . TYR A 1 409 ? 5.98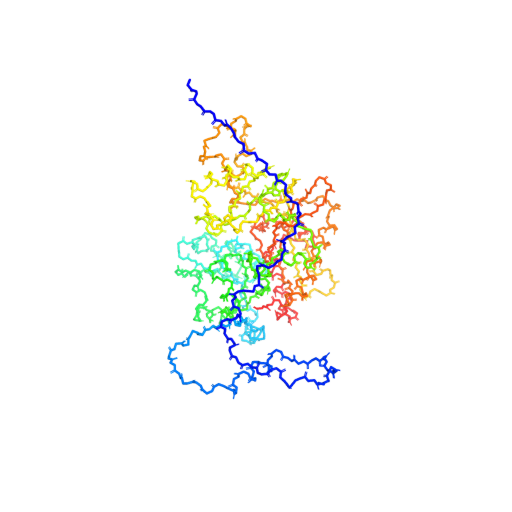0 -5.724 -10.694 1.00 95.00 409 TYR A CA 1
ATOM 3292 C C . TYR A 1 409 ? 6.272 -5.221 -9.273 1.00 95.00 409 TYR A C 1
ATOM 3294 O O . TYR A 1 409 ? 7.408 -4.816 -8.996 1.00 95.00 409 TYR A O 1
ATOM 3302 N N . ASP A 1 410 ? 5.263 -5.204 -8.395 1.00 94.81 410 ASP A N 1
ATOM 3303 C CA . ASP A 1 410 ? 5.366 -4.814 -6.987 1.00 94.81 410 ASP A CA 1
ATOM 3304 C C . ASP A 1 410 ? 4.152 -5.318 -6.186 1.00 94.81 410 ASP A C 1
ATOM 3306 O O . ASP A 1 410 ? 3.070 -5.528 -6.738 1.00 94.81 410 ASP A O 1
ATOM 3310 N N . VAL A 1 411 ? 4.313 -5.474 -4.872 1.00 97.00 411 VAL A N 1
ATOM 3311 C CA . VAL A 1 411 ? 3.236 -5.901 -3.967 1.00 97.00 411 VAL A CA 1
ATOM 3312 C C . VAL A 1 411 ? 3.235 -5.026 -2.720 1.00 97.00 411 VAL A C 1
ATOM 3314 O O . VAL A 1 411 ? 4.290 -4.768 -2.147 1.00 97.00 411 VAL A O 1
ATOM 3317 N N . ALA A 1 412 ? 2.051 -4.595 -2.280 1.00 97.19 412 ALA A N 1
ATOM 3318 C CA . ALA A 1 412 ? 1.872 -3.953 -0.980 1.00 97.19 412 ALA A CA 1
ATOM 3319 C C . ALA A 1 412 ? 1.018 -4.855 -0.070 1.00 97.19 412 ALA A C 1
ATOM 3321 O O . ALA A 1 412 ? -0.171 -5.002 -0.336 1.00 97.19 412 ALA A O 1
ATOM 3322 N N . PRO A 1 413 ? 1.558 -5.437 1.017 1.00 97.38 413 PRO A N 1
ATOM 3323 C CA . PRO A 1 413 ? 0.818 -6.336 1.917 1.00 97.38 413 PRO A CA 1
ATOM 3324 C C . PRO A 1 413 ? -0.001 -5.580 2.984 1.00 97.38 413 PRO A C 1
ATOM 3326 O O . PRO A 1 413 ? -0.124 -6.022 4.123 1.00 97.38 413 PRO A O 1
ATOM 3329 N N . ARG A 1 414 ? -0.456 -4.371 2.648 1.00 97.69 414 ARG A N 1
ATOM 3330 C CA . ARG A 1 414 ? -1.151 -3.418 3.523 1.00 97.69 414 ARG A CA 1
ATOM 3331 C C . ARG A 1 414 ? -1.902 -2.402 2.658 1.00 97.69 414 ARG A C 1
ATOM 3333 O O . ARG A 1 414 ? -1.745 -2.388 1.437 1.00 97.69 414 ARG A O 1
ATOM 3340 N N . ILE A 1 415 ? -2.627 -1.471 3.279 1.00 97.25 415 ILE A N 1
ATOM 3341 C CA . ILE A 1 415 ? -3.312 -0.381 2.565 1.00 97.25 415 ILE A CA 1
ATOM 3342 C C . ILE A 1 415 ? -2.337 0.430 1.691 1.00 97.25 415 ILE A C 1
ATOM 3344 O O . ILE A 1 415 ? -1.269 0.852 2.152 1.00 97.25 415 ILE A O 1
ATOM 3348 N N . GLY A 1 416 ? -2.694 0.622 0.417 1.00 92.69 416 GLY A N 1
ATOM 3349 C CA . GLY A 1 416 ? -1.936 1.336 -0.616 1.00 92.69 416 GLY A CA 1
ATOM 3350 C C . GLY A 1 416 ? -2.039 2.863 -0.533 1.00 92.69 416 GLY A C 1
ATOM 3351 O O . GLY A 1 416 ? -2.873 3.406 0.178 1.00 92.69 416 GLY A O 1
ATOM 3352 N N . GLY A 1 417 ? -1.153 3.578 -1.232 1.00 92.25 417 GLY A N 1
ATOM 3353 C CA . GLY A 1 417 ? -1.302 5.028 -1.432 1.00 92.25 417 GLY A CA 1
ATOM 3354 C C . GLY A 1 417 ? -2.334 5.347 -2.519 1.00 92.25 417 GLY A C 1
ATOM 3355 O O . GLY A 1 417 ? -2.940 6.420 -2.492 1.00 92.25 417 GLY A O 1
ATOM 3356 N N . GLY A 1 418 ? -2.538 4.393 -3.433 1.00 92.69 418 GLY A N 1
ATOM 3357 C CA . GLY A 1 418 ? -3.508 4.429 -4.521 1.00 92.69 418 GLY A CA 1
ATOM 3358 C C . GLY A 1 418 ? -4.953 4.473 -4.061 1.00 92.69 418 GLY A C 1
ATOM 3359 O O . GLY A 1 418 ? -5.735 5.266 -4.583 1.00 92.69 418 GLY A O 1
ATOM 3360 N N . THR A 1 419 ? -5.261 3.774 -2.965 1.00 93.81 419 THR A N 1
ATOM 3361 C CA . THR A 1 419 ? -6.604 3.729 -2.367 1.00 93.81 419 THR A CA 1
ATOM 3362 C C . THR A 1 419 ? -7.154 5.113 -2.009 1.00 93.81 419 THR A C 1
ATOM 3364 O O . THR A 1 419 ? -8.366 5.309 -1.991 1.00 93.81 419 THR A O 1
ATOM 3367 N N . ASN A 1 420 ? -6.287 6.119 -1.814 1.00 95.38 420 ASN A N 1
ATOM 3368 C CA . ASN A 1 420 ? -6.698 7.492 -1.514 1.00 95.38 420 ASN A CA 1
ATOM 3369 C C . ASN A 1 420 ? -7.589 8.128 -2.599 1.00 95.38 420 ASN A C 1
ATOM 3371 O O . ASN A 1 420 ? -8.360 9.038 -2.290 1.00 95.38 420 ASN A O 1
ATOM 3375 N N . VAL A 1 421 ? -7.516 7.680 -3.861 1.00 93.69 421 VAL A N 1
ATOM 3376 C CA . VAL A 1 421 ? -8.415 8.184 -4.920 1.00 93.69 421 VAL A CA 1
ATOM 3377 C C . VAL A 1 421 ? -9.884 7.808 -4.656 1.00 93.69 421 VAL A C 1
ATOM 3379 O O . VAL A 1 421 ? -10.800 8.422 -5.202 1.00 93.69 421 VAL A O 1
ATOM 3382 N N . HIS A 1 422 ? -10.117 6.853 -3.754 1.00 91.12 422 HIS A N 1
ATOM 3383 C CA . HIS A 1 422 ? -11.416 6.272 -3.450 1.00 91.12 422 HIS A CA 1
ATOM 3384 C C . HIS A 1 422 ? -12.007 6.704 -2.103 1.00 91.12 422 HIS A C 1
ATOM 3386 O O . HIS A 1 422 ? -13.068 6.210 -1.743 1.00 91.12 422 HIS A O 1
ATOM 3392 N N . VAL A 1 423 ? -11.389 7.637 -1.366 1.00 92.62 423 VAL A N 1
ATOM 3393 C CA . VAL A 1 423 ? -11.874 8.044 -0.026 1.00 92.62 423 VAL A CA 1
ATOM 3394 C C . VAL A 1 423 ? -13.319 8.547 -0.072 1.00 92.62 423 VAL A C 1
ATOM 3396 O O . VAL A 1 423 ? -14.187 8.003 0.593 1.00 92.62 423 VAL A O 1
ATOM 3399 N N . SER A 1 424 ? -13.609 9.542 -0.917 1.00 87.94 424 SER A N 1
ATOM 3400 C CA . SER A 1 424 ? -14.943 10.171 -0.944 1.00 87.94 424 SER A CA 1
ATOM 3401 C C . SER A 1 424 ? -15.980 9.426 -1.789 1.00 87.94 424 SER A C 1
ATOM 3403 O O . SER A 1 424 ? -17.171 9.464 -1.491 1.00 87.94 424 SER A O 1
ATOM 3405 N N . VAL A 1 425 ? -15.543 8.778 -2.871 1.00 91.31 425 VAL A N 1
ATOM 3406 C CA . VAL A 1 425 ? -16.433 8.135 -3.854 1.00 91.31 425 VAL A CA 1
ATOM 3407 C C . VAL A 1 425 ? -16.535 6.622 -3.663 1.00 91.31 425 VAL A C 1
ATOM 3409 O O . VAL A 1 425 ? -17.431 5.993 -4.226 1.00 91.31 425 VAL A O 1
ATOM 3412 N N . GLY A 1 426 ? -15.645 6.037 -2.863 1.00 93.12 426 GLY A N 1
ATOM 3413 C CA . GLY A 1 426 ? -15.461 4.599 -2.742 1.00 93.12 426 GLY A CA 1
ATOM 3414 C C . GLY A 1 426 ? -14.776 3.963 -3.955 1.00 93.12 426 GLY A C 1
ATOM 3415 O O . GLY A 1 426 ? -14.592 4.575 -5.015 1.00 93.12 426 GLY A O 1
ATOM 3416 N N . HIS A 1 427 ? -14.374 2.708 -3.796 1.00 93.50 427 HIS A N 1
ATOM 3417 C CA . HIS A 1 427 ? -13.866 1.894 -4.884 1.00 93.50 427 HIS A CA 1
ATOM 3418 C C . HIS A 1 427 ? -15.037 1.311 -5.698 1.00 93.50 427 HIS A C 1
ATOM 3420 O O . HIS A 1 427 ? -16.016 0.862 -5.108 1.00 93.50 427 HIS A O 1
ATOM 3426 N N . PRO A 1 428 ? -14.986 1.274 -7.043 1.00 94.19 428 PRO A N 1
ATOM 3427 C CA . PRO A 1 428 ? -16.142 0.884 -7.859 1.00 94.19 428 PRO A CA 1
ATOM 3428 C C . PRO A 1 428 ? -16.628 -0.557 -7.609 1.00 94.19 428 PRO A C 1
ATOM 3430 O O . PRO A 1 428 ? -17.839 -0.787 -7.515 1.00 94.19 428 PRO A O 1
ATOM 3433 N N . TYR A 1 429 ? -15.715 -1.522 -7.454 1.00 97.44 429 TYR A N 1
ATOM 3434 C CA . TYR A 1 429 ? -16.085 -2.913 -7.167 1.00 97.44 429 TYR A CA 1
ATOM 3435 C C . TYR A 1 429 ? -16.548 -3.069 -5.713 1.00 97.44 429 TYR A C 1
ATOM 3437 O O . TYR A 1 429 ? -17.606 -3.648 -5.473 1.00 97.44 429 TYR A O 1
ATOM 3445 N N . GLY A 1 430 ? -15.855 -2.439 -4.759 1.00 96.94 430 GLY A N 1
ATOM 3446 C CA . GLY A 1 430 ? -16.240 -2.392 -3.348 1.00 96.94 430 GLY A CA 1
ATOM 3447 C C . GLY A 1 430 ? -17.625 -1.774 -3.140 1.00 96.94 430 GLY A C 1
ATOM 3448 O O . GLY A 1 430 ? -18.453 -2.337 -2.428 1.00 96.94 430 GLY A O 1
ATOM 3449 N N . ASN A 1 431 ? -17.935 -0.679 -3.839 1.00 97.31 431 ASN A N 1
ATOM 3450 C CA . ASN A 1 431 ? -19.257 -0.054 -3.833 1.00 97.31 431 ASN A CA 1
ATOM 3451 C C . ASN A 1 431 ? -20.343 -1.013 -4.312 1.00 97.31 431 ASN A C 1
ATOM 3453 O O . ASN A 1 431 ? -21.449 -1.036 -3.771 1.00 97.31 431 ASN A O 1
ATOM 3457 N N . THR A 1 432 ? -20.035 -1.794 -5.346 1.00 96.25 432 THR A N 1
ATOM 3458 C CA . THR A 1 432 ? -20.968 -2.761 -5.923 1.00 96.25 432 THR A CA 1
ATOM 3459 C C . THR A 1 432 ? -21.197 -3.934 -4.975 1.00 96.25 432 THR A C 1
ATOM 3461 O O . THR A 1 432 ? -22.350 -4.315 -4.771 1.00 96.25 432 THR A O 1
ATOM 3464 N N . LEU A 1 433 ? -20.129 -4.449 -4.359 1.00 95.81 433 LEU A N 1
ATOM 3465 C CA . LEU A 1 433 ? -20.165 -5.574 -3.425 1.00 95.81 433 LEU A CA 1
ATOM 3466 C C . LEU A 1 433 ? -20.912 -5.225 -2.129 1.00 95.81 433 LEU A C 1
ATOM 3468 O O . LEU A 1 433 ? -21.789 -5.967 -1.694 1.00 95.81 433 LEU A O 1
ATOM 3472 N N . TRP A 1 434 ? -20.615 -4.061 -1.553 1.00 95.62 434 TRP A N 1
ATOM 3473 C CA . TRP A 1 434 ? -21.133 -3.634 -0.249 1.00 95.62 434 TRP A CA 1
ATOM 3474 C C . TRP A 1 434 ? -22.349 -2.711 -0.325 1.00 95.62 434 TRP A C 1
ATOM 3476 O O . TRP A 1 434 ? -22.919 -2.347 0.702 1.00 95.62 434 TRP A O 1
ATOM 3486 N N . ARG A 1 435 ? -22.755 -2.315 -1.537 1.00 96.00 435 ARG A N 1
ATOM 3487 C CA . ARG A 1 435 ? -23.910 -1.439 -1.803 1.00 96.00 435 ARG A CA 1
ATOM 3488 C C . ARG A 1 435 ? -23.842 -0.075 -1.093 1.00 96.00 435 ARG A C 1
ATOM 3490 O O . ARG A 1 435 ? -24.881 0.537 -0.854 1.00 96.00 435 ARG A O 1
ATOM 3497 N N . LYS A 1 436 ? -22.633 0.420 -0.798 1.00 95.81 436 LYS A N 1
ATOM 3498 C CA . LYS A 1 436 ? -22.344 1.744 -0.207 1.00 95.81 436 LYS A CA 1
ATOM 3499 C C . LYS A 1 436 ? -20.947 2.239 -0.619 1.00 95.81 436 LYS A C 1
ATOM 3501 O O . LYS A 1 436 ? -20.127 1.390 -0.954 1.00 95.81 436 LYS A O 1
ATOM 3506 N N . PRO A 1 437 ? -20.645 3.555 -0.575 1.00 96.88 437 PRO A N 1
ATOM 3507 C CA . PRO A 1 437 ? -19.287 4.056 -0.788 1.00 96.88 437 PRO A CA 1
ATOM 3508 C C . PRO A 1 437 ? -18.286 3.347 0.129 1.00 96.88 437 PRO A C 1
ATOM 3510 O O . PRO A 1 437 ? -18.399 3.423 1.353 1.00 96.88 437 PRO A O 1
ATOM 3513 N N . MET A 1 438 ? -17.340 2.634 -0.471 1.00 97.94 438 MET A N 1
ATOM 3514 C CA . MET A 1 438 ? -16.414 1.736 0.201 1.00 97.94 438 MET A CA 1
ATOM 3515 C C . MET A 1 438 ? -14.984 2.089 -0.171 1.00 97.94 438 MET A C 1
ATOM 3517 O O . MET A 1 438 ? -14.510 1.677 -1.225 1.00 97.94 438 MET A O 1
ATOM 3521 N N . SER A 1 439 ? -14.295 2.852 0.673 1.00 98.00 439 SER A N 1
ATOM 3522 C CA . SER A 1 439 ? -12.842 3.002 0.582 1.00 98.00 439 SER A CA 1
ATOM 3523 C C . SER A 1 439 ? -12.136 1.812 1.247 1.00 98.00 439 SER A C 1
ATOM 3525 O O . SER A 1 439 ? -12.753 1.051 1.999 1.00 98.00 439 SER A O 1
ATOM 3527 N N . THR A 1 440 ? -10.832 1.654 1.012 1.00 98.44 440 THR A N 1
ATOM 3528 C CA . THR A 1 440 ? -10.050 0.631 1.722 1.00 98.44 440 THR A CA 1
ATOM 3529 C C . THR A 1 440 ? -10.015 0.914 3.225 1.00 98.44 440 THR A C 1
ATOM 3531 O O . THR A 1 440 ? -10.200 -0.006 4.019 1.00 98.44 440 THR A O 1
ATOM 3534 N N . GLY A 1 441 ? -9.859 2.179 3.637 1.00 98.44 441 GLY A N 1
ATOM 3535 C CA . GLY A 1 441 ? -9.932 2.572 5.047 1.00 98.44 441 GLY A CA 1
ATOM 3536 C C . GLY A 1 441 ? -11.269 2.209 5.698 1.00 98.44 441 GLY A C 1
ATOM 3537 O O . GLY A 1 441 ? -11.292 1.664 6.802 1.00 98.44 441 GLY A O 1
ATOM 3538 N N . ARG A 1 442 ? -12.386 2.418 4.989 1.00 98.50 442 ARG A N 1
ATOM 3539 C CA . ARG A 1 442 ? -13.719 2.023 5.465 1.00 98.50 442 ARG A CA 1
ATOM 3540 C C . ARG A 1 442 ? -13.852 0.508 5.577 1.00 98.50 442 ARG A C 1
ATOM 3542 O O . ARG A 1 442 ? -14.379 0.025 6.573 1.00 98.50 442 ARG A O 1
ATOM 3549 N N . ARG A 1 443 ? -13.337 -0.253 4.604 1.00 98.62 443 ARG A N 1
ATOM 3550 C CA . ARG A 1 443 ? -13.375 -1.723 4.648 1.00 98.62 443 ARG A CA 1
ATOM 3551 C C . ARG A 1 443 ? -12.592 -2.289 5.836 1.00 98.62 443 ARG A C 1
ATOM 3553 O O . ARG A 1 443 ? -13.068 -3.238 6.455 1.00 98.62 443 ARG A O 1
ATOM 3560 N N . ILE A 1 444 ? -11.449 -1.689 6.188 1.00 98.81 444 ILE A N 1
ATOM 3561 C CA . ILE A 1 444 ? -10.700 -2.022 7.414 1.00 98.81 444 ILE A CA 1
ATOM 3562 C C . ILE A 1 444 ? -11.559 -1.754 8.656 1.00 98.81 444 ILE A C 1
ATOM 3564 O O . ILE A 1 444 ? -11.639 -2.602 9.537 1.00 98.81 444 ILE A O 1
ATOM 3568 N N . ALA A 1 445 ? -12.222 -0.597 8.732 1.00 98.75 445 ALA A N 1
ATOM 3569 C CA . ALA A 1 445 ? -13.060 -0.253 9.879 1.00 98.75 445 ALA A CA 1
ATOM 3570 C C . ALA A 1 445 ? -14.279 -1.185 10.026 1.00 98.75 445 ALA A C 1
ATOM 3572 O O . ALA A 1 445 ? -14.620 -1.565 11.145 1.00 98.75 445 ALA A O 1
ATOM 3573 N N . ILE A 1 446 ? -14.886 -1.614 8.912 1.00 98.50 446 ILE A N 1
ATOM 3574 C CA . ILE A 1 446 ? -15.935 -2.647 8.908 1.00 98.50 446 ILE A CA 1
ATOM 3575 C C . ILE A 1 446 ? -15.390 -3.967 9.443 1.00 98.50 446 ILE A C 1
ATOM 3577 O O . ILE A 1 446 ? -16.036 -4.571 10.288 1.00 98.50 446 ILE A O 1
ATOM 3581 N N . GLU A 1 447 ? -14.199 -4.389 9.009 1.00 98.75 447 GLU A N 1
ATOM 3582 C CA . GLU A 1 447 ? -13.573 -5.620 9.509 1.00 98.75 447 GLU A CA 1
ATOM 3583 C C . GLU A 1 447 ? -13.389 -5.578 11.027 1.00 98.75 447 GLU A C 1
ATOM 3585 O O . GLU A 1 447 ? -13.734 -6.528 11.722 1.00 98.75 447 GLU A O 1
ATOM 3590 N N . ILE A 1 448 ? -12.893 -4.450 11.547 1.00 98.81 448 ILE A N 1
ATOM 3591 C CA . ILE A 1 448 ? -12.719 -4.232 12.986 1.00 98.81 448 ILE A CA 1
ATOM 3592 C C . ILE A 1 448 ? -14.070 -4.289 13.704 1.00 98.81 448 ILE A C 1
ATOM 3594 O O . ILE A 1 448 ? -14.188 -4.976 14.716 1.00 98.81 448 ILE A O 1
ATOM 3598 N N . ARG A 1 449 ? -15.100 -3.608 13.182 1.00 98.50 449 ARG A N 1
ATOM 3599 C CA . ARG A 1 449 ? -16.452 -3.632 13.762 1.00 98.50 449 ARG A CA 1
ATOM 3600 C C . ARG A 1 449 ? -17.019 -5.050 13.789 1.00 98.50 449 ARG A C 1
ATOM 3602 O O . ARG A 1 449 ? -17.449 -5.503 14.840 1.00 98.50 449 ARG A O 1
ATOM 3609 N N . SER A 1 450 ? -16.952 -5.771 12.674 1.00 97.81 450 SER A N 1
ATOM 3610 C CA . SER A 1 450 ? -17.422 -7.154 12.579 1.00 97.81 450 SER A CA 1
ATOM 3611 C C . SER A 1 450 ? -16.655 -8.091 13.510 1.00 97.81 450 SER A C 1
ATOM 3613 O O . SER A 1 450 ? -17.260 -8.961 14.133 1.00 97.81 450 SER A O 1
ATOM 3615 N N . ALA A 1 451 ? -15.343 -7.906 13.659 1.00 98.25 451 ALA A N 1
ATOM 3616 C CA . ALA A 1 451 ? -14.536 -8.681 14.594 1.00 98.25 451 ALA A CA 1
ATOM 3617 C C . ALA A 1 451 ? -14.894 -8.388 16.062 1.00 98.25 451 ALA A C 1
ATOM 3619 O O . ALA A 1 451 ? -14.894 -9.311 16.870 1.00 98.25 451 ALA A O 1
ATOM 3620 N N . ILE A 1 452 ? -15.244 -7.146 16.412 1.00 98.12 452 ILE A N 1
ATOM 3621 C CA . ILE A 1 452 ? -15.782 -6.804 17.741 1.00 98.12 452 ILE A CA 1
ATOM 3622 C C . ILE A 1 452 ? -17.133 -7.497 17.951 1.00 98.12 452 ILE A C 1
ATOM 3624 O O . ILE A 1 452 ? -17.294 -8.244 18.914 1.00 98.12 452 ILE A O 1
ATOM 3628 N N . ASP A 1 453 ? -18.071 -7.312 17.019 1.00 97.06 453 ASP A N 1
ATOM 3629 C CA . ASP A 1 453 ? -19.451 -7.808 17.127 1.00 97.06 453 ASP A CA 1
ATOM 3630 C C . ASP A 1 453 ? -19.526 -9.344 17.194 1.00 97.06 453 ASP A C 1
ATOM 3632 O O . ASP A 1 453 ? -20.456 -9.907 17.773 1.00 97.06 453 ASP A O 1
ATOM 3636 N N . THR A 1 454 ? -18.540 -10.031 16.611 1.00 96.69 454 THR A N 1
ATOM 3637 C CA . THR A 1 454 ? -18.441 -11.499 16.603 1.00 96.69 454 THR A CA 1
ATOM 3638 C C . THR A 1 454 ? -17.416 -12.060 17.590 1.00 96.69 454 THR A C 1
ATOM 3640 O O . THR A 1 454 ? -17.265 -13.277 17.660 1.00 96.69 454 THR A O 1
ATOM 3643 N N . ASN A 1 455 ? -16.747 -11.208 18.377 1.00 96.38 455 ASN A N 1
ATOM 3644 C CA . ASN A 1 455 ? -15.701 -11.586 19.333 1.00 96.38 455 ASN A CA 1
ATOM 3645 C C . ASN A 1 455 ? -14.548 -12.390 18.689 1.00 96.38 455 ASN A C 1
ATOM 3647 O O . ASN A 1 455 ? -14.225 -13.495 19.120 1.00 96.38 455 ASN A O 1
ATOM 3651 N N . GLN A 1 456 ? -13.979 -11.831 17.618 1.00 97.06 456 GLN A N 1
ATOM 3652 C CA . GLN A 1 456 ? -12.910 -12.408 16.793 1.00 97.06 456 GLN A CA 1
ATOM 3653 C C . GLN A 1 456 ? -11.766 -11.412 16.513 1.00 97.06 456 GLN A C 1
ATOM 3655 O O . GLN A 1 456 ? -11.040 -11.558 15.523 1.00 97.06 456 GLN A O 1
ATOM 3660 N N . LEU A 1 457 ? -11.603 -10.364 17.332 1.00 97.56 457 LEU A N 1
ATOM 3661 C CA . LEU A 1 457 ? -10.553 -9.348 17.147 1.00 97.56 457 LEU A CA 1
ATOM 3662 C C . LEU A 1 457 ? -9.152 -9.963 17.060 1.00 97.56 457 LEU A C 1
ATOM 3664 O O . LEU A 1 457 ? -8.330 -9.532 16.250 1.00 97.56 457 LEU A O 1
ATOM 3668 N N . GLU A 1 458 ? -8.895 -11.018 17.828 1.00 96.94 458 GLU A N 1
ATOM 3669 C CA . GLU A 1 458 ? -7.638 -11.753 17.835 1.00 96.94 458 GLU A CA 1
ATOM 3670 C C . GLU A 1 458 ? -7.273 -12.323 16.460 1.00 96.94 458 GLU A C 1
ATOM 3672 O O . GLU A 1 458 ? -6.087 -12.488 16.170 1.00 96.94 458 GLU A O 1
ATOM 3677 N N . LYS A 1 459 ? -8.255 -12.580 15.580 1.00 97.56 459 LYS A N 1
ATOM 3678 C CA . LYS A 1 459 ? -8.026 -13.104 14.225 1.00 97.56 459 LYS A CA 1
ATOM 3679 C C . LYS A 1 459 ? -7.466 -12.058 13.261 1.00 97.56 459 LYS A C 1
ATOM 3681 O O . LYS A 1 459 ? -6.812 -12.458 12.298 1.00 97.56 459 LYS A O 1
ATOM 3686 N N . ILE A 1 460 ? -7.674 -10.766 13.527 1.00 98.19 460 ILE A N 1
ATOM 3687 C CA . ILE A 1 460 ? -7.300 -9.672 12.615 1.00 98.19 460 ILE A CA 1
ATOM 3688 C C . ILE A 1 460 ? -6.118 -8.822 13.102 1.00 98.19 460 ILE A C 1
ATOM 3690 O O . ILE A 1 460 ? -5.689 -7.920 12.380 1.00 98.19 460 ILE A O 1
ATOM 3694 N N . ILE A 1 461 ? -5.587 -9.099 14.299 1.00 97.94 461 ILE A N 1
ATOM 3695 C CA . ILE A 1 461 ? -4.447 -8.372 14.872 1.00 97.94 461 ILE A CA 1
ATOM 3696 C C . ILE A 1 461 ? -3.189 -9.234 15.020 1.00 97.94 461 ILE A C 1
ATOM 3698 O O . ILE A 1 461 ? -3.269 -10.453 15.227 1.00 97.94 461 ILE A O 1
ATOM 3702 N N . THR A 1 462 ? -2.026 -8.581 14.945 1.00 96.12 462 THR A N 1
ATOM 3703 C CA . THR A 1 462 ? -0.697 -9.174 15.173 1.00 96.12 462 THR A CA 1
ATOM 3704 C C . THR A 1 462 ? 0.294 -8.226 15.834 1.00 96.12 462 THR A C 1
ATOM 3706 O O . THR A 1 462 ? 0.010 -7.020 16.026 1.00 96.12 462 THR A O 1
#

InterPro domains:
  IPR009720 IMP biosynthesis enzyme PurP, C-terminal [PF06973] (268-462)
  IPR010672 IMP biosynthesis enzyme PurP, N-terminal [PF06849] (98-234)
  IPR013815 ATP-grasp fold, subdomain 1 [G3DSA:3.30.1490.20] (232-297)
  IPR016185 Pre-ATP-grasp domain superfamily [SSF52440] (78-213)
  IPR023656 IMP biosynthesis enzyme PurP [PTHR38147] (78-462)